Protein 7M6B (pdb70)

InterPro domains:
  IPR012263 Adenine modification methylase, M.EcoRV-type [PIRSF000398] (2-265)
  IPR012327 D12 class N6 adenine-specific DNA methyltransferase [PF02086] (8-245)
  IPR012327 D12 class N6 adenine-specific DNA methyltransferase [PR00505] (8-24)
  IPR012327 D12 class N6 adenine-specific DNA methyltransferase [PR00505] (30-44)
  IPR012327 D12 class N6 adenine-specific DNA methyltransferase [PR00505] (53-66)
  IPR012327 D12 class N6 adenine-specific DNA methyltransferase [PR00505] (173-185)
  IPR012327 D12 class N6 adenine-specific DNA methyltransferase [PTHR30481] (3-265)
  IPR023095 Adenine-specific methyltransferase, domain 2 [G3DSA:1.10.1020.10] (60-154)
  IPR029063 S-adenosyl-L-methionine-dependent methyltransferase superfamily [G3DSA:3.40.50.150] (5-235)
  IPR029063 S-adenosyl-L-methionine-dependent methyltransferase superfamily [SSF53335] (3-263)

Solvent-accessible surface area: 23431 Å² total; per-residue (Å²): 141,8,88,46,3,4,27,67,109,43,40,24,23,182,18,21,144,125,0,37,98,47,18,13,149,48,17,169,18,0,0,5,1,26,7,10,10,4,7,1,1,2,2,0,30,47,96,81,98,150,17,105,4,19,2,4,19,117,62,88,46,1,1,0,0,2,54,23,0,59,94,40,32,125,94,0,34,105,60,0,15,105,18,44,113,101,69,112,69,2,119,133,0,24,95,74,6,53,78,67,132,9,8,32,54,49,78,39,0,9,24,27,0,0,20,2,14,0,0,126,20,7,60,57,140,73,51,17,25,16,88,131,4,28,111,99,104,1,37,124,80,9,6,115,78,0,156,82,0,8,104,18,0,104,102,8,81,17,38,89,8,14,9,8,132,8,0,44,50,118,44,106,87,6,0,0,1,0,34,9,71,171,59,109,195,86,47,54,8,105,35,0,6,83,3,0,116,128,10,93,19,68,4,0,0,3,4,79,52,25,102,90,0,102,148,32,0,131,67,18,32,49,68,115,115,63,0,19,0,0,56,27,164,85,123,12,101,69,2,11,50,58,63,53,43,31,30,67,0,17,133,55,0,39,101,41,14,13,155,43,6,96,22,0,0,6,1,25,7,5,13,3,12,1,1,4,1,0,75,54,92,73,105,132,14,71,4,20,2,6,17,93,40,83,47,0,2,1,0,2,45,15,0,58,76,62,35,126,110,0,13,121,53,0,26,111,12,41,110,94,66,167,82,0,40,44,0,38,117,75,1,51,94,42,135,23,41,52,53,54,65,49,0,8,22,14,0,0,10,0,15,0,0,129,38,1,13,65,124,53,28,29,45,3,85,105,3,30,118,80,57,2,41,134,84,5,5,90,60,0,117,87,0,8,129,18,0,130,106,7,88,13,49,95,22,31,10,3,178,13,0,33,58,116,42,129,107,4,0,0,1,0,32,10,70,158,54,122,131,230,172,52,37,18,71,28,0,5,55,1,0,135,89,9,94,24,63,6,0,0,4,9,61,38,24,100,90,0,78,158,41,0,102,77,18,38,48,61,130,26,95,25,82,148,146,128,73,7,135,13,0,5,0,0,62,28,169,82

Sequence (478 aa):
MLKNVLRYPGGKSKALKYILPNLPVVGFREYREPMVGGGAVALAVKQLYTNVKIKINDLNYDLICFWKQLRDNPVQLIEEVSKIKENYKDGRKLYEFLTSQNGGGEFERAVRFYILNRITFSGTVDSGGYSQQSFENRFTWSAINKLKQAAEIIKDFEISHHGDYEKLLFEPGNEVFIFLDPPYYSLSFDHERFAFNIKKCPHLWMITYDDSPEVRKLFKFANIYEKELFITNYKLLMLKNVLRYPGGKSKALKYILPNLPVGFREYREPMVGGGAVALAVKQLYTNVKIKINDLNYDLICFWKQLRDNPVQLIEEVSKIKENYKDGRKLYEFLTSQNGGGEFERAVRFYILNRITFSGTVDSGGYSQQSFENRFTWSAINKLKQAAEIIKDFEISHHGDYEKLLLFEPGNEVFIFLDPPYYSLYSFDHERFAFNIKKCPHLWMITYDDSPEVRKLFKFANIYEWELQYAEKGKELFITNYKL

Secondary structure (DSSP, 8-state):
----SS--TT--GGGHHHHGGGSPSS--EEEETT-TT-HHHHHHHHHSSS-EEEEEES-HHHHHHHHHHHH-HHHHHHHHHHHHHH---HHHHHHHHHH-----HHHHHHHHHHHHHHBSSSSSTT--B-HHHHHHTS-HHHHHHHHHHHHHTTT-EEEES-THHHHH---SSEEEEE--S--------HHHHHHHHHT--SEEEEEEE--HHHHHHTTTSEEEEEEEE---EEEEEEEESS--/----SS--TT--GGGHHHHGGGSPTT--EEEETT-TT-HHHHHHHHH-TTSEEEEEES-HHHHHHHHHHHH-HHHHHHHHHHHHHH---HHHHHHHHHT-----HHHHHHHHHHHHHHBSSS-TTTT-B-HHHHHHTS-HHHHHHHHHHHHHTTT-EEEES-THHHHHS--SSEEEEE-PSPP-----HHHHHHHHHT--SEEEEEEE--HHHHHHTTTSEEE--EEEEESS--

B-factor: mean 32.22, std 12.46, range [11.26, 89.54]

Structure (mmCIF, N/CA/C/O backbone):
data_7M6B
#
_entry.id   7M6B
#
_cell.length_a   52.446
_cell.length_b   73.750
_cell.length_c   160.988
_cell.angle_alpha   90.000
_cell.angle_beta   90.000
_cell.angle_gamma   90.000
#
_symmetry.space_group_name_H-M   'P 21 21 21'
#
loop_
_entity.id
_entity.type
_entity.pdbx_description
1 polymer 'Site-specific DNA-methyltransferase (adenine-specific)'
2 non-polymer S-ADENOSYLMETHIONINE
3 non-polymer S-ADENOSYL-L-HOMOCYSTEINE
4 non-polymer 1,2-ETHANEDIOL
5 water water
#
loop_
_atom_site.group_PDB
_atom_site.id
_atom_site.type_symbol
_atom_site.label_atom_id
_atom_site.label_alt_id
_atom_site.label_comp_id
_atom_site.label_asym_id
_atom_site.label_entity_id
_atom_site.label_seq_id
_atom_site.pdbx_PDB_ins_code
_atom_site.Cartn_x
_atom_site.Cartn_y
_atom_site.Cartn_z
_atom_site.occupancy
_atom_site.B_iso_or_equiv
_atom_site.auth_seq_id
_atom_site.auth_comp_id
_atom_site.auth_asym_id
_atom_site.auth_atom_id
_atom_site.pdbx_PDB_model_num
ATOM 1 N N . MET A 1 1 ? 37.410 -8.683 18.255 1.000 52.351 1 MET B N 1
ATOM 2 C CA . MET A 1 1 ? 36.242 -7.872 17.735 1.000 50.888 1 MET B CA 1
ATOM 3 C C . MET A 1 1 ? 35.369 -7.396 18.901 1.000 41.554 1 MET B C 1
ATOM 4 O O . MET A 1 1 ? 34.670 -8.217 19.497 1.000 39.328 1 MET B O 1
ATOM 9 N N . LEU A 1 2 ? 35.423 -6.102 19.216 1.000 39.662 2 LEU B N 1
ATOM 10 C CA . LEU A 1 2 ? 34.719 -5.496 20.377 1.000 32.651 2 LEU B CA 1
ATOM 11 C C . LEU A 1 2 ? 33.235 -5.377 20.029 1.000 30.140 2 LEU B C 1
ATOM 12 O O . LEU A 1 2 ? 32.951 -4.833 18.956 1.000 30.374 2 LEU B O 1
ATOM 17 N N . LYS A 1 3 ? 32.331 -5.839 20.898 1.000 28.010 3 LYS B N 1
ATOM 18 C CA . LYS A 1 3 ? 30.862 -5.863 20.618 1.000 34.791 3 LYS B CA 1
ATOM 19 C C . LYS A 1 3 ? 30.136 -4.680 21.275 1.000 33.985 3 LYS B C 1
ATOM 20 O O . LYS A 1 3 ? 29.220 -4.070 20.611 1.000 34.127 3 LYS B O 1
ATOM 24 N N . ASN A 1 4 ? 30.466 -4.419 22.543 1.000 31.282 4 ASN B N 1
ATOM 25 C CA . ASN A 1 4 ? 29.713 -3.495 23.427 1.000 34.185 4 ASN B CA 1
ATOM 26 C C . ASN A 1 4 ? 30.662 -2.900 24.458 1.000 32.980 4 ASN B C 1
ATOM 27 O O . ASN A 1 4 ? 31.473 -3.657 25.005 1.000 34.932 4 ASN B O 1
ATOM 32 N N . VAL A 1 5 ? 30.547 -1.609 24.731 1.000 30.010 5 VAL B N 1
ATOM 33 C CA . VAL A 1 5 ? 31.157 -1.034 25.954 1.000 28.792 5 VAL B CA 1
ATOM 34 C C . VAL A 1 5 ? 30.021 -0.650 26.906 1.000 25.046 5 VAL B C 1
ATOM 35 O O . VAL A 1 5 ? 30.266 -0.591 28.109 1.000 22.958 5 VAL B O 1
ATOM 39 N N . LEU A 1 6 ? 28.819 -0.376 26.398 1.000 22.786 6 LEU B N 1
ATOM 40 C CA . LEU A 1 6 ? 27.690 0.074 27.246 1.000 22.327 6 LEU B CA 1
ATOM 41 C C . LEU A 1 6 ? 26.581 -0.974 27.184 1.000 21.379 6 LEU B C 1
ATOM 42 O O . LEU A 1 6 ? 26.471 -1.651 26.191 1.000 25.436 6 LEU B O 1
ATOM 47 N N . ARG A 1 7 ? 25.809 -1.092 28.251 1.000 21.275 7 ARG B N 1
ATOM 48 C CA . ARG A 1 7 ? 24.639 -1.991 28.367 1.000 24.247 7 ARG B CA 1
ATOM 49 C C . ARG A 1 7 ? 23.381 -1.180 28.082 1.000 24.416 7 ARG B C 1
ATOM 50 O O . ARG A 1 7 ? 23.158 -0.112 28.703 1.000 25.446 7 ARG B O 1
ATOM 58 N N . TYR A 1 8 ? 22.609 -1.647 27.128 1.000 26.094 8 TYR B N 1
ATOM 59 C CA . TYR A 1 8 ? 21.293 -1.089 26.735 1.000 26.197 8 TYR B CA 1
ATOM 60 C C . TYR A 1 8 ? 20.398 -2.293 26.532 1.000 28.624 8 TYR B C 1
ATOM 61 O O . TYR A 1 8 ? 20.833 -3.259 25.920 1.000 27.300 8 TYR B O 1
ATOM 70 N N . PRO A 1 9 ? 19.154 -2.300 27.051 1.000 32.163 9 PRO B N 1
ATOM 71 C CA . PRO A 1 9 ? 18.257 -3.429 26.822 1.000 34.446 9 PRO B CA 1
ATOM 72 C C . PRO A 1 9 ? 17.965 -3.552 25.312 1.000 35.560 9 PRO B C 1
ATOM 73 O O . PRO A 1 9 ? 17.957 -4.679 24.818 1.000 36.326 9 PRO B O 1
ATOM 77 N N . GLY A 1 10 ? 17.854 -2.418 24.613 1.000 35.999 10 GLY B N 1
ATOM 78 C CA . GLY A 1 10 ? 17.567 -2.333 23.168 1.000 42.352 10 GLY B CA 1
ATOM 79 C C . GLY A 1 10 ? 18.830 -2.302 22.321 1.000 44.215 10 GLY B C 1
ATOM 80 O O . GLY A 1 10 ? 18.713 -2.012 21.085 1.000 39.389 10 GLY B O 1
ATOM 81 N N . GLY A 1 11 ? 19.990 -2.601 22.928 1.000 42.293 11 GLY B N 1
ATOM 82 C CA . GLY A 1 11 ? 21.269 -2.819 22.218 1.000 42.421 11 GLY B CA 1
ATOM 83 C C . GLY A 1 11 ? 21.106 -3.746 21.015 1.000 44.616 11 GLY B C 1
ATOM 84 O O . GLY A 1 11 ? 20.235 -4.656 21.062 1.000 44.808 11 GLY B O 1
ATOM 85 N N . LYS A 1 12 ? 21.903 -3.545 19.960 1.000 40.686 12 LYS B N 1
ATOM 86 C CA . LYS A 1 12 ? 21.739 -4.309 18.693 1.000 38.969 12 LYS B CA 1
ATOM 87 C C . LYS A 1 12 ? 22.919 -5.256 18.452 1.000 36.082 12 LYS B C 1
ATOM 88 O O . LYS A 1 12 ? 22.994 -5.785 17.336 1.000 35.707 12 LYS B O 1
ATOM 94 N N . SER A 1 13 ? 23.780 -5.531 19.432 1.000 41.564 13 SER B N 1
ATOM 95 C CA . SER A 1 13 ? 24.960 -6.405 19.185 1.000 46.153 13 SER B CA 1
ATOM 96 C C . SER A 1 13 ? 24.462 -7.792 18.746 1.000 50.730 13 SER B C 1
ATOM 97 O O . SER A 1 13 ? 25.138 -8.407 17.900 1.000 51.573 13 SER B O 1
ATOM 100 N N . LYS A 1 14 ? 23.289 -8.238 19.204 1.000 52.871 14 LYS B N 1
ATOM 101 C CA . LYS A 1 14 ? 22.739 -9.576 18.832 1.000 54.145 14 LYS B CA 1
ATOM 102 C C . LYS A 1 14 ? 22.097 -9.505 17.442 1.000 49.463 14 LYS B C 1
ATOM 103 O O . LYS A 1 14 ? 22.067 -10.539 16.755 1.000 50.862 14 LYS B O 1
ATOM 109 N N . ALA A 1 15 ? 21.634 -8.322 17.031 1.000 42.376 15 ALA B N 1
ATOM 110 C CA . ALA A 1 15 ? 20.900 -8.097 15.766 1.000 40.786 15 ALA B CA 1
ATOM 111 C C . ALA A 1 15 ? 21.866 -7.896 14.588 1.000 35.881 15 ALA B C 1
ATOM 112 O O . ALA A 1 15 ? 21.385 -7.824 13.456 1.000 40.715 15 ALA B O 1
ATOM 114 N N . LEU A 1 16 ? 23.166 -7.802 14.851 1.000 34.306 16 LEU B N 1
ATOM 115 C CA . LEU A 1 16 ? 24.214 -7.478 13.850 1.000 36.852 16 LEU B CA 1
ATOM 116 C C . LEU A 1 16 ? 24.195 -8.484 12.702 1.000 39.689 16 LEU B C 1
ATOM 117 O O . LEU A 1 16 ? 24.324 -8.051 11.553 1.000 35.893 16 LEU B O 1
ATOM 122 N N . LYS A 1 17 ? 24.067 -9.781 12.999 1.000 43.034 17 LYS B N 1
ATOM 123 C CA . LYS A 1 17 ? 23.977 -10.859 11.975 1.000 45.859 17 LYS B CA 1
ATOM 124 C C . LYS A 1 17 ? 22.869 -10.535 10.967 1.000 39.121 17 LYS B C 1
ATOM 125 O O . LYS A 1 17 ? 23.017 -10.927 9.827 1.000 42.209 17 LYS B O 1
ATOM 131 N N . TYR A 1 18 ? 21.799 -9.846 11.370 1.000 36.787 18 TYR B N 1
ATOM 132 C CA . TYR A 1 18 ? 20.695 -9.448 10.463 1.000 39.209 18 TYR B CA 1
ATOM 133 C C . TYR A 1 18 ? 21.001 -8.094 9.821 1.000 37.537 18 TYR B C 1
ATOM 134 O O . TYR A 1 18 ? 20.564 -7.885 8.686 1.000 31.908 18 TYR B O 1
ATOM 143 N N . ILE A 1 19 ? 21.701 -7.192 10.519 1.000 33.042 19 ILE B N 1
ATOM 144 C CA . ILE A 1 19 ? 21.890 -5.786 10.045 1.000 31.114 19 ILE B CA 1
ATOM 145 C C . ILE A 1 19 ? 23.025 -5.723 9.021 1.000 28.051 19 ILE B C 1
ATOM 146 O O . ILE A 1 19 ? 22.799 -5.153 7.937 1.000 33.212 19 ILE B O 1
ATOM 151 N N . LEU A 1 20 ? 24.213 -6.220 9.373 1.000 28.298 20 LEU B N 1
ATOM 152 C CA . LEU A 1 20 ? 25.456 -6.056 8.579 1.000 32.011 20 LEU B CA 1
ATOM 153 C C . LEU A 1 20 ? 25.275 -6.553 7.140 1.000 36.851 20 LEU B C 1
ATOM 154 O O . LEU A 1 20 ? 25.650 -5.844 6.201 1.000 34.819 20 LEU B O 1
ATOM 159 N N . PRO A 1 21 ? 24.659 -7.727 6.879 1.000 34.774 21 PRO B N 1
ATOM 160 C CA . PRO A 1 21 ? 24.555 -8.192 5.499 1.000 38.370 21 PRO B CA 1
ATOM 161 C C . PRO A 1 21 ? 23.623 -7.326 4.638 1.000 37.643 21 PRO B C 1
ATOM 162 O O . PRO A 1 21 ? 2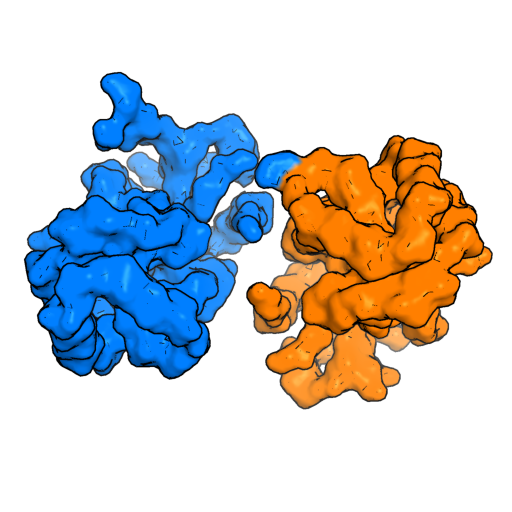3.612 -7.514 3.438 1.000 35.006 21 PRO B O 1
ATOM 166 N N . ASN A 1 22 ? 22.874 -6.404 5.254 1.000 31.179 22 ASN B N 1
ATOM 167 C CA . ASN A 1 22 ? 21.790 -5.658 4.582 1.000 30.864 22 ASN B CA 1
ATOM 168 C C . ASN A 1 22 ? 22.095 -4.162 4.553 1.000 27.796 22 ASN B C 1
ATOM 169 O O . ASN A 1 22 ? 21.181 -3.409 4.301 1.000 29.815 22 ASN B O 1
ATOM 174 N N . LEU A 1 23 ? 23.343 -3.773 4.777 1.000 30.644 23 LEU B N 1
ATOM 175 C CA . LEU A 1 23 ? 23.812 -2.387 4.551 1.000 29.116 23 LEU B CA 1
ATOM 176 C C . LEU A 1 23 ? 23.775 -2.112 3.055 1.000 30.097 23 LEU B C 1
ATOM 177 O O . LEU A 1 23 ? 23.944 -3.032 2.263 1.000 30.619 23 LEU B O 1
ATOM 182 N N . PRO A 1 24 ? 23.589 -0.851 2.613 1.000 26.289 24 PRO B N 1
ATOM 183 C CA . PRO A 1 24 ? 23.584 -0.545 1.184 1.000 26.960 24 PRO B CA 1
ATOM 184 C C . PRO A 1 24 ? 25.000 -0.693 0.621 1.000 28.659 24 PRO B C 1
ATOM 185 O O . PRO A 1 24 ? 25.959 -0.654 1.378 1.000 30.314 24 PRO B O 1
ATOM 189 N N A VAL A 1 25 ? 25.101 -0.881 -0.693 0.500 27.901 25 VAL B N 1
ATOM 190 N N B VAL A 1 25 ? 25.114 -0.898 -0.690 0.500 27.418 25 VAL B N 1
ATOM 191 C CA A VAL A 1 25 ? 26.401 -1.077 -1.388 0.500 29.246 25 VAL B CA 1
ATOM 192 C CA B VAL A 1 25 ? 26.432 -1.100 -1.352 0.500 28.539 25 VAL B CA 1
ATOM 193 C C A VAL A 1 25 ? 27.053 0.291 -1.598 0.500 28.418 25 VAL B C 1
ATOM 194 C C B VAL A 1 25 ? 27.059 0.272 -1.604 0.500 28.071 25 VAL B C 1
ATOM 195 O O A VAL A 1 25 ? 26.320 1.253 -1.892 0.500 28.547 25 VAL B O 1
ATOM 196 O O B VAL A 1 25 ? 26.319 1.217 -1.928 0.500 28.517 25 VAL B O 1
ATOM 203 N N . GLY A 1 26 ? 28.360 0.367 -1.322 1.000 28.764 26 GLY B N 1
ATOM 204 C CA . GLY A 1 26 ? 29.217 1.524 -1.607 1.000 29.499 26 GLY B CA 1
ATOM 205 C C . GLY A 1 26 ? 29.124 2.673 -0.616 1.000 27.864 26 GLY B C 1
ATOM 206 O O . GLY A 1 26 ? 29.681 3.728 -0.964 1.000 24.852 26 GLY B O 1
ATOM 207 N N . PHE A 1 27 ? 28.457 2.531 0.541 1.000 28.363 27 PHE B N 1
ATOM 208 C CA . PHE A 1 27 ? 28.337 3.662 1.505 1.000 27.033 27 PHE B CA 1
ATOM 209 C C . PHE A 1 27 ? 29.759 4.047 1.899 1.000 24.513 27 PHE B C 1
ATOM 210 O O . PHE A 1 27 ? 30.582 3.180 2.049 1.000 24.125 27 PHE B O 1
ATOM 218 N N . ARG A 1 28 ? 30.030 5.348 1.992 1.000 24.639 28 ARG B N 1
ATOM 219 C CA . ARG A 1 28 ? 31.339 5.913 2.403 1.000 26.240 28 ARG B CA 1
ATOM 220 C C . ARG A 1 28 ? 31.179 6.702 3.705 1.000 23.413 28 ARG B C 1
ATOM 221 O O . ARG A 1 28 ? 32.191 7.125 4.242 1.000 23.421 28 ARG B O 1
ATOM 229 N N . GLU A 1 29 ? 29.944 6.907 4.163 1.000 23.887 29 GLU B N 1
ATOM 230 C CA . GLU A 1 29 ? 29.637 7.685 5.389 1.000 22.960 29 GLU B CA 1
ATOM 231 C C . GLU A 1 29 ? 28.504 6.980 6.146 1.000 19.983 29 GLU B C 1
ATOM 232 O O . GLU A 1 29 ? 27.500 6.631 5.522 1.000 17.793 29 GLU B O 1
ATOM 238 N N . TYR A 1 30 ? 28.755 6.712 7.429 1.000 19.234 30 TYR B N 1
ATOM 239 C CA . TYR A 1 30 ? 27.830 6.011 8.344 1.000 20.022 30 TYR B CA 1
ATOM 240 C C . TYR A 1 30 ? 27.412 7.015 9.415 1.000 18.231 30 TYR B C 1
ATOM 241 O O . TYR A 1 30 ? 28.289 7.596 10.064 1.000 19.387 30 TYR B O 1
ATOM 250 N N . ARG A 1 31 ? 26.104 7.198 9.549 1.000 17.396 31 ARG B N 1
ATOM 251 C CA . ARG A 1 31 ? 25.504 8.040 10.596 1.000 17.542 31 ARG B CA 1
ATOM 252 C C . ARG A 1 31 ? 24.596 7.202 11.510 1.000 15.997 31 ARG B C 1
ATOM 253 O O . ARG A 1 31 ? 23.693 6.521 10.990 1.000 18.120 31 ARG B O 1
ATOM 261 N N . GLU A 1 32 ? 24.775 7.348 12.823 1.000 16.274 32 GLU B N 1
ATOM 262 C CA . GLU A 1 32 ? 23.925 6.771 13.879 1.000 17.405 32 GLU B CA 1
ATOM 263 C C . GLU A 1 32 ? 23.416 7.915 14.744 1.000 17.728 32 GLU B C 1
ATOM 264 O O . GLU A 1 32 ? 24.066 8.306 15.680 1.000 17.335 32 GLU B O 1
ATOM 270 N N . PRO A 1 33 ? 22.285 8.545 14.368 1.000 17.678 33 PRO B N 1
ATOM 271 C CA . PRO A 1 33 ? 21.813 9.773 15.031 1.000 18.238 33 PRO B CA 1
ATOM 272 C C . PRO A 1 33 ? 21.147 9.578 16.403 1.000 19.706 33 PRO B C 1
ATOM 273 O O . PRO A 1 33 ? 20.892 10.575 17.061 1.000 20.438 33 PRO B O 1
ATOM 277 N N . MET A 1 34 ? 20.937 8.315 16.816 1.000 19.488 34 MET B N 1
ATOM 278 C CA . MET A 1 34 ? 20.394 7.960 18.151 1.000 20.334 34 MET B CA 1
ATOM 279 C C . MET A 1 34 ? 21.244 6.842 18.726 1.000 17.570 34 MET B C 1
ATOM 280 O O . MET A 1 34 ? 20.722 5.747 18.966 1.000 19.159 34 MET B O 1
ATOM 285 N N . VAL A 1 35 ? 22.515 7.119 18.952 1.000 18.226 35 VAL B N 1
ATOM 286 C CA . VAL A 1 35 ? 23.554 6.058 18.991 1.000 18.076 35 VAL B CA 1
ATOM 287 C C . VAL A 1 35 ? 23.326 5.155 20.186 1.000 16.938 35 VAL B C 1
ATOM 288 O O . VAL A 1 35 ? 23.528 3.928 20.011 1.000 14.186 35 VAL B O 1
ATOM 292 N N . GLY A 1 36 ? 23.016 5.715 21.357 1.000 17.381 36 GLY B N 1
ATOM 293 C CA . GLY A 1 36 ? 22.989 4.905 22.590 1.000 17.791 36 GLY B CA 1
ATOM 294 C C . GLY A 1 36 ? 24.299 4.164 22.742 1.000 16.834 36 GLY B C 1
ATOM 295 O O . GLY A 1 36 ? 25.340 4.839 22.736 1.000 16.501 36 GLY B O 1
ATOM 296 N N . GLY A 1 37 ? 24.282 2.827 22.863 1.000 15.527 37 GLY B N 1
ATOM 297 C CA . GLY A 1 37 ? 25.514 2.037 23.040 1.000 16.899 37 GLY B CA 1
ATOM 298 C C . GLY A 1 37 ? 26.332 1.879 21.766 1.000 15.739 37 GLY B C 1
ATOM 299 O O . GLY A 1 37 ? 27.507 1.457 21.857 1.000 18.427 37 GLY B O 1
ATOM 300 N N . GLY A 1 38 ? 25.726 2.107 20.609 1.000 17.375 38 GLY B N 1
ATOM 301 C CA . GLY A 1 38 ? 26.425 2.166 19.311 1.000 18.585 38 GLY B CA 1
ATOM 302 C C . GLY A 1 38 ? 27.030 0.825 18.881 1.000 21.090 38 GLY B C 1
ATOM 303 O O . GLY A 1 38 ? 28.094 0.842 18.279 1.000 18.564 38 GLY B O 1
ATOM 304 N N . ALA A 1 39 ? 26.362 -0.303 19.157 1.000 21.646 39 ALA B N 1
ATOM 305 C CA . ALA A 1 39 ? 26.781 -1.643 18.664 1.000 22.627 39 ALA B CA 1
ATOM 306 C C . ALA A 1 39 ? 27.076 -1.594 17.153 1.000 20.832 39 ALA B C 1
ATOM 307 O O . ALA A 1 39 ? 28.133 -2.090 16.737 1.000 22.201 39 ALA B O 1
ATOM 309 N N . VAL A 1 40 ? 26.177 -1.028 16.354 1.000 19.117 40 VAL B N 1
ATOM 310 C CA . VAL A 1 40 ? 26.327 -0.946 14.880 1.000 20.973 40 VAL B CA 1
ATOM 311 C C . VAL A 1 40 ? 27.518 -0.048 14.517 1.000 20.162 40 VAL B C 1
ATOM 312 O O .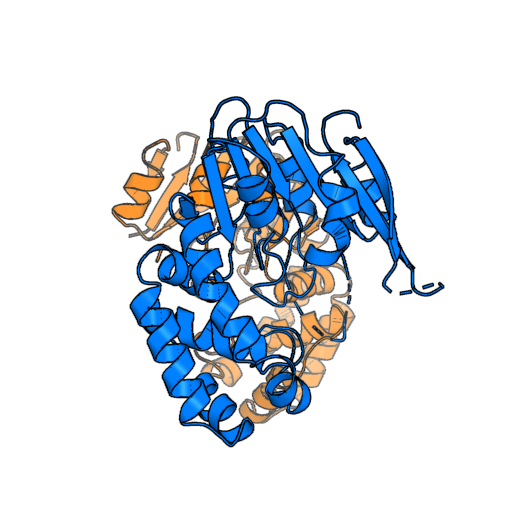 VAL A 1 40 ? 28.320 -0.468 13.689 1.000 19.783 40 VAL B O 1
ATOM 316 N N . ALA A 1 41 ? 27.693 1.120 15.135 1.000 20.954 41 ALA B N 1
ATOM 317 C CA . ALA A 1 41 ? 28.844 2.003 14.839 1.000 19.930 41 ALA B CA 1
ATOM 318 C C . ALA A 1 41 ? 30.146 1.228 15.072 1.000 19.478 41 ALA B C 1
ATOM 319 O O . ALA A 1 41 ? 31.040 1.344 14.246 1.000 19.766 41 ALA B O 1
ATOM 321 N N . LEU A 1 42 ? 30.281 0.570 16.215 1.000 20.198 42 LEU B N 1
ATOM 322 C CA . LEU A 1 42 ? 31.501 -0.189 16.573 1.000 19.969 42 LEU B CA 1
ATOM 323 C C . LEU A 1 42 ? 31.723 -1.288 15.518 1.000 22.419 42 LEU B C 1
ATOM 324 O O . LEU A 1 42 ? 32.862 -1.404 15.031 1.000 23.157 42 LEU B O 1
ATOM 329 N N . ALA A 1 43 ? 30.678 -2.005 15.120 1.000 22.887 43 ALA B N 1
ATOM 330 C CA . ALA A 1 43 ? 30.784 -3.132 14.153 1.000 25.403 43 ALA B CA 1
ATOM 331 C C . ALA A 1 43 ? 31.193 -2.593 12.764 1.000 26.453 43 ALA B C 1
ATOM 332 O O . ALA A 1 43 ? 32.163 -3.107 12.182 1.000 25.685 43 ALA B O 1
ATOM 334 N N . VAL A 1 44 ? 30.568 -1.505 12.306 1.000 24.871 44 VAL B N 1
ATOM 335 C CA . VAL A 1 44 ? 30.856 -0.890 10.977 1.000 23.807 44 VAL B CA 1
ATOM 336 C C . VAL A 1 44 ? 32.320 -0.421 10.946 1.000 24.764 44 VAL B C 1
ATOM 337 O O . VAL A 1 44 ? 32.983 -0.622 9.935 1.000 25.038 44 VAL B O 1
ATOM 341 N N . LYS A 1 45 ? 32.817 0.236 11.987 1.000 24.969 45 LYS B N 1
ATOM 342 C CA . LYS A 1 45 ? 34.198 0.752 11.982 1.000 27.596 45 LYS B CA 1
ATOM 343 C C . LYS A 1 45 ? 35.168 -0.428 11.860 1.000 29.205 45 LYS B C 1
ATOM 344 O O . LYS A 1 45 ? 36.212 -0.261 11.205 1.000 24.953 45 LYS B O 1
ATOM 350 N N . GLN A 1 46 ? 34.842 -1.548 12.503 1.000 26.596 46 GLN B N 1
ATOM 351 C CA . GLN A 1 46 ? 35.761 -2.708 12.586 1.000 30.793 46 GLN B CA 1
ATOM 352 C C . GLN A 1 46 ? 35.712 -3.496 11.276 1.000 30.157 46 GLN B C 1
ATOM 353 O O . GLN A 1 46 ? 36.695 -4.164 11.004 1.000 33.305 46 GLN B O 1
ATOM 359 N N . LEU A 1 47 ? 34.629 -3.402 10.508 1.000 31.141 47 LEU B N 1
ATOM 360 C CA . LEU A 1 47 ? 34.461 -4.162 9.245 1.000 34.540 47 LEU B CA 1
ATOM 361 C C . LEU A 1 47 ? 34.725 -3.264 8.020 1.000 36.107 47 LEU B C 1
ATOM 362 O O . LEU A 1 47 ? 35.022 -3.802 6.965 1.000 36.489 47 LEU B O 1
ATOM 367 N N . TYR A 1 48 ? 34.651 -1.940 8.148 1.000 34.519 48 TYR B N 1
ATOM 368 C CA . TYR A 1 48 ? 34.840 -0.967 7.036 1.000 37.845 48 TYR B CA 1
ATOM 369 C C . TYR A 1 48 ? 35.690 0.206 7.536 1.000 41.434 48 TYR B C 1
ATOM 370 O O . TYR A 1 48 ? 35.110 1.248 7.957 1.000 43.280 48 TYR B O 1
ATOM 379 N N . THR A 1 49 ? 37.010 0.111 7.475 1.000 45.270 49 THR B N 1
ATOM 380 C CA . THR A 1 49 ? 37.906 1.108 8.128 1.000 55.813 49 THR B CA 1
ATOM 381 C C . THR A 1 49 ? 37.869 2.484 7.437 1.000 56.121 49 THR B C 1
ATOM 382 O O . THR A 1 49 ? 38.201 3.452 8.136 1.000 57.646 49 THR B O 1
ATOM 386 N N . ASN A 1 50 ? 37.504 2.580 6.150 1.000 54.505 50 ASN B N 1
ATOM 387 C CA . ASN A 1 50 ? 37.590 3.855 5.377 1.000 54.102 50 ASN B CA 1
ATOM 388 C C . ASN A 1 50 ? 36.305 4.686 5.465 1.000 45.120 50 ASN B C 1
ATOM 389 O O . ASN A 1 50 ? 36.311 5.808 4.949 1.000 51.716 50 ASN B O 1
ATOM 394 N N . VAL A 1 51 ? 35.262 4.188 6.117 1.000 35.796 51 VAL B N 1
ATOM 395 C CA . VAL A 1 51 ? 33.945 4.875 6.205 1.000 31.432 51 VAL B CA 1
ATOM 396 C C . VAL A 1 51 ? 34.083 6.006 7.225 1.000 28.968 51 VAL B C 1
ATOM 397 O O . VAL A 1 51 ? 34.725 5.785 8.282 1.000 30.011 51 VAL B O 1
ATOM 401 N N . LYS A 1 52 ? 33.578 7.191 6.908 1.000 26.584 52 LYS B N 1
ATOM 402 C CA . LYS A 1 52 ? 33.474 8.302 7.884 1.000 28.283 52 LYS B CA 1
ATOM 403 C C . LYS A 1 52 ? 32.302 7.977 8.823 1.000 24.479 52 LYS B C 1
ATOM 404 O O . LYS A 1 52 ? 31.197 7.675 8.298 1.000 22.737 52 LYS B O 1
ATOM 410 N N . ILE A 1 53 ? 32.524 8.049 10.137 1.000 20.271 53 ILE B N 1
ATOM 411 C CA . ILE A 1 53 ? 31.458 7.725 11.131 1.000 18.889 53 ILE B CA 1
ATOM 412 C C . ILE A 1 53 ? 31.079 8.969 11.925 1.000 17.013 53 ILE B C 1
ATOM 413 O O . ILE A 1 53 ? 31.942 9.626 12.529 1.000 15.720 53 ILE B O 1
ATOM 418 N N . LYS A 1 54 ? 29.779 9.244 11.926 1.000 19.361 54 LYS B N 1
ATOM 419 C CA . LYS A 1 54 ? 29.127 10.292 12.744 1.000 19.254 54 LYS B CA 1
ATOM 420 C C . LYS A 1 54 ? 28.116 9.626 13.675 1.000 18.796 54 LYS B C 1
ATOM 421 O O . LYS A 1 54 ? 27.228 8.910 13.180 1.000 20.089 54 LYS B O 1
ATOM 427 N N . ILE A 1 55 ? 28.259 9.845 14.981 1.000 18.712 55 ILE B N 1
ATOM 428 C CA . ILE A 1 55 ? 27.266 9.390 15.979 1.000 16.465 55 ILE B CA 1
ATOM 429 C C . ILE A 1 55 ? 26.702 10.608 16.711 1.000 18.982 55 ILE B C 1
ATOM 430 O O . ILE A 1 55 ? 27.460 11.599 16.941 1.000 17.946 55 ILE B O 1
ATOM 435 N N . ASN A 1 56 ? 25.421 10.510 17.077 1.000 16.019 56 ASN B N 1
ATOM 436 C CA . ASN A 1 56 ? 24.688 11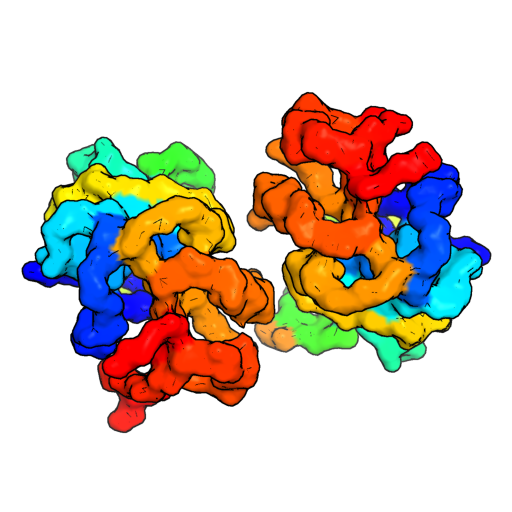.588 17.773 1.000 17.419 56 ASN B CA 1
ATOM 437 C C . ASN A 1 56 ? 23.765 10.954 18.795 1.000 17.104 56 ASN B C 1
ATOM 438 O O . ASN A 1 56 ? 23.333 9.798 18.581 1.000 16.102 56 ASN B O 1
ATOM 443 N N . ASP A 1 57 ? 23.474 11.690 19.858 1.000 16.366 57 ASP B N 1
ATOM 444 C CA . ASP A 1 57 ? 22.391 11.300 20.778 1.000 17.582 57 ASP B CA 1
ATOM 445 C C . ASP A 1 57 ? 21.876 12.559 21.441 1.000 17.583 57 ASP B C 1
ATOM 446 O O . ASP A 1 57 ? 22.690 13.489 21.628 1.000 18.028 57 ASP B O 1
ATOM 451 N N . LEU A 1 58 ? 20.623 12.529 21.840 1.000 19.509 58 LEU B N 1
ATOM 452 C CA . LEU A 1 58 ? 19.992 13.609 22.636 1.000 22.675 58 LEU B CA 1
ATOM 453 C C . LEU A 1 58 ? 20.521 13.578 24.076 1.000 21.031 58 LEU B C 1
ATOM 454 O O . LEU A 1 58 ? 20.557 14.636 24.727 1.000 20.009 58 LEU B O 1
ATOM 459 N N . ASN A 1 59 ? 20.902 12.400 24.565 1.000 19.189 59 ASN B N 1
ATOM 460 C CA . ASN A 1 59 ? 21.371 12.222 25.962 1.000 19.257 59 ASN B CA 1
ATOM 461 C C . ASN A 1 59 ? 22.753 12.872 26.120 1.000 20.804 59 ASN B C 1
ATOM 462 O O . ASN A 1 59 ? 23.737 12.308 25.619 1.000 16.823 59 ASN B O 1
ATOM 467 N N . TYR A 1 60 ? 22.838 14.044 26.770 1.000 18.982 60 TYR B N 1
ATOM 468 C CA . TYR A 1 60 ? 24.097 14.809 26.951 1.000 20.452 60 TYR B CA 1
ATOM 469 C C . TYR A 1 60 ? 25.127 13.984 27.750 1.000 19.914 60 TYR B C 1
ATOM 470 O O . TYR A 1 60 ? 26.320 13.998 27.417 1.000 18.097 60 TYR B O 1
ATOM 479 N N . ASP A 1 61 ? 24.687 13.281 28.791 1.000 17.747 61 ASP B N 1
ATOM 480 C CA . ASP A 1 61 ? 25.616 12.500 29.658 1.000 19.659 61 ASP B CA 1
ATOM 481 C C . ASP A 1 61 ? 26.260 11.370 28.828 1.000 17.516 61 ASP B C 1
ATOM 482 O O . ASP A 1 61 ? 27.479 11.143 28.917 1.000 16.566 61 ASP B O 1
ATOM 487 N N . LEU A 1 62 ? 25.469 10.699 28.011 1.000 17.419 62 LEU B N 1
ATOM 488 C CA . LEU A 1 62 ? 25.976 9.633 27.106 1.000 17.325 62 LEU B CA 1
ATOM 489 C C . LEU A 1 62 ? 27.025 10.200 26.143 1.000 17.290 62 LEU B C 1
ATOM 490 O O . LEU A 1 62 ? 28.039 9.546 25.891 1.000 18.074 62 LEU B O 1
ATOM 495 N N . ILE A 1 63 ? 26.781 11.384 25.572 1.000 16.279 63 ILE B N 1
ATOM 496 C CA . ILE A 1 63 ? 27.731 12.004 24.613 1.000 15.743 63 ILE B CA 1
ATOM 497 C C . ILE A 1 63 ? 29.000 12.441 25.346 1.000 16.726 63 ILE B C 1
ATOM 498 O O . ILE A 1 63 ? 30.071 12.344 24.745 1.000 16.736 63 ILE B O 1
ATOM 503 N N . CYS A 1 64 ? 28.911 12.954 26.579 1.000 18.481 64 CYS B N 1
ATOM 504 C CA . CYS A 1 64 ? 30.109 13.212 27.426 1.000 18.877 64 CYS B CA 1
ATOM 505 C C . CYS A 1 64 ? 30.953 11.942 27.522 1.000 17.616 64 CYS B C 1
ATOM 506 O O . CYS A 1 64 ? 32.183 12.001 27.337 1.000 22.175 64 CYS B O 1
ATOM 509 N N . PHE A 1 65 ? 30.307 10.817 27.764 1.000 17.154 65 PHE B N 1
ATOM 510 C CA . PHE A 1 65 ? 30.996 9.512 27.868 1.000 15.303 65 PHE B CA 1
ATOM 511 C C . PHE A 1 65 ? 31.756 9.282 26.563 1.000 16.002 65 PHE B C 1
ATOM 512 O O . PHE A 1 65 ? 32.966 9.083 26.631 1.000 16.529 65 PHE B O 1
ATOM 520 N N . TRP A 1 66 ? 31.060 9.267 25.417 1.000 16.659 66 TRP B N 1
ATOM 521 C CA . TRP A 1 66 ? 31.671 8.946 24.112 1.000 18.211 66 TRP B CA 1
ATOM 522 C C . TRP A 1 66 ? 32.779 9.954 23.775 1.000 18.732 66 TRP B C 1
ATOM 523 O O . TRP A 1 66 ? 33.838 9.543 23.298 1.000 17.597 66 TRP B O 1
ATOM 534 N N . LYS A 1 67 ? 32.559 11.239 24.012 1.000 20.483 67 LYS B N 1
ATOM 535 C CA . LYS A 1 67 ? 33.603 12.249 23.713 1.000 21.451 67 LYS B CA 1
ATOM 536 C C . LYS A 1 67 ? 34.824 12.018 24.616 1.000 19.150 67 LYS B C 1
ATOM 537 O O . LYS A 1 67 ? 35.919 12.106 24.130 1.000 19.212 67 LYS B O 1
ATOM 543 N N . GLN A 1 68 ? 34.634 11.730 25.895 1.000 18.521 68 GLN B N 1
ATOM 544 C CA . GLN A 1 68 ? 35.747 11.577 26.854 1.000 20.942 68 GLN B CA 1
ATOM 545 C C . GLN A 1 68 ? 36.464 10.252 26.571 1.000 21.517 68 GLN B C 1
ATOM 546 O O . GLN A 1 68 ? 37.688 10.245 26.688 1.000 20.777 68 GLN B O 1
ATOM 552 N N . LEU A 1 69 ? 35.760 9.199 26.156 1.000 19.468 69 LEU B N 1
ATOM 553 C CA . LEU A 1 69 ? 36.428 7.923 25.757 1.000 19.691 69 LEU B CA 1
ATOM 554 C C . LEU A 1 69 ? 37.295 8.186 24.522 1.000 22.664 69 LEU B C 1
ATOM 555 O O . LEU A 1 69 ? 38.413 7.613 24.455 1.000 24.680 69 LEU B O 1
ATOM 560 N N . ARG A 1 70 ? 36.814 9.001 23.576 1.000 21.877 70 ARG B N 1
ATOM 561 C CA . ARG A 1 70 ? 37.583 9.330 22.344 1.000 22.975 70 ARG B CA 1
ATOM 562 C C . ARG A 1 70 ? 38.793 10.197 22.715 1.000 24.505 70 ARG B C 1
ATOM 563 O O . ARG A 1 70 ? 39.902 9.877 22.292 1.000 24.871 70 ARG B O 1
ATOM 571 N N . ASP A 1 71 ? 38.556 11.276 23.472 1.000 24.498 71 ASP B N 1
ATOM 572 C CA . ASP A 1 71 ? 39.516 12.389 23.627 1.000 25.394 71 ASP B CA 1
ATOM 573 C C . ASP A 1 71 ? 40.416 12.201 24.840 1.000 29.235 71 ASP B C 1
ATOM 574 O O . ASP A 1 71 ? 41.492 12.800 24.811 1.000 29.525 71 ASP B O 1
ATOM 579 N N . ASN A 1 72 ? 39.969 11.489 25.879 1.000 26.646 72 ASN B N 1
ATOM 580 C CA . ASN A 1 72 ? 40.637 11.487 27.207 1.000 26.284 72 ASN B CA 1
ATOM 581 C C . ASN A 1 72 ? 40.588 10.083 27.815 1.000 22.915 72 ASN B C 1
ATOM 582 O O . ASN A 1 72 ? 40.298 9.948 28.991 1.000 22.942 72 ASN B O 1
ATOM 587 N N . PRO A 1 73 ? 40.851 9.003 27.050 1.000 23.175 73 PRO B N 1
ATOM 588 C CA . PRO A 1 73 ? 40.578 7.652 27.539 1.000 26.592 73 PRO B CA 1
ATOM 589 C C . PRO A 1 73 ? 41.429 7.271 28.750 1.000 27.156 73 PRO B C 1
ATOM 590 O O . PRO A 1 73 ? 40.894 6.639 29.630 1.000 29.600 73 PRO B O 1
ATOM 594 N N . VAL A 1 74 ? 42.720 7.651 28.770 1.000 29.193 74 VAL B N 1
ATOM 595 C CA . VAL A 1 74 ? 43.641 7.248 29.872 1.000 26.225 74 VAL B CA 1
ATOM 596 C C . VAL A 1 74 ? 43.058 7.801 31.173 1.000 26.043 74 VAL B C 1
ATOM 597 O O . VAL A 1 74 ? 42.956 7.045 32.167 1.000 22.769 74 VAL B O 1
ATOM 601 N N . GLN A 1 75 ? 42.681 9.080 31.188 1.000 24.611 75 GLN B N 1
ATOM 602 C CA . GLN A 1 75 ? 42.190 9.712 32.431 1.000 23.517 75 GLN B CA 1
ATOM 603 C C . GLN A 1 75 ? 40.860 9.058 32.801 1.000 21.493 75 GLN B C 1
ATOM 604 O O . GLN A 1 75 ? 40.646 8.783 33.980 1.000 20.148 75 GLN B O 1
ATOM 610 N N . LEU A 1 76 ? 40.001 8.805 31.820 1.000 19.574 76 LEU B N 1
ATOM 611 C CA . LEU A 1 76 ? 38.647 8.263 32.098 1.000 20.406 76 LEU B CA 1
ATOM 612 C C . LEU A 1 76 ? 38.794 6.875 32.721 1.000 19.709 76 LEU B C 1
ATOM 613 O O . LEU A 1 76 ? 38.166 6.634 33.751 1.000 19.301 76 LEU B O 1
ATOM 618 N N . ILE A 1 77 ? 39.634 6.029 32.136 1.000 20.980 77 ILE B N 1
ATOM 619 C CA . ILE A 1 77 ? 39.814 4.621 32.601 1.000 23.041 77 ILE B CA 1
ATOM 620 C C . ILE A 1 77 ? 40.427 4.642 34.007 1.000 24.519 77 ILE B C 1
ATOM 621 O O . ILE A 1 77 ? 39.965 3.891 34.870 1.000 22.825 77 ILE B O 1
ATOM 626 N N . GLU A 1 78 ? 41.396 5.523 34.265 1.000 24.720 78 GLU B N 1
ATOM 627 C CA . GLU A 1 78 ? 42.067 5.601 35.585 1.000 25.383 78 GLU B CA 1
ATOM 628 C C . GLU A 1 78 ? 41.059 6.020 36.673 1.000 24.292 78 GLU B C 1
ATOM 629 O O . GLU A 1 78 ? 41.066 5.436 37.756 1.000 23.937 78 GLU B O 1
ATOM 635 N N . GLU A 1 79 ? 40.194 6.994 36.405 1.000 24.932 79 GLU B N 1
ATOM 636 C CA . GLU A 1 79 ? 39.217 7.512 37.395 1.000 25.123 79 GLU B CA 1
ATOM 637 C C . GLU A 1 79 ? 38.159 6.453 37.682 1.000 22.845 79 GLU B C 1
ATOM 638 O O . GLU A 1 79 ? 37.848 6.213 38.871 1.000 22.732 79 GLU B O 1
ATOM 644 N N . VAL A 1 80 ? 37.645 5.822 36.631 1.000 21.755 80 VAL B N 1
ATOM 645 C CA . VAL A 1 80 ? 36.672 4.709 36.795 1.000 21.349 80 VAL B CA 1
ATOM 646 C C . VAL A 1 80 ? 37.342 3.619 37.658 1.000 21.207 80 VAL B C 1
ATOM 647 O O . VAL A 1 80 ? 36.680 3.105 38.558 1.000 24.004 80 VAL B O 1
ATOM 651 N N . SER A 1 81 ? 38.588 3.263 37.358 1.000 21.924 81 SER B N 1
ATOM 652 C CA . SER A 1 81 ? 39.360 2.195 38.059 1.000 21.582 81 SER B CA 1
ATOM 653 C C . SER A 1 81 ? 39.557 2.542 39.534 1.000 20.903 81 SER B C 1
ATOM 654 O O . SER A 1 81 ? 39.316 1.672 40.379 1.000 22.448 81 SER B O 1
ATOM 657 N N . LYS A 1 82 ? 39.893 3.794 39.831 1.000 22.234 82 LYS B N 1
ATOM 658 C CA . LYS A 1 82 ? 40.052 4.279 41.214 1.000 26.444 82 LYS B CA 1
ATOM 659 C C . LYS A 1 82 ? 38.720 4.138 41.949 1.000 26.240 82 LYS B C 1
ATOM 660 O O . LYS A 1 82 ? 38.701 3.723 43.127 1.000 25.228 82 LYS B O 1
ATOM 666 N N . ILE A 1 83 ? 37.625 4.533 41.314 1.000 25.608 83 ILE B N 1
ATOM 667 C CA . ILE A 1 83 ? 36.300 4.475 41.990 1.000 23.157 83 ILE B CA 1
ATOM 668 C C . ILE A 1 83 ? 35.978 2.994 42.225 1.000 20.072 83 ILE B C 1
ATOM 669 O O . ILE A 1 83 ? 35.496 2.694 43.306 1.000 20.691 83 ILE B O 1
ATOM 674 N N . LYS A 1 84 ? 36.219 2.119 41.256 1.000 18.381 84 LYS B N 1
ATOM 675 C CA . LYS A 1 84 ? 35.942 0.675 41.458 1.000 21.532 84 LYS B CA 1
ATOM 676 C C . LYS A 1 84 ? 36.738 0.171 42.682 1.000 24.244 84 LYS B C 1
ATOM 677 O O . LYS A 1 84 ? 36.151 -0.544 43.490 1.000 27.968 84 LYS B O 1
ATOM 683 N N . GLU A 1 85 ? 38.007 0.556 42.824 1.000 26.085 85 GLU B N 1
ATOM 684 C CA . GLU A 1 85 ? 38.889 0.076 43.930 1.000 30.164 85 GLU B CA 1
ATOM 685 C C . GLU A 1 85 ? 38.395 0.606 45.275 1.000 26.753 85 GLU B C 1
ATOM 686 O O . GLU A 1 85 ? 38.445 -0.132 46.274 1.000 26.470 85 GLU B O 1
ATOM 692 N N . ASN A 1 86 ? 37.934 1.849 45.321 1.000 26.306 86 ASN B N 1
ATOM 693 C CA . ASN A 1 86 ? 37.623 2.552 46.589 1.000 28.447 86 ASN B CA 1
ATOM 694 C C . ASN A 1 86 ? 36.218 2.224 47.104 1.000 31.720 86 ASN B C 1
ATOM 695 O O . ASN A 1 86 ? 36.051 2.303 48.325 1.000 34.634 86 ASN B O 1
ATOM 700 N N . TYR A 1 87 ? 35.243 1.909 46.250 1.000 29.283 87 TYR B N 1
ATOM 701 C CA . TYR A 1 87 ? 33.814 1.780 46.655 1.000 31.146 87 TYR B CA 1
ATOM 702 C C . TYR A 1 87 ? 33.404 0.310 46.590 1.000 30.290 87 TYR B C 1
ATOM 703 O O . TYR A 1 87 ? 32.892 -0.150 45.561 1.000 28.083 87 TYR B O 1
ATOM 712 N N . LYS A 1 88 ? 33.675 -0.422 47.662 1.000 28.302 88 LYS B N 1
ATOM 713 C CA . LYS A 1 88 ? 33.459 -1.885 47.698 1.000 30.371 88 LYS B CA 1
ATOM 714 C C . LYS A 1 88 ? 31.976 -2.158 47.956 1.000 29.097 88 LYS B C 1
ATOM 715 O O . LYS A 1 88 ? 31.554 -3.283 47.677 1.000 31.937 88 LYS B O 1
ATOM 718 N N . ASP A 1 89 ? 31.226 -1.190 48.491 1.000 28.759 89 ASP B N 1
ATOM 719 C CA . ASP A 1 89 ? 29.754 -1.312 48.727 1.000 30.574 89 ASP B CA 1
ATOM 720 C C . ASP A 1 89 ? 29.020 -0.668 47.541 1.000 28.741 89 ASP B C 1
ATOM 721 O O . ASP A 1 89 ? 29.014 0.583 47.460 1.000 26.872 89 ASP B O 1
ATOM 726 N N . GLY A 1 90 ? 28.431 -1.479 46.663 1.000 26.281 90 GLY B N 1
ATOM 727 C CA . GLY A 1 90 ? 27.767 -1.004 45.422 1.000 29.357 90 GLY B CA 1
ATOM 728 C C . GLY A 1 90 ? 26.642 -0.025 45.702 1.000 27.683 90 GLY B C 1
ATOM 729 O O . GLY A 1 90 ? 26.515 0.973 44.977 1.000 26.737 90 GLY B O 1
ATOM 730 N N . ARG A 1 91 ? 25.872 -0.253 46.771 1.000 30.019 91 ARG B N 1
ATOM 731 C CA . ARG A 1 91 ? 24.712 0.604 47.075 1.000 32.039 91 ARG B CA 1
ATOM 732 C C . ARG A 1 91 ? 25.221 2.000 47.460 1.000 28.847 91 ARG B C 1
ATOM 733 O O . ARG A 1 91 ? 24.606 2.994 47.023 1.000 27.865 91 ARG B O 1
ATOM 741 N N . LYS A 1 92 ? 26.317 2.084 48.209 1.000 29.517 92 LYS B N 1
ATOM 742 C CA . LYS A 1 92 ? 26.917 3.392 48.584 1.000 31.554 92 LYS B CA 1
ATOM 743 C C . LYS A 1 92 ? 27.534 4.075 47.355 1.000 25.833 92 LYS B C 1
ATOM 744 O O . LYS A 1 92 ? 27.469 5.317 47.282 1.000 25.717 92 LYS B O 1
ATOM 750 N N . LEU A 1 93 ? 28.114 3.316 46.434 1.000 24.548 93 LEU B N 1
ATOM 751 C CA . LEU A 1 93 ? 28.612 3.836 45.122 1.000 24.758 93 LEU B CA 1
ATOM 752 C C . LEU A 1 93 ? 27.455 4.483 44.344 1.000 23.357 93 LEU B C 1
ATOM 753 O O . LEU A 1 93 ? 27.592 5.642 43.885 1.000 21.909 93 LEU B O 1
ATOM 758 N N . TYR A 1 94 ? 26.355 3.751 44.213 1.000 25.430 94 TYR B N 1
ATOM 759 C CA . TYR A 1 94 ? 25.101 4.192 43.555 1.000 24.563 94 TYR B CA 1
ATOM 760 C C . TYR A 1 94 ? 24.620 5.509 44.173 1.000 26.512 94 TYR B C 1
ATOM 761 O O . TYR A 1 94 ? 24.390 6.495 43.422 1.000 24.195 94 TYR B O 1
ATOM 770 N N . GLU A 1 95 ? 24.460 5.515 45.497 1.000 29.063 95 GLU B N 1
ATOM 771 C CA . GLU A 1 95 ? 23.937 6.685 46.245 1.000 31.689 95 GLU B CA 1
ATOM 772 C C . GLU A 1 95 ? 24.864 7.875 45.990 1.000 28.998 95 GLU B C 1
ATOM 773 O O . GLU A 1 95 ? 24.356 8.997 45.806 1.000 27.780 95 GLU B O 1
ATOM 779 N N . PHE A 1 96 ? 26.178 7.645 46.008 1.000 28.910 96 PHE B N 1
ATOM 780 C CA . PHE A 1 96 ? 27.185 8.694 45.740 1.000 29.111 96 PHE B CA 1
ATOM 781 C C . PHE A 1 96 ? 26.953 9.260 44.324 1.000 30.013 96 PHE B C 1
ATOM 782 O O . PHE A 1 96 ? 26.747 10.475 44.189 1.000 24.686 96 PHE B O 1
ATOM 790 N N . LEU A 1 97 ? 26.902 8.398 43.307 1.000 23.861 97 LEU B N 1
ATOM 791 C CA . LEU A 1 97 ? 26.807 8.840 41.889 1.000 26.760 97 LEU B CA 1
ATOM 792 C C . LEU A 1 97 ? 25.474 9.516 41.595 1.000 25.230 97 LEU B C 1
ATOM 793 O O . LEU A 1 97 ? 25.497 10.533 40.843 1.000 24.896 97 LEU B O 1
ATOM 798 N N . THR A 1 98 ? 24.369 9.000 42.142 1.000 24.113 98 THR B N 1
ATOM 799 C CA . THR A 1 98 ? 23.012 9.503 41.822 1.000 26.628 98 THR B CA 1
ATOM 800 C C . THR A 1 98 ? 22.787 10.851 42.516 1.000 28.442 98 THR B C 1
ATOM 801 O O . THR A 1 98 ? 21.973 11.613 42.016 1.000 31.697 98 THR B O 1
ATOM 805 N N . SER A 1 99 ? 23.518 11.145 43.587 1.000 29.299 99 SER B N 1
ATOM 806 C CA . SER A 1 99 ? 23.390 12.401 44.369 1.000 36.080 99 SER B CA 1
ATOM 807 C C . SER A 1 99 ? 24.245 13.513 43.733 1.000 38.224 99 SER B C 1
ATOM 808 O O . SER A 1 99 ? 24.141 14.676 44.193 1.000 36.763 99 SER B O 1
ATOM 811 N N . GLN A 1 100 ? 25.070 13.198 42.719 1.000 35.258 100 GLN B N 1
ATOM 812 C CA . GLN A 1 100 ? 25.855 14.234 41.993 1.000 37.628 100 GLN B CA 1
ATOM 813 C C . GLN A 1 100 ? 24.949 14.878 40.938 1.000 39.416 100 GLN B C 1
ATOM 814 O O . GLN A 1 100 ? 24.139 14.167 40.304 1.000 37.950 100 GLN B O 1
ATOM 820 N N . ASN A 1 101 ? 25.084 16.185 40.767 1.000 37.977 101 ASN B N 1
ATOM 821 C CA . ASN A 1 101 ? 24.429 16.946 39.672 1.000 40.526 101 ASN B CA 1
ATOM 822 C C . ASN A 1 101 ? 25.473 17.832 39.004 1.000 37.765 101 ASN B C 1
ATOM 823 O O . ASN A 1 101 ? 26.464 18.203 39.663 1.000 31.498 101 ASN B O 1
ATOM 828 N N . GLY A 1 102 ? 25.246 18.141 37.735 1.000 37.514 102 GLY B N 1
ATOM 829 C CA . GLY A 1 102 ? 26.107 19.035 36.946 1.000 37.484 102 GLY B CA 1
ATOM 830 C C . GLY A 1 102 ? 27.441 18.381 36.683 1.000 35.332 102 GLY B C 1
ATOM 831 O O . GLY A 1 102 ? 27.538 17.127 36.743 1.000 31.750 102 GLY B O 1
ATOM 832 N N . GLY A 1 103 ? 28.452 19.182 36.383 1.000 29.274 103 GLY B N 1
ATOM 833 C CA . GLY A 1 103 ? 29.779 18.634 36.082 1.000 28.701 103 GLY B CA 1
ATOM 834 C C . GLY A 1 103 ? 30.198 18.948 34.663 1.000 25.945 103 GLY B C 1
ATOM 835 O O . GLY A 1 103 ? 29.340 19.102 33.790 1.000 26.133 103 GLY B O 1
ATOM 836 N N . GLY A 1 104 ? 31.497 19.071 34.442 1.000 22.486 104 GLY B N 1
ATOM 837 C CA . GLY A 1 104 ? 32.025 19.092 33.079 1.000 23.761 104 GLY B CA 1
ATOM 838 C C . GLY A 1 104 ? 31.918 17.710 32.456 1.000 21.690 104 GLY B C 1
ATOM 839 O O . GLY A 1 104 ? 31.405 16.754 33.128 1.000 21.952 104 GLY B O 1
ATOM 840 N N . GLU A 1 105 ? 32.415 17.607 31.240 1.000 22.022 105 GLU B N 1
ATOM 841 C CA . GLU A 1 105 ? 32.275 16.393 30.412 1.000 25.067 105 GLU B CA 1
ATOM 842 C C . GLU A 1 105 ? 32.898 15.198 31.119 1.000 24.017 105 GLU B C 1
ATOM 843 O O . GLU A 1 105 ? 32.330 14.096 31.014 1.000 21.126 105 GLU B O 1
ATOM 849 N N . PHE A 1 106 ? 34.052 15.411 31.761 1.000 25.499 106 PHE B N 1
ATOM 850 C CA . PHE A 1 106 ? 34.854 14.310 32.342 1.000 23.005 106 PHE B CA 1
ATOM 851 C C . PHE A 1 106 ? 34.072 13.694 33.502 1.000 21.537 106 PHE B C 1
ATOM 852 O O . PHE A 1 106 ? 33.920 12.438 33.581 1.000 19.966 106 PHE B O 1
ATOM 860 N N . GLU A 1 107 ? 33.584 14.530 34.399 1.000 19.268 107 GLU B N 1
ATOM 861 C CA . GLU A 1 107 ? 32.821 14.072 35.580 1.000 25.031 107 GLU B CA 1
ATOM 862 C C . GLU A 1 107 ? 31.566 13.319 35.101 1.000 21.457 107 GLU B C 1
ATOM 863 O O . GLU A 1 107 ? 31.274 12.210 35.652 1.000 18.421 107 GLU B O 1
ATOM 869 N N . ARG A 1 108 ? 30.879 13.879 34.112 1.000 20.544 108 ARG B N 1
ATOM 870 C CA . ARG A 1 108 ? 29.644 13.308 33.511 1.000 18.645 108 ARG B CA 1
ATOM 871 C C . ARG A 1 108 ? 29.963 11.955 32.874 1.000 18.149 108 ARG B C 1
ATOM 872 O O . ARG A 1 108 ? 29.191 11.028 33.164 1.000 15.726 108 ARG B O 1
ATOM 880 N N . ALA A 1 109 ? 31.099 11.850 32.175 1.000 16.850 109 ALA B N 1
ATOM 881 C CA . ALA A 1 109 ? 31.552 10.601 31.514 1.000 18.676 109 ALA B CA 1
ATOM 882 C C . ALA 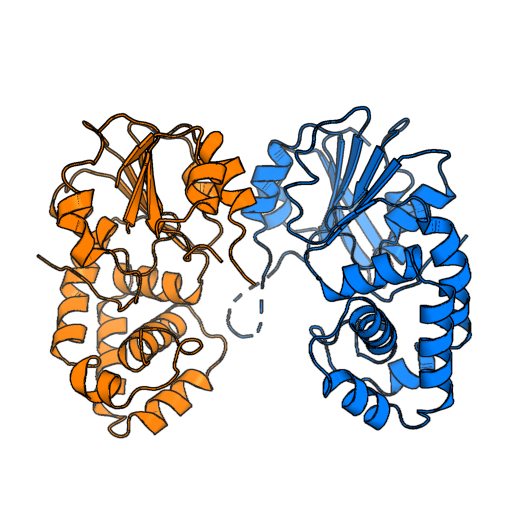A 1 109 ? 31.739 9.488 32.558 1.000 17.261 109 ALA B C 1
ATOM 883 O O . ALA A 1 109 ? 31.288 8.353 32.317 1.000 19.190 109 ALA B O 1
ATOM 885 N N . VAL A 1 110 ? 32.472 9.783 33.644 1.000 19.415 110 VAL B N 1
ATOM 886 C CA . VAL A 1 110 ? 32.816 8.811 34.724 1.000 19.225 110 VAL B CA 1
ATOM 887 C C . VAL A 1 110 ? 31.515 8.289 35.346 1.000 19.013 110 VAL B C 1
ATOM 888 O O . VAL A 1 110 ? 31.339 7.045 35.416 1.000 19.427 110 VAL B O 1
ATOM 892 N N . ARG A 1 111 ? 30.644 9.198 35.753 1.000 19.602 111 ARG B N 1
ATOM 893 C CA . ARG A 1 111 ? 29.334 8.933 36.415 1.000 21.535 111 ARG B CA 1
ATOM 894 C C . ARG A 1 111 ? 28.465 8.106 35.468 1.000 18.329 111 ARG B C 1
ATOM 895 O O . ARG A 1 111 ? 27.902 7.081 35.901 1.000 19.040 111 ARG B O 1
ATOM 903 N N . PHE A 1 112 ? 28.395 8.501 34.205 1.000 16.539 112 PHE B N 1
ATOM 904 C CA . PHE A 1 112 ? 27.555 7.830 33.191 1.000 15.982 112 PHE B CA 1
ATOM 905 C C . PHE A 1 112 ? 28.029 6.383 33.037 1.000 16.419 112 PHE B C 1
ATOM 906 O O . PHE A 1 112 ? 27.183 5.481 33.068 1.000 15.590 112 PHE B O 1
ATOM 914 N N . TYR A 1 113 ? 29.339 6.169 32.877 1.000 15.634 113 TYR B N 1
ATOM 915 C CA . TYR A 1 113 ? 29.877 4.818 32.625 1.000 16.536 113 TYR B CA 1
ATOM 916 C C . TYR A 1 113 ? 29.556 3.911 33.818 1.000 16.590 113 TYR B C 1
ATOM 917 O O . TYR A 1 113 ? 29.122 2.803 33.637 1.000 19.016 113 TYR B O 1
ATOM 926 N N . ILE A 1 114 ? 29.830 4.373 35.019 1.000 18.526 114 ILE B N 1
ATOM 927 C CA . ILE A 1 114 ? 29.689 3.504 36.219 1.000 18.744 114 ILE B CA 1
ATOM 928 C C . ILE A 1 114 ? 28.193 3.227 36.446 1.000 18.586 114 ILE B C 1
ATOM 929 O O . ILE A 1 114 ? 27.857 2.021 36.634 1.000 16.913 114 ILE B O 1
ATOM 934 N N . LEU A 1 115 ? 27.325 4.246 36.354 1.000 15.442 115 LEU B N 1
ATOM 935 C CA . LEU A 1 115 ? 25.870 4.031 36.504 1.000 17.315 115 LEU B CA 1
ATOM 936 C C . LEU A 1 115 ? 25.431 3.028 35.448 1.000 15.313 115 LEU B C 1
ATOM 937 O O . LEU A 1 115 ? 24.590 2.169 35.750 1.000 15.674 115 LEU B O 1
ATOM 942 N N . ASN A 1 116 ? 26.025 3.070 34.262 1.000 16.083 116 ASN B N 1
ATOM 943 C CA . ASN A 1 116 ? 25.581 2.172 33.170 1.000 16.325 116 ASN B CA 1
ATOM 944 C C . ASN A 1 116 ? 25.870 0.723 33.593 1.000 16.704 116 ASN B C 1
ATOM 945 O O . ASN A 1 116 ? 25.039 -0.166 33.282 1.000 16.262 116 ASN B O 1
ATOM 950 N N . ARG A 1 117 ? 26.974 0.522 34.317 1.000 16.858 117 ARG B N 1
ATOM 951 C CA . ARG A 1 117 ? 27.449 -0.830 34.697 1.000 19.312 117 ARG B CA 1
ATOM 952 C C . ARG A 1 117 ? 26.751 -1.319 35.970 1.000 19.216 117 ARG B C 1
ATOM 953 O O . ARG A 1 117 ? 26.783 -2.550 36.193 1.000 18.995 117 ARG B O 1
ATOM 961 N N . ILE A 1 118 ? 26.284 -0.437 36.843 1.000 17.413 118 ILE B N 1
ATOM 962 C CA . ILE A 1 118 ? 25.784 -0.888 38.188 1.000 17.640 118 ILE B CA 1
ATOM 963 C C . ILE A 1 118 ? 24.256 -0.818 38.292 1.000 19.189 118 ILE B C 1
ATOM 964 O O . ILE A 1 118 ? 23.728 -1.246 39.367 1.000 18.847 118 ILE B O 1
ATOM 969 N N . THR A 1 119 ? 23.553 -0.416 37.208 1.000 19.722 119 THR B N 1
ATOM 970 C CA . THR A 1 119 ? 22.074 -0.285 37.224 1.000 18.436 119 THR B CA 1
ATOM 971 C C . THR A 1 119 ? 21.476 -1.584 36.709 1.000 19.302 119 THR B C 1
ATOM 972 O O . THR A 1 119 ? 22.222 -2.373 36.116 1.000 18.905 119 THR B O 1
ATOM 976 N N . PHE A 1 120 ? 20.182 -1.787 36.927 1.000 19.903 120 PHE B N 1
ATOM 977 C CA . PHE A 1 120 ? 19.460 -3.010 36.491 1.000 20.694 120 PHE B CA 1
ATOM 978 C C . PHE A 1 120 ? 19.698 -3.314 35.011 1.000 21.559 120 PHE B C 1
ATOM 979 O O . PHE A 1 120 ? 20.029 -4.474 34.658 1.000 22.367 120 PHE B O 1
ATOM 987 N N . SER A 1 121 ? 19.532 -2.344 34.130 1.000 23.424 121 SER B N 1
ATOM 988 C CA . SER A 1 121 ? 19.689 -2.608 32.669 1.000 23.479 121 SER B CA 1
ATOM 989 C C . SER A 1 121 ? 20.482 -1.490 31.965 1.000 25.924 121 SER B C 1
ATOM 990 O O . SER A 1 121 ? 20.581 -1.548 30.708 1.000 29.672 121 SER B O 1
ATOM 993 N N . GLY A 1 122 ? 21.089 -0.550 32.700 1.000 22.302 122 GLY B N 1
ATOM 994 C CA . GLY A 1 122 ? 21.927 0.500 32.088 1.000 20.842 122 GLY B CA 1
ATOM 995 C C . GLY A 1 122 ? 21.462 1.896 32.452 1.000 22.159 122 GLY B C 1
ATOM 996 O O . GLY A 1 122 ? 22.272 2.782 32.313 1.000 22.139 122 GLY B O 1
ATOM 997 N N . THR A 1 123 ? 20.240 2.076 32.980 1.000 24.538 123 THR B N 1
ATOM 998 C CA . THR A 1 123 ? 19.703 3.412 33.338 1.000 27.238 123 THR B CA 1
ATOM 999 C C . THR A 1 123 ? 19.184 3.418 34.769 1.000 27.626 123 THR B C 1
ATOM 1000 O O . THR A 1 123 ? 18.634 2.409 35.222 1.000 28.075 123 THR B O 1
ATOM 1004 N N . VAL A 1 124 ? 19.340 4.565 35.425 1.000 24.066 124 VAL B N 1
ATOM 1005 C CA . VAL A 1 124 ? 18.826 4.845 36.786 1.000 24.604 124 VAL B CA 1
ATOM 1006 C C . VAL A 1 124 ? 17.306 4.635 36.775 1.000 26.135 124 VAL B C 1
ATOM 1007 O O . VAL A 1 124 ? 16.807 3.940 37.671 1.000 25.375 124 VAL B O 1
ATOM 1011 N N . ASP A 1 125 ? 16.595 5.181 35.783 1.000 27.326 125 ASP B N 1
ATOM 1012 C CA . ASP A 1 125 ? 15.117 5.351 35.867 1.000 32.795 125 ASP B CA 1
ATOM 1013 C C . ASP A 1 125 ? 14.416 4.025 35.579 1.000 31.016 125 ASP B C 1
ATOM 1014 O O . ASP A 1 125 ? 13.317 3.842 36.104 1.000 41.356 125 ASP B O 1
ATOM 1019 N N . SER A 1 126 ? 15.032 3.143 34.795 1.000 30.593 126 SER B N 1
ATOM 1020 C CA . SER A 1 126 ? 14.449 1.846 34.367 1.000 28.214 126 SER B CA 1
ATOM 1021 C C . SER A 1 126 ? 15.055 0.671 35.161 1.000 26.983 126 SER B C 1
ATOM 1022 O O . SER A 1 126 ? 15.409 -0.346 34.541 1.000 25.984 126 SER B O 1
ATOM 1025 N N . GLY A 1 127 ? 15.007 0.767 36.493 1.000 23.951 127 GLY B N 1
ATOM 1026 C CA . GLY A 1 127 ? 15.249 -0.353 37.416 1.000 23.236 127 GLY B CA 1
ATOM 1027 C C . GLY A 1 127 ? 16.227 -0.010 38.516 1.000 23.571 127 GLY B C 1
ATOM 1028 O O . GLY A 1 127 ? 16.412 -0.844 39.415 1.000 21.522 127 GLY B O 1
ATOM 1029 N N . GLY A 1 128 ? 16.867 1.153 38.476 1.000 20.161 128 GLY B N 1
ATOM 1030 C CA . GLY A 1 128 ? 17.708 1.578 39.606 1.000 21.782 128 GLY B CA 1
ATOM 1031 C C . GLY A 1 128 ? 18.915 0.661 39.797 1.000 20.366 128 GLY B C 1
ATOM 1032 O O . GLY A 1 128 ? 19.372 0.024 38.849 1.000 18.456 128 GLY B O 1
ATOM 1033 N N . TYR A 1 129 ? 19.474 0.698 40.984 1.000 19.078 129 TYR B N 1
ATOM 1034 C CA . TYR A 1 129 ? 20.690 -0.045 41.383 1.000 20.356 129 TYR B CA 1
ATOM 1035 C C . TYR A 1 129 ? 20.393 -1.536 41.334 1.000 17.751 129 TYR B C 1
ATOM 1036 O O . TYR A 1 129 ? 19.325 -1.956 41.814 1.000 18.601 129 TYR B O 1
ATOM 1045 N N . SER A 1 130 ? 21.318 -2.300 40.796 1.000 18.662 130 SER B N 1
ATOM 1046 C CA . SER A 1 130 ? 21.268 -3.785 40.789 1.000 18.705 130 SER B CA 1
ATOM 1047 C C . SER A 1 130 ? 22.548 -4.353 41.403 1.000 21.907 130 SER B C 1
ATOM 1048 O O . SER A 1 130 ? 23.634 -4.157 40.799 1.000 20.705 130 SER B O 1
ATOM 1051 N N . GLN A 1 131 ? 22.435 -5.047 42.542 1.000 19.645 131 GLN B N 1
ATOM 1052 C CA . GLN A 1 131 ? 23.587 -5.755 43.151 1.000 21.509 131 GLN B CA 1
ATOM 1053 C C . GLN A 1 131 ? 24.177 -6.709 42.119 1.000 19.874 131 GLN B C 1
ATOM 1054 O O . GLN A 1 131 ? 25.441 -6.769 41.993 1.000 21.294 131 GLN B O 1
ATOM 1060 N N . GLN A 1 132 ? 23.343 -7.424 41.373 1.000 23.067 132 GLN B N 1
ATOM 1061 C CA . GLN A 1 132 ? 23.851 -8.377 40.356 1.000 23.279 132 GLN B CA 1
ATOM 1062 C C . GLN A 1 132 ? 24.708 -7.645 39.299 1.000 24.515 132 GLN B C 1
ATOM 1063 O O . GLN A 1 132 ? 25.782 -8.152 38.963 1.000 25.050 132 GLN B O 1
ATOM 1069 N N . SER A 1 133 ? 24.276 -6.484 38.803 1.000 20.925 133 SER B N 1
ATOM 1070 C CA . SER A 1 133 ? 25.047 -5.674 37.814 1.000 22.207 133 SER B CA 1
ATOM 1071 C C . SER A 1 133 ? 26.370 -5.235 38.447 1.000 18.786 133 SER B C 1
ATOM 1072 O O . SER A 1 133 ? 27.402 -5.364 37.826 1.000 21.439 133 SER B O 1
ATOM 1075 N N . PHE A 1 134 ? 26.319 -4.759 39.678 1.000 20.710 134 PHE B N 1
ATOM 1076 C CA . PHE A 1 134 ? 27.507 -4.285 40.426 1.000 22.659 134 PHE B CA 1
ATOM 1077 C C . PHE A 1 134 ? 28.541 -5.407 40.499 1.000 25.294 134 PHE B C 1
ATOM 1078 O O . PHE A 1 134 ? 29.711 -5.129 40.199 1.000 22.649 134 PHE B O 1
ATOM 1086 N N . GLU A 1 135 ? 28.114 -6.638 40.765 1.000 23.830 135 GLU B N 1
ATOM 1087 C CA . GLU A 1 135 ? 29.061 -7.774 40.958 1.000 27.040 135 GLU B CA 1
ATOM 1088 C C . GLU A 1 135 ? 29.483 -8.352 39.616 1.000 25.307 135 GLU B C 1
ATOM 1089 O O . GLU A 1 135 ? 30.658 -8.711 39.488 1.000 28.940 135 GLU B O 1
ATOM 1095 N N . ASN A 1 136 ? 28.588 -8.427 38.631 1.000 24.563 136 ASN B N 1
ATOM 1096 C CA . ASN A 1 136 ? 28.871 -9.219 37.409 1.000 24.699 136 ASN B CA 1
ATOM 1097 C C . ASN A 1 136 ? 28.993 -8.353 36.152 1.000 24.995 136 ASN B C 1
ATOM 1098 O O . ASN A 1 136 ? 29.416 -8.905 35.155 1.000 21.238 136 ASN B O 1
ATOM 1103 N N . ARG A 1 137 ? 28.631 -7.066 36.171 1.000 21.959 137 ARG B N 1
ATOM 1104 C CA . ARG A 1 137 ? 28.776 -6.229 34.960 1.000 23.748 137 ARG B CA 1
ATOM 1105 C C . ARG A 1 137 ? 29.792 -5.109 35.197 1.000 19.883 137 ARG B C 1
ATOM 1106 O O . ARG A 1 137 ? 30.346 -4.635 34.204 1.000 19.996 137 ARG B O 1
ATOM 1114 N N . PHE A 1 138 ? 30.013 -4.676 36.439 1.000 17.341 138 PHE B N 1
ATOM 1115 C CA . PHE A 1 138 ? 30.992 -3.587 36.724 1.000 18.998 138 PHE B CA 1
ATOM 1116 C C . PHE A 1 138 ? 32.347 -4.245 37.011 1.000 18.920 138 PHE B C 1
ATOM 1117 O O . PHE A 1 138 ? 32.843 -4.202 38.123 1.000 21.426 138 PHE B O 1
ATOM 1125 N N . THR A 1 139 ? 32.906 -4.869 35.996 1.000 20.861 139 THR B N 1
ATOM 1126 C CA . THR A 1 139 ? 34.054 -5.803 36.110 1.000 24.888 139 THR B CA 1
ATOM 1127 C C . THR A 1 139 ? 35.315 -5.149 35.538 1.000 24.770 139 THR B C 1
ATOM 1128 O O . THR A 1 139 ? 35.193 -4.214 34.706 1.000 24.027 139 THR B O 1
ATOM 1132 N N . TRP A 1 140 ? 36.475 -5.637 35.975 1.000 23.046 140 TRP B N 1
ATOM 1133 C CA . TRP A 1 140 ? 37.785 -5.244 35.402 1.000 23.402 140 TRP B CA 1
ATOM 1134 C C . TRP A 1 140 ? 37.775 -5.551 33.910 1.000 23.594 140 TRP B C 1
ATOM 1135 O O . TRP A 1 140 ? 38.335 -4.790 33.138 1.000 22.795 140 TRP B O 1
ATOM 1146 N N . SER A 1 141 ? 37.220 -6.694 33.530 1.000 24.310 141 SER B N 1
ATOM 1147 C CA . SER A 1 141 ? 37.173 -7.153 32.127 1.000 25.773 141 SER B CA 1
ATOM 1148 C C . SER A 1 141 ? 36.453 -6.122 31.217 1.000 26.042 141 SER B C 1
ATOM 1149 O O . SER A 1 141 ? 36.982 -5.821 30.136 1.000 27.451 141 SER B O 1
ATOM 1152 N N . ALA A 1 142 ? 35.314 -5.579 31.651 1.000 26.010 142 ALA B N 1
ATOM 1153 C CA . ALA A 1 142 ? 34.561 -4.500 30.958 1.000 28.475 142 ALA B CA 1
ATOM 1154 C C . ALA A 1 142 ? 35.408 -3.223 30.909 1.000 24.934 142 ALA B C 1
ATOM 1155 O O . ALA A 1 142 ? 35.545 -2.650 29.818 1.000 24.472 142 ALA B O 1
ATOM 1157 N N . ILE A 1 143 ? 36.021 -2.840 32.025 1.000 24.601 143 ILE B N 1
ATOM 1158 C CA . ILE A 1 143 ? 36.925 -1.646 32.082 1.000 23.529 143 ILE B CA 1
ATOM 1159 C C . ILE A 1 143 ? 38.090 -1.847 31.107 1.000 25.433 143 ILE B C 1
ATOM 1160 O O . ILE A 1 143 ? 38.395 -0.912 30.340 1.000 22.250 143 ILE B O 1
ATOM 1165 N N . ASN A 1 144 ? 38.648 -3.058 31.058 1.000 27.791 144 ASN B N 1
ATOM 1166 C CA . ASN A 1 144 ? 39.783 -3.425 30.179 1.000 31.276 144 ASN B CA 1
ATOM 1167 C C . ASN A 1 144 ? 39.428 -3.132 28.714 1.000 30.248 144 ASN B C 1
ATOM 1168 O O . ASN A 1 144 ? 40.348 -2.865 27.936 1.000 30.991 144 ASN B O 1
ATOM 1173 N N . LYS A 1 145 ? 38.163 -3.230 28.322 1.000 30.623 145 LYS B N 1
ATOM 1174 C CA . LYS A 1 145 ? 37.784 -3.062 26.900 1.000 31.671 145 LYS B CA 1
ATOM 1175 C C . LYS A 1 145 ? 37.746 -1.567 26.537 1.000 27.826 145 LYS B C 1
ATOM 1176 O O . LYS A 1 145 ? 37.633 -1.276 25.339 1.000 26.785 145 LYS B O 1
ATOM 1182 N N . LEU A 1 146 ? 37.772 -0.645 27.502 1.000 23.740 146 LEU B N 1
ATOM 1183 C CA . LEU A 1 146 ? 37.586 0.808 27.167 1.000 24.086 146 LEU B CA 1
ATOM 1184 C C . LEU A 1 146 ? 38.752 1.303 26.298 1.000 23.636 146 LEU B C 1
ATOM 1185 O O . LEU A 1 146 ? 38.534 2.091 25.393 1.000 26.044 146 LEU B O 1
ATOM 1190 N N . LYS A 1 147 ? 39.965 0.821 26.546 1.000 29.616 147 LYS B N 1
ATOM 1191 C CA . LYS A 1 147 ? 41.150 1.238 25.760 1.000 30.606 147 LYS B CA 1
ATOM 1192 C C . LYS A 1 147 ? 40.948 0.834 24.293 1.000 28.441 147 LYS B C 1
ATOM 1193 O O . LYS A 1 147 ? 41.198 1.662 23.411 1.000 28.105 147 LYS B O 1
ATOM 1199 N N . GLN A 1 148 ? 40.530 -0.391 24.014 1.000 24.912 148 GLN B N 1
ATOM 1200 C CA . GLN A 1 148 ? 40.289 -0.825 22.616 1.000 26.210 148 GLN B CA 1
ATOM 1201 C C . GLN A 1 148 ? 39.128 0.001 22.031 1.000 25.589 148 GLN B C 1
ATOM 1202 O O . GLN A 1 148 ? 39.233 0.397 20.847 1.000 22.649 148 GLN B O 1
ATOM 1208 N N . ALA A 1 149 ? 38.042 0.191 22.788 1.000 23.463 149 ALA B N 1
ATOM 1209 C CA . ALA A 1 149 ? 36.906 1.046 22.371 1.000 21.442 149 ALA B CA 1
ATOM 1210 C C . ALA A 1 149 ? 37.432 2.422 21.941 1.000 22.021 149 ALA B C 1
ATOM 1211 O O . ALA A 1 149 ? 37.009 2.912 20.885 1.000 21.582 149 ALA B O 1
ATOM 1213 N N . ALA A 1 150 ? 38.289 3.057 22.749 1.000 21.048 150 ALA B N 1
ATOM 1214 C CA . ALA A 1 150 ? 38.780 4.440 22.490 1.000 21.858 150 ALA B CA 1
ATOM 1215 C C . ALA A 1 150 ? 39.558 4.446 21.166 1.000 23.500 150 ALA B C 1
ATOM 1216 O O . ALA A 1 150 ? 39.463 5.402 20.439 1.000 24.042 150 ALA B O 1
ATOM 1218 N N . GLU A 1 151 ? 40.266 3.364 20.856 1.000 22.139 151 GLU B N 1
ATOM 1219 C CA . GLU A 1 151 ? 41.061 3.218 19.615 1.000 27.128 151 GLU B CA 1
ATOM 1220 C C . GLU A 1 151 ? 40.127 3.138 18.408 1.000 26.424 151 GLU B C 1
ATOM 1221 O O . GLU A 1 151 ? 40.365 3.867 17.433 1.000 25.457 151 GLU B O 1
ATOM 1227 N N . ILE A 1 152 ? 39.068 2.331 18.505 1.000 24.695 152 ILE B N 1
ATOM 1228 C CA . ILE A 1 152 ? 38.052 2.137 17.438 1.000 24.834 152 ILE B CA 1
ATOM 1229 C C . ILE A 1 152 ? 37.383 3.488 17.111 1.000 22.230 152 ILE B C 1
ATOM 1230 O O . ILE A 1 152 ? 37.140 3.765 15.926 1.000 22.715 152 ILE B O 1
ATOM 1235 N N . ILE A 1 153 ? 37.068 4.291 18.116 1.000 22.460 153 ILE B N 1
ATOM 1236 C CA . ILE A 1 153 ? 36.211 5.501 17.923 1.000 21.506 153 ILE B CA 1
ATOM 1237 C C . ILE A 1 153 ? 37.061 6.747 17.669 1.000 23.139 153 ILE B C 1
ATOM 1238 O O . ILE A 1 153 ? 36.463 7.820 17.592 1.000 17.878 153 ILE B O 1
ATOM 1243 N N . LYS A 1 154 ? 38.388 6.628 17.554 1.000 24.372 154 LYS B N 1
ATOM 1244 C CA . LYS A 1 154 ? 39.294 7.809 17.526 1.000 25.583 154 LYS B CA 1
ATOM 1245 C C . LYS A 1 154 ? 38.857 8.824 16.465 1.000 23.084 154 LYS B C 1
ATOM 1246 O O . LYS A 1 154 ? 38.940 10.007 16.755 1.000 26.461 154 LYS B O 1
ATOM 1252 N N . ASP A 1 155 ? 38.389 8.402 15.301 1.000 21.269 155 ASP B N 1
ATOM 1253 C CA . ASP A 1 155 ? 38.049 9.346 14.202 1.000 24.386 155 ASP B CA 1
ATOM 1254 C C . ASP A 1 155 ? 36.527 9.509 14.077 1.000 22.282 155 ASP B C 1
ATOM 1255 O O . ASP A 1 155 ? 36.079 10.064 13.068 1.000 21.594 155 ASP B O 1
ATOM 1260 N N . PHE A 1 156 ? 35.747 9.060 15.061 1.000 20.187 156 PHE B N 1
ATOM 1261 C CA . PHE A 1 156 ? 34.280 9.284 15.054 1.000 18.649 156 PHE B CA 1
ATOM 1262 C C . PHE A 1 156 ? 34.059 10.789 15.167 1.000 17.680 156 PHE B C 1
ATOM 1263 O O . PHE A 1 156 ? 34.773 11.409 15.960 1.000 18.009 156 PHE B O 1
ATOM 1271 N N . GLU A 1 157 ? 33.043 11.308 14.487 1.000 19.823 157 GLU B N 1
ATOM 1272 C CA . GLU A 1 157 ? 32.467 12.627 14.823 1.000 23.540 157 GLU B CA 1
ATOM 1273 C C . GLU A 1 157 ? 31.341 12.333 15.808 1.000 23.051 157 GLU B C 1
ATOM 1274 O O . GLU A 1 157 ? 30.566 11.433 15.537 1.000 24.223 157 GLU B O 1
ATOM 1280 N N . ILE A 1 158 ? 31.296 13.049 16.921 1.000 21.333 158 ILE B N 1
ATOM 1281 C CA . ILE A 1 158 ? 30.352 12.786 18.033 1.000 22.248 158 ILE B CA 1
ATOM 1282 C C . ILE A 1 158 ? 29.635 14.097 18.329 1.000 21.969 158 ILE B C 1
ATOM 1283 O O . ILE A 1 158 ? 30.314 15.082 18.513 1.000 21.900 158 ILE B O 1
ATOM 1288 N N . SER A 1 159 ? 28.308 14.084 18.352 1.000 23.672 159 SER B N 1
ATOM 1289 C CA . SER A 1 159 ? 27.511 15.293 18.648 1.000 22.170 159 SER B CA 1
ATOM 1290 C C . SER A 1 159 ? 26.407 14.942 19.642 1.000 21.472 159 SER B C 1
ATOM 1291 O O . SER A 1 159 ? 25.993 13.739 19.715 1.000 17.658 159 SER B O 1
ATOM 1294 N N A HIS A 1 160 ? 25.924 15.946 20.364 0.500 19.965 160 HIS B N 1
ATOM 1295 N N B HIS A 1 160 ? 25.932 15.941 20.387 0.500 20.525 160 HIS B N 1
ATOM 1296 C CA A HIS A 1 160 ? 24.694 15.883 21.192 0.500 23.286 160 HIS B CA 1
ATOM 1297 C CA B HIS A 1 160 ? 24.682 15.864 21.192 0.500 24.235 160 HIS B CA 1
ATOM 1298 C C A HIS A 1 160 ? 23.606 16.701 20.494 0.500 23.539 160 HIS B C 1
ATOM 1299 C C B HIS A 1 160 ? 23.605 16.709 20.513 0.500 24.151 160 HIS B C 1
ATOM 1300 O O A HIS A 1 160 ? 23.931 17.741 19.863 0.500 25.183 160 HIS B O 1
ATOM 1301 O O B HIS A 1 160 ? 23.934 17.764 19.916 0.500 25.923 160 HIS B O 1
ATOM 1314 N N . GLY A 1 161 ? 22.371 16.233 20.601 1.000 24.956 161 GLY B N 1
ATOM 1315 C CA . GLY A 1 161 ? 21.170 16.953 20.141 1.000 24.631 161 GLY B CA 1
ATOM 1316 C C . GLY A 1 161 ? 20.220 16.035 19.406 1.000 24.470 161 GLY B C 1
ATOM 1317 O O . GLY A 1 161 ? 20.369 14.775 19.486 1.000 21.673 161 GLY B O 1
ATOM 1318 N N . ASP A 1 162 ? 19.300 16.656 18.674 1.000 23.731 162 ASP B N 1
ATOM 1319 C CA . ASP A 1 162 ? 18.212 15.946 17.972 1.000 23.089 162 ASP B CA 1
ATOM 1320 C C . ASP A 1 162 ? 18.785 15.169 16.776 1.000 19.978 162 ASP B C 1
ATOM 1321 O O . ASP A 1 162 ? 19.774 15.590 16.196 1.000 22.475 162 ASP B O 1
ATOM 1326 N N . TYR A 1 163 ? 18.183 14.036 16.454 1.000 19.235 163 TYR B N 1
ATOM 1327 C CA . TYR A 1 163 ? 18.505 13.211 15.266 1.000 17.511 163 TYR B CA 1
ATOM 1328 C C . TYR A 1 163 ? 18.321 13.987 13.952 1.000 18.075 163 TYR B C 1
ATOM 1329 O O . TYR A 1 163 ? 18.971 13.604 12.975 1.000 17.717 163 TYR B O 1
ATOM 1338 N N . GLU A 1 164 ? 17.504 15.040 13.908 1.000 19.269 164 GLU B N 1
ATOM 1339 C CA . GLU A 1 164 ? 17.209 15.739 12.610 1.000 22.579 164 GLU B CA 1
ATOM 1340 C C . GLU A 1 164 ? 18.495 16.182 11.910 1.000 24.476 164 GLU B C 1
ATOM 1341 O O . GLU A 1 164 ? 18.585 16.041 10.690 1.000 24.816 164 GLU B O 1
ATOM 1347 N N . LYS A 1 165 ? 19.480 16.693 12.647 1.000 26.140 165 LYS B N 1
ATOM 1348 C CA . LYS A 1 165 ? 20.703 17.274 12.036 1.000 25.331 165 LYS B CA 1
ATOM 1349 C C . LYS A 1 165 ? 21.346 16.243 11.104 1.000 25.379 165 LYS B C 1
ATOM 1350 O O . LYS A 1 165 ? 21.705 16.616 9.967 1.000 22.792 165 LYS B O 1
ATOM 1356 N N . LEU A 1 166 ? 21.538 15.002 11.564 1.000 21.366 166 LEU B N 1
ATOM 1357 C CA . LEU A 1 166 ? 22.264 13.989 10.757 1.000 22.056 166 LEU B CA 1
ATOM 1358 C C . LEU A 1 166 ? 21.345 13.408 9.675 1.000 21.987 166 LEU B C 1
ATOM 1359 O O . LEU A 1 166 ? 21.866 12.790 8.739 1.000 19.613 166 LEU B O 1
ATOM 1364 N N . LEU A 1 167 ? 20.029 13.563 9.806 1.000 20.050 167 LEU B N 1
ATOM 1365 C CA . LEU A 1 167 ? 19.070 13.186 8.739 1.000 22.000 167 LEU B CA 1
ATOM 1366 C C . LEU A 1 167 ? 19.332 14.051 7.502 1.000 23.605 167 LEU B C 1
ATOM 1367 O O . LEU A 1 167 ? 19.329 13.524 6.388 1.000 23.411 167 LEU B O 1
ATOM 1372 N N . PHE A 1 168 ? 19.589 15.339 7.710 1.000 23.178 168 PHE B N 1
ATOM 1373 C CA . PHE A 1 168 ? 19.490 16.362 6.649 1.000 23.459 168 PHE B CA 1
ATOM 1374 C C . PHE A 1 168 ? 20.846 16.953 6.284 1.000 23.883 168 PHE B C 1
ATOM 1375 O O . PHE A 1 168 ? 20.890 17.645 5.277 1.000 28.550 168 PHE B O 1
ATOM 1383 N N . GLU A 1 169 ? 21.898 16.720 7.050 1.000 21.973 169 GLU B N 1
ATOM 1384 C CA . GLU A 1 169 ? 23.251 17.182 6.678 1.000 25.611 169 GLU B CA 1
ATOM 1385 C C . GLU A 1 169 ? 23.576 16.631 5.290 1.000 27.163 169 GLU B C 1
ATOM 1386 O O . GLU A 1 169 ? 23.539 15.424 5.042 1.000 23.256 169 GLU B O 1
ATOM 1392 N N . PRO A 1 170 ? 23.882 17.511 4.320 1.000 27.269 170 PRO B N 1
ATOM 1393 C CA . PRO A 1 170 ? 24.322 17.048 3.011 1.000 29.668 170 PRO B CA 1
ATOM 1394 C C . PRO A 1 170 ? 25.471 16.037 3.128 1.000 28.743 170 PRO B C 1
ATOM 1395 O O . PRO A 1 170 ? 26.200 16.077 4.078 1.000 27.304 170 PRO B O 1
ATOM 1399 N N . GLY A 1 171 ? 25.583 15.152 2.146 1.000 25.929 171 GLY B N 1
ATOM 1400 C CA . GLY A 1 171 ? 26.736 14.258 2.001 1.000 26.001 171 GLY B CA 1
ATOM 1401 C C . GLY A 1 171 ? 26.529 13.263 0.887 1.000 21.558 171 GLY B C 1
ATOM 1402 O O . GLY A 1 171 ? 25.485 13.225 0.287 1.000 20.814 171 GLY B O 1
ATOM 1403 N N . ASN A 1 172 ? 27.556 12.475 0.639 1.000 23.595 172 ASN B N 1
ATOM 1404 C CA . ASN A 1 172 ? 27.636 11.519 -0.470 1.000 21.997 172 ASN B CA 1
ATOM 1405 C C . ASN A 1 172 ? 27.737 10.090 0.068 1.000 20.547 172 ASN B C 1
ATOM 1406 O O . ASN A 1 172 ? 28.558 9.839 0.991 1.000 23.117 172 ASN B O 1
ATOM 1411 N N . GLU A 1 173 ? 27.007 9.183 -0.559 1.000 19.897 173 GLU B N 1
ATOM 1412 C CA . GLU A 1 173 ? 26.985 7.737 -0.249 1.000 20.719 173 GLU B CA 1
ATOM 1413 C C . GLU A 1 173 ? 26.782 7.572 1.261 1.000 20.362 173 GLU B C 1
ATOM 1414 O O . GLU A 1 173 ? 27.567 6.868 1.901 1.000 21.087 173 GLU B O 1
ATOM 1420 N N . VAL A 1 174 ? 25.777 8.248 1.791 1.000 20.286 174 VAL B N 1
ATOM 1421 C CA . VAL A 1 174 ? 25.507 8.243 3.254 1.000 19.714 174 VAL B CA 1
ATOM 1422 C C . VAL A 1 174 ? 24.504 7.133 3.563 1.000 18.513 174 VAL B C 1
ATOM 1423 O O . VAL A 1 174 ? 23.452 7.046 2.890 1.000 20.149 174 VAL B O 1
ATOM 1427 N N . PHE A 1 175 ? 24.805 6.349 4.595 1.000 21.129 175 PHE B N 1
ATOM 1428 C CA . PHE A 1 175 ? 23.862 5.364 5.161 1.000 20.454 175 PHE B CA 1
ATOM 1429 C C . PHE A 1 175 ? 23.606 5.759 6.629 1.000 17.692 175 PHE B C 1
ATOM 1430 O O . PHE A 1 175 ? 24.539 6.098 7.334 1.000 17.789 175 PHE B O 1
ATOM 1438 N N . ILE A 1 176 ? 22.341 5.770 7.018 1.000 17.878 176 ILE B N 1
ATOM 1439 C CA . ILE A 1 176 ? 21.879 6.177 8.360 1.000 17.662 176 ILE B CA 1
ATOM 1440 C C . ILE A 1 176 ? 21.185 5.004 9.037 1.000 21.026 176 ILE B C 1
ATOM 1441 O O . ILE A 1 176 ? 20.155 4.539 8.542 1.000 19.247 176 ILE B O 1
ATOM 1446 N N . PHE A 1 177 ? 21.709 4.601 10.189 1.000 20.670 177 PHE B N 1
ATOM 1447 C CA . PHE A 1 177 ? 21.111 3.525 11.002 1.000 20.913 177 PHE B CA 1
ATOM 1448 C C . PHE A 1 177 ? 20.378 4.157 12.192 1.000 21.489 177 PHE B C 1
ATOM 1449 O O . PHE A 1 177 ? 20.991 4.932 12.948 1.000 20.989 177 PHE B O 1
ATOM 1457 N N . LEU A 1 178 ? 19.094 3.850 12.318 1.000 20.489 178 LEU B N 1
ATOM 1458 C CA . LEU A 1 178 ? 18.191 4.478 13.318 1.000 20.233 178 LEU B CA 1
ATOM 1459 C C . LEU A 1 178 ? 17.561 3.409 14.199 1.000 22.437 178 LEU B C 1
ATOM 1460 O O . LEU A 1 178 ? 16.856 2.536 13.677 1.000 19.470 178 LEU B O 1
ATOM 1465 N N . ASP A 1 179 ? 17.791 3.530 15.500 1.000 22.823 179 ASP B N 1
ATOM 1466 C CA . ASP A 1 179 ? 17.198 2.614 16.491 1.000 23.887 179 ASP B CA 1
ATOM 1467 C C . ASP A 1 179 ? 16.477 3.458 17.524 1.000 22.431 179 ASP B C 1
ATOM 1468 O O . ASP A 1 179 ? 17.057 3.767 18.569 1.000 22.304 179 ASP B O 1
ATOM 1473 N N . PRO A 1 180 ? 15.220 3.891 17.256 1.000 24.311 180 PRO B N 1
ATOM 1474 C CA . PRO A 1 180 ? 14.533 4.835 18.135 1.000 24.234 180 PRO B CA 1
ATOM 1475 C C . PRO A 1 180 ? 14.145 4.189 19.464 1.000 24.385 180 PRO B C 1
ATOM 1476 O O . PRO A 1 180 ? 14.151 2.964 19.584 1.000 22.719 180 PRO B O 1
ATOM 1480 N N . PRO A 1 181 ? 13.795 4.989 20.492 1.000 24.095 181 PRO B N 1
ATOM 1481 C CA . PRO A 1 181 ? 13.113 4.453 21.668 1.000 24.574 181 PRO B CA 1
ATOM 1482 C C . PRO A 1 181 ? 11.896 3.611 21.220 1.000 27.435 181 PRO B C 1
ATOM 1483 O O . PRO A 1 181 ? 11.203 4.007 20.293 1.000 24.542 181 PRO B O 1
ATOM 1487 N N . TYR A 1 182 ? 11.665 2.449 21.837 1.000 31.113 182 TYR B N 1
ATOM 1488 C CA . TYR A 1 182 ? 10.580 1.523 21.422 1.000 34.780 182 TYR B CA 1
ATOM 1489 C C . TYR A 1 182 ? 9.242 2.284 21.405 1.000 35.083 182 TYR B C 1
ATOM 1490 O O . TYR A 1 182 ? 9.026 3.298 22.133 1.000 32.069 182 TYR B O 1
ATOM 1499 N N . TYR A 1 183 ? 8.360 1.855 20.501 1.000 38.855 183 TYR B N 1
ATOM 1500 C CA . TYR A 1 183 ? 7.074 2.537 20.194 1.000 42.061 183 TYR B CA 1
ATOM 1501 C C . TYR A 1 183 ? 6.101 2.329 21.362 1.000 45.954 183 TYR B C 1
ATOM 1502 O O . TYR A 1 183 ? 5.889 1.171 21.739 1.000 45.841 183 TYR B O 1
ATOM 1511 N N . SER A 1 184 ? 5.558 3.415 21.917 1.000 47.430 184 SER B N 1
ATOM 1512 C CA . SER A 1 184 ? 4.520 3.396 22.980 1.000 56.418 184 SER B CA 1
ATOM 1513 C C . SER A 1 184 ? 3.128 3.458 22.334 1.000 60.148 184 SER B C 1
ATOM 1514 O O . SER A 1 184 ? 2.554 4.566 22.279 1.000 67.523 184 SER B O 1
ATOM 1517 N N . LEU A 1 199 ? 9.884 13.031 29.120 1.000 69.999 199 LEU B N 1
ATOM 1518 C CA . LEU A 1 199 ? 9.178 13.212 27.821 1.000 60.835 199 LEU B CA 1
ATOM 1519 C C . LEU A 1 199 ? 9.360 11.939 26.991 1.000 53.278 199 LEU B C 1
ATOM 1520 O O . LEU A 1 199 ? 10.437 11.313 27.074 1.000 56.072 199 LEU B O 1
ATOM 1525 N N . SER A 1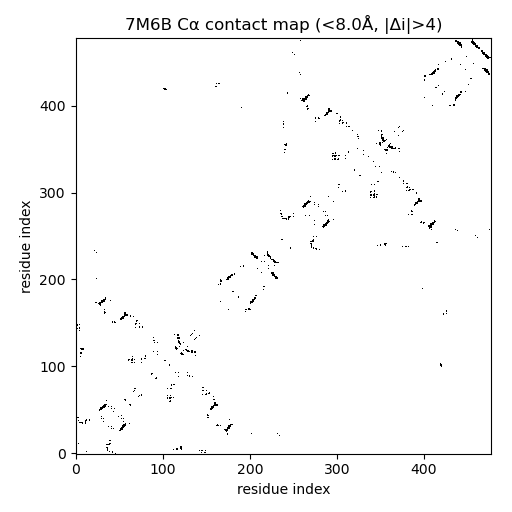 200 ? 8.339 11.520 26.254 1.000 44.791 200 SER B N 1
ATOM 1526 C CA . SER A 1 200 ? 8.452 10.316 25.400 1.000 43.214 200 SER B CA 1
ATOM 1527 C C . SER A 1 200 ? 8.706 10.736 23.942 1.000 37.259 200 SER B C 1
ATOM 1528 O O . SER A 1 200 ? 8.443 11.920 23.521 1.000 34.797 200 SER B O 1
ATOM 1531 N N . PHE A 1 201 ? 9.290 9.802 23.217 1.000 27.271 201 PHE B N 1
ATOM 1532 C CA . PHE A 1 201 ? 9.770 9.993 21.835 1.000 25.238 201 PHE B CA 1
ATOM 1533 C C . PHE A 1 201 ? 8.565 10.243 20.932 1.000 25.062 201 PHE B C 1
ATOM 1534 O O . PHE A 1 201 ? 7.516 9.564 21.029 1.000 27.635 201 PHE B O 1
ATOM 1542 N N . ASP A 1 202 ? 8.702 11.238 20.070 1.000 24.067 202 ASP B N 1
ATOM 1543 C CA . ASP A 1 202 ? 7.658 11.636 19.104 1.000 24.281 202 ASP B CA 1
ATOM 1544 C C . ASP A 1 202 ? 7.840 10.824 17.822 1.000 24.278 202 ASP B C 1
ATOM 1545 O O . ASP A 1 202 ? 8.599 11.283 16.968 1.000 23.687 202 ASP B O 1
ATOM 1550 N N . HIS A 1 203 ? 7.167 9.665 17.719 1.000 24.705 203 HIS B N 1
ATOM 1551 C CA . HIS A 1 203 ? 7.257 8.756 16.553 1.000 26.869 203 HIS B CA 1
ATOM 1552 C C . HIS A 1 203 ? 6.669 9.433 15.307 1.000 30.834 203 HIS B C 1
ATOM 1553 O O . HIS A 1 203 ? 7.145 9.105 14.196 1.000 28.696 203 HIS B O 1
ATOM 1560 N N . GLU A 1 204 ? 5.710 10.362 15.459 1.000 33.681 204 GLU B N 1
ATOM 1561 C CA . GLU A 1 204 ? 5.033 11.013 14.295 1.000 33.274 204 GLU B CA 1
ATOM 1562 C C . GLU A 1 204 ? 6.022 11.993 13.666 1.000 29.113 204 GLU B C 1
ATOM 1563 O O . GLU A 1 204 ? 6.107 12.054 12.440 1.000 27.050 204 GLU B O 1
ATOM 1569 N N . ARG A 1 205 ? 6.733 12.742 14.499 1.000 24.498 205 ARG B N 1
ATOM 1570 C CA . ARG A 1 205 ? 7.762 13.689 14.049 1.000 27.346 205 ARG B CA 1
ATOM 1571 C C . ARG A 1 205 ? 8.864 12.887 13.360 1.000 25.705 205 ARG B C 1
ATOM 1572 O O . ARG A 1 205 ? 9.316 13.298 12.292 1.000 23.812 205 ARG B O 1
ATOM 1580 N N . PHE A 1 206 ? 9.261 11.764 13.955 1.000 23.915 206 PHE B N 1
ATOM 1581 C CA . PHE A 1 206 ? 10.326 10.904 13.396 1.000 23.993 206 PHE B CA 1
ATOM 1582 C C . PHE A 1 206 ? 9.931 10.477 11.974 1.000 21.087 206 PHE B C 1
ATOM 1583 O O . PHE A 1 206 ? 10.722 10.725 11.039 1.000 21.402 206 PHE B O 1
ATOM 1591 N N . ALA A 1 207 ? 8.765 9.851 11.810 1.000 23.004 207 ALA B N 1
ATOM 1592 C CA . ALA A 1 207 ? 8.249 9.354 10.500 1.000 22.918 207 ALA B CA 1
ATOM 1593 C C . ALA A 1 207 ? 8.167 10.504 9.480 1.000 25.477 207 ALA B C 1
ATOM 1594 O O . ALA A 1 207 ? 8.632 10.324 8.348 1.000 27.744 207 ALA B O 1
ATOM 1596 N N . PHE A 1 208 ? 7.644 11.671 9.878 1.000 24.683 208 PHE B N 1
ATOM 1597 C CA . PHE A 1 208 ? 7.566 12.899 9.039 1.000 26.121 208 PHE B CA 1
ATOM 1598 C C . PHE A 1 208 ? 8.960 13.293 8.505 1.000 25.771 208 PHE B C 1
ATOM 1599 O O . PHE A 1 208 ? 9.098 13.556 7.293 1.000 26.207 208 PHE B O 1
ATOM 1607 N N . ASN A 1 209 ? 9.981 13.332 9.360 1.000 24.557 209 ASN B N 1
ATOM 1608 C CA . ASN A 1 209 ? 11.350 13.758 8.969 1.000 22.942 209 ASN B CA 1
ATOM 1609 C C . ASN A 1 209 ? 12.041 12.655 8.152 1.000 22.255 209 ASN B C 1
ATOM 1610 O O . ASN A 1 209 ? 12.711 12.975 7.174 1.000 24.382 209 ASN B O 1
ATOM 1615 N N . ILE A 1 210 ? 11.899 11.389 8.519 1.000 23.172 210 ILE B N 1
ATOM 1616 C CA . ILE A 1 210 ? 12.633 10.317 7.792 1.000 25.009 210 ILE B CA 1
ATOM 1617 C C . ILE A 1 210 ? 12.114 10.255 6.346 1.000 25.874 210 ILE B C 1
ATOM 1618 O O . ILE A 1 210 ? 12.930 10.002 5.476 1.000 24.362 210 ILE B O 1
ATOM 1623 N N . LYS A 1 211 ? 10.838 10.558 6.116 1.000 28.702 211 LYS B N 1
ATOM 1624 C CA . LYS A 1 211 ? 10.206 10.552 4.775 1.000 33.514 211 LYS B CA 1
ATOM 1625 C C . LYS A 1 211 ? 10.949 11.517 3.857 1.000 32.828 211 LYS B C 1
ATOM 1626 O O . LYS A 1 211 ? 11.074 11.219 2.662 1.000 32.964 211 LYS B O 1
ATOM 1632 N N . LYS A 1 212 ? 11.453 12.618 4.407 1.000 29.292 212 LYS B N 1
ATOM 1633 C CA . LYS A 1 212 ? 12.163 13.660 3.634 1.000 29.187 212 LYS B CA 1
ATOM 1634 C C . LYS A 1 212 ? 13.677 13.460 3.697 1.000 25.266 212 LYS B C 1
ATOM 1635 O O . LYS A 1 212 ? 14.366 14.315 3.155 1.000 22.343 212 LYS B O 1
ATOM 1641 N N . CYS A 1 213 ? 14.195 12.379 4.290 1.000 23.430 213 CYS B N 1
ATOM 1642 C CA . CYS A 1 213 ? 15.661 12.199 4.425 1.000 22.803 213 CYS B CA 1
ATOM 1643 C C . CYS A 1 213 ? 16.261 11.870 3.057 1.000 24.174 213 CYS B C 1
ATOM 1644 O O . CYS A 1 213 ? 15.857 10.895 2.440 1.000 23.452 213 CYS B O 1
ATOM 1647 N N . PRO A 1 214 ? 17.241 12.637 2.535 1.000 26.080 214 PRO B N 1
ATOM 1648 C CA . PRO A 1 214 ? 17.769 12.382 1.196 1.000 29.125 214 PRO B CA 1
ATOM 1649 C C . PRO A 1 214 ? 18.861 11.307 1.111 1.000 28.958 214 PRO B C 1
ATOM 1650 O O . PRO A 1 214 ? 19.521 11.235 0.120 1.000 33.149 214 PRO B O 1
ATOM 1654 N N . HIS A 1 215 ? 18.997 10.477 2.132 1.000 24.205 215 HIS B N 1
ATOM 1655 C CA . HIS A 1 215 ? 20.066 9.455 2.216 1.000 21.772 215 HIS B CA 1
ATOM 1656 C C . HIS A 1 215 ? 19.393 8.105 2.327 1.000 20.302 215 HIS B C 1
ATOM 1657 O O . HIS A 1 215 ? 18.175 8.099 2.406 1.000 20.695 215 HIS B O 1
ATOM 1664 N N . LEU A 1 216 ? 20.180 7.030 2.305 1.000 21.870 216 LEU B N 1
ATOM 1665 C CA . LEU A 1 216 ? 19.653 5.667 2.556 1.000 19.607 216 LEU B CA 1
ATOM 1666 C C . LEU A 1 216 ? 19.661 5.462 4.074 1.000 19.978 216 LEU B C 1
ATOM 1667 O O . LEU A 1 216 ? 20.597 5.882 4.759 1.000 18.677 216 LEU B O 1
ATOM 1672 N N . TRP A 1 217 ? 18.598 4.878 4.575 1.000 19.320 217 TRP B N 1
ATOM 1673 C CA . TRP A 1 217 ? 18.404 4.612 6.014 1.000 21.222 217 TRP B CA 1
ATOM 1674 C C . TRP A 1 217 ? 17.747 3.245 6.246 1.000 20.239 217 TRP B C 1
ATOM 1675 O O . TRP A 1 217 ? 17.010 2.739 5.369 1.000 22.316 217 TRP B O 1
ATOM 1686 N N . MET A 1 218 ? 18.029 2.708 7.433 1.000 20.748 218 MET B N 1
ATOM 1687 C CA . MET A 1 218 ? 17.415 1.513 8.042 1.000 21.487 218 MET B CA 1
ATOM 1688 C C . MET A 1 218 ? 16.967 1.910 9.447 1.000 23.120 218 MET B C 1
ATOM 1689 O O . MET A 1 218 ? 17.797 2.515 10.153 1.000 19.238 218 MET B O 1
ATOM 1694 N N . ILE A 1 219 ? 15.705 1.619 9.786 1.000 19.863 219 ILE B N 1
ATOM 1695 C CA . ILE A 1 219 ? 15.136 1.776 11.155 1.000 21.786 219 ILE B CA 1
ATOM 1696 C C . ILE A 1 219 ? 14.871 0.383 11.718 1.000 22.359 219 ILE B C 1
ATOM 1697 O O . ILE A 1 219 ? 14.319 -0.447 10.986 1.000 23.151 219 ILE B O 1
ATOM 1702 N N . THR A 1 220 ? 15.219 0.159 12.981 1.000 21.727 220 THR B N 1
ATOM 1703 C CA . THR A 1 220 ? 14.841 -1.057 13.740 1.000 24.221 220 THR B CA 1
ATOM 1704 C C . THR A 1 220 ? 13.701 -0.696 14.692 1.000 26.678 220 THR B C 1
ATOM 1705 O O . THR A 1 220 ? 13.837 0.291 15.458 1.000 23.962 220 THR B O 1
ATOM 1709 N N . TYR A 1 221 ? 12.588 -1.408 14.574 1.000 26.058 221 TYR B N 1
ATOM 1710 C CA . TYR A 1 221 ? 11.409 -1.286 15.474 1.000 28.123 221 TYR B CA 1
ATOM 1711 C C . TYR A 1 221 ? 10.909 -2.686 15.822 1.000 30.069 221 TYR B C 1
ATOM 1712 O O . TYR A 1 221 ? 11.018 -3.612 14.969 1.000 31.153 221 TYR B O 1
ATOM 1721 N N . ASP A 1 222 ? 10.354 -2.794 17.024 1.000 33.436 222 ASP B N 1
ATOM 1722 C CA . ASP A 1 222 ? 9.483 -3.915 17.444 1.000 38.728 222 ASP B CA 1
ATOM 1723 C C . ASP A 1 222 ? 8.258 -3.894 16.529 1.000 38.801 222 ASP B C 1
ATOM 1724 O O . ASP A 1 222 ? 7.765 -2.790 16.190 1.000 38.607 222 ASP B O 1
ATOM 1729 N N . ASP A 1 223 ? 7.830 -5.073 16.087 1.000 41.423 223 ASP B N 1
ATOM 1730 C CA . ASP A 1 223 ? 6.620 -5.230 15.237 1.000 44.580 223 ASP B CA 1
ATOM 1731 C C . ASP A 1 223 ? 5.407 -4.688 15.985 1.000 41.955 223 ASP B C 1
ATOM 1732 O O . ASP A 1 223 ? 5.251 -4.999 17.170 1.000 45.068 223 ASP B O 1
ATOM 1737 N N . SER A 1 224 ? 4.614 -3.856 15.328 1.000 44.289 224 SER B N 1
ATOM 1738 C CA . SER A 1 224 ? 3.317 -3.354 15.841 1.000 45.971 224 SER B CA 1
ATOM 1739 C C . SER A 1 224 ? 2.516 -2.886 14.637 1.000 50.366 224 SER B C 1
ATOM 1740 O O . SER A 1 224 ? 3.110 -2.479 13.640 1.000 48.431 224 SER B O 1
ATOM 1743 N N . PRO A 1 225 ? 1.169 -2.981 14.666 1.000 52.089 225 PRO B N 1
ATOM 1744 C CA . PRO A 1 225 ? 0.362 -2.512 13.546 1.000 51.881 225 PRO B CA 1
ATOM 1745 C C . PRO A 1 225 ? 0.523 -0.989 13.409 1.000 47.864 225 PRO B C 1
ATOM 1746 O O . PRO A 1 225 ? 0.538 -0.506 12.293 1.000 55.644 225 PRO B O 1
ATOM 1750 N N . GLU A 1 226 ? 0.670 -0.277 14.530 1.000 47.720 226 GLU B N 1
ATOM 1751 C CA . GLU A 1 226 ? 0.824 1.202 14.544 1.000 47.291 226 GLU B CA 1
ATOM 1752 C C . GLU A 1 226 ? 2.098 1.589 13.780 1.000 45.074 226 GLU B C 1
ATOM 1753 O O . GLU A 1 226 ? 2.069 2.617 13.100 1.000 50.655 226 GLU B O 1
ATOM 1759 N N . VAL A 1 227 ? 3.173 0.805 13.904 1.000 40.089 227 VAL B N 1
ATOM 1760 C CA . VAL A 1 227 ? 4.491 1.083 13.254 1.000 43.173 227 VAL B CA 1
ATOM 1761 C C . VAL A 1 227 ? 4.371 0.743 11.763 1.000 40.656 227 VAL B C 1
ATOM 1762 O O . VAL A 1 227 ? 4.789 1.592 10.924 1.000 40.282 227 VAL B O 1
ATOM 1766 N N . ARG A 1 228 ? 3.769 -0.409 11.444 1.000 43.098 228 ARG B N 1
ATOM 1767 C CA . ARG A 1 228 ? 3.500 -0.837 10.045 1.000 42.625 228 ARG B CA 1
ATOM 1768 C C . ARG A 1 228 ? 2.716 0.257 9.318 1.000 43.052 228 ARG B C 1
ATOM 1769 O O . ARG A 1 228 ? 3.073 0.583 8.167 1.000 47.009 228 ARG B O 1
ATOM 1777 N N . LYS A 1 229 ? 1.739 0.848 9.994 1.000 43.194 229 LYS B N 1
ATOM 1778 C CA . LYS A 1 229 ? 0.875 1.916 9.438 1.000 49.329 229 LYS B CA 1
ATOM 1779 C C . LYS A 1 229 ? 1.695 3.202 9.265 1.000 46.113 229 LYS B C 1
ATOM 1780 O O . LYS A 1 229 ? 1.674 3.780 8.161 1.000 47.836 229 LYS B O 1
ATOM 1786 N N . LEU A 1 230 ? 2.392 3.649 10.311 1.000 40.420 230 LEU B N 1
ATOM 1787 C CA . LEU A 1 230 ? 3.255 4.863 10.270 1.000 36.452 230 LEU B CA 1
ATOM 1788 C C . LEU A 1 230 ? 4.294 4.734 9.142 1.000 33.642 230 LEU B C 1
ATOM 1789 O O . LEU A 1 230 ? 4.604 5.751 8.523 1.000 32.301 230 LEU B O 1
ATOM 1794 N N . PHE A 1 231 ? 4.824 3.537 8.876 1.000 32.018 231 PHE B N 1
ATOM 1795 C CA . PHE A 1 231 ? 5.929 3.360 7.888 1.000 35.616 231 PHE B CA 1
ATOM 1796 C C . PHE A 1 231 ? 5.455 2.619 6.627 1.000 37.992 231 PHE B C 1
ATOM 1797 O O . PHE A 1 231 ? 6.303 2.103 5.900 1.000 33.028 231 PHE B O 1
ATOM 1805 N N . LYS A 1 232 ? 4.151 2.637 6.322 1.000 47.560 232 LYS B N 1
ATOM 1806 C CA . LYS A 1 232 ? 3.586 1.945 5.127 1.000 47.164 232 LYS B CA 1
ATOM 1807 C C . LYS A 1 232 ? 4.313 2.421 3.862 1.000 43.319 232 LYS B C 1
ATOM 1808 O O . LYS A 1 232 ? 4.559 1.563 3.011 1.000 47.180 232 LYS B O 1
ATOM 1814 N N . PHE A 1 233 ? 4.753 3.686 3.802 1.000 39.314 233 PHE B N 1
ATOM 1815 C CA . PHE A 1 233 ? 5.415 4.324 2.629 1.000 40.576 233 PHE B CA 1
ATOM 1816 C C . PHE A 1 233 ? 6.766 3.657 2.322 1.000 39.388 233 PHE B C 1
ATOM 1817 O O . PHE A 1 233 ? 7.317 3.921 1.245 1.000 45.014 233 PHE B O 1
ATOM 1825 N N . ALA A 1 234 ? 7.313 2.854 3.235 1.000 37.443 234 ALA B N 1
ATOM 1826 C CA . ALA A 1 234 ? 8.723 2.400 3.188 1.000 35.545 234 ALA B CA 1
ATOM 1827 C C . ALA A 1 234 ? 8.761 0.886 2.965 1.000 34.915 234 ALA B C 1
ATOM 1828 O O . ALA A 1 234 ? 7.708 0.300 2.862 1.000 36.167 234 ALA B O 1
ATOM 1830 N N . ASN A 1 235 ? 9.943 0.287 2.856 1.000 36.598 235 ASN B N 1
ATOM 1831 C CA . ASN A 1 235 ? 10.117 -1.192 2.784 1.000 33.121 235 ASN B CA 1
ATOM 1832 C C . ASN A 1 235 ? 10.198 -1.736 4.206 1.000 34.347 235 ASN B C 1
ATOM 1833 O O . ASN A 1 235 ? 11.142 -1.376 4.904 1.000 33.699 235 ASN B O 1
ATOM 1838 N N . ILE A 1 236 ? 9.266 -2.600 4.607 1.000 36.241 236 ILE B N 1
ATOM 1839 C CA . ILE A 1 236 ? 9.276 -3.278 5.939 1.000 36.274 236 ILE B CA 1
ATOM 1840 C C . ILE A 1 236 ? 9.661 -4.748 5.754 1.000 38.907 236 ILE B C 1
ATOM 1841 O O . ILE A 1 236 ? 9.008 -5.441 4.966 1.000 40.697 236 ILE B O 1
ATOM 1846 N N . TYR A 1 237 ? 10.718 -5.187 6.420 1.000 38.920 237 TYR B N 1
ATOM 1847 C CA . TYR A 1 237 ? 11.238 -6.580 6.416 1.000 42.861 237 TYR B CA 1
ATOM 1848 C C . TYR A 1 237 ? 11.094 -7.143 7.839 1.000 46.614 237 TYR B C 1
ATOM 1849 O O . TYR A 1 237 ? 11.253 -6.324 8.763 1.000 42.742 237 TYR B O 1
ATOM 1858 N N . GLU A 1 238 ? 10.843 -8.457 8.008 1.000 51.099 238 GLU B N 1
ATOM 1859 C CA . GLU A 1 238 ? 10.442 -9.113 9.294 1.000 47.635 238 GLU B CA 1
ATOM 1860 C C . GLU A 1 238 ? 11.670 -9.628 10.054 1.000 48.436 238 GLU B C 1
ATOM 1861 O O . GLU A 1 238 ? 12.325 -10.525 9.518 1.000 51.467 238 GLU B O 1
ATOM 1863 N N . LYS A 1 257 ? 9.634 -10.704 16.694 1.000 58.027 257 LYS B N 1
ATOM 1864 C CA . LYS A 1 257 ? 8.773 -9.610 16.171 1.000 58.358 257 LYS B CA 1
ATOM 1865 C C . LYS A 1 257 ? 9.605 -8.327 15.970 1.000 56.089 257 LYS B C 1
ATOM 1866 O O . LYS A 1 257 ? 9.222 -7.287 16.515 1.000 55.461 257 LYS B O 1
ATOM 1868 N N . GLU A 1 258 ? 10.704 -8.404 15.215 1.000 52.796 258 GLU B N 1
ATOM 1869 C CA . GLU A 1 258 ? 11.588 -7.246 14.889 1.000 54.056 258 GLU B CA 1
ATOM 1870 C C . GLU A 1 258 ? 11.393 -6.852 13.414 1.000 46.429 258 GLU B C 1
ATOM 1871 O O . GLU A 1 258 ? 11.259 -7.753 12.579 1.000 45.541 258 GLU B O 1
ATOM 1877 N N . LEU A 1 259 ? 11.334 -5.547 13.130 1.000 39.429 259 LEU B N 1
ATOM 1878 C CA . LEU A 1 259 ? 11.238 -5.003 11.753 1.000 36.196 259 LEU B CA 1
ATOM 1879 C C . LEU A 1 259 ? 12.516 -4.242 11.389 1.000 35.506 259 LEU B C 1
ATOM 1880 O O . LEU A 1 259 ? 13.064 -3.520 12.249 1.000 33.245 259 LEU B O 1
ATOM 1885 N N . PHE A 1 260 ? 12.921 -4.381 10.137 1.000 34.332 260 PHE B N 1
ATOM 1886 C CA . PHE A 1 260 ? 13.882 -3.501 9.442 1.000 35.349 260 PHE B CA 1
ATOM 1887 C C . PHE A 1 260 ? 13.024 -2.700 8.472 1.000 34.862 260 PHE B C 1
ATOM 1888 O O . PHE A 1 260 ? 12.271 -3.276 7.688 1.000 37.527 260 PHE B O 1
ATOM 1896 N N . ILE A 1 261 ? 13.047 -1.385 8.617 1.000 28.529 261 ILE B N 1
ATOM 1897 C CA . ILE A 1 261 ? 12.343 -0.435 7.727 1.000 28.733 261 ILE B CA 1
ATOM 1898 C C . ILE A 1 261 ? 13.421 0.360 6.975 1.000 30.786 261 ILE B C 1
ATOM 1899 O O . ILE A 1 261 ? 14.320 0.965 7.632 1.000 26.651 261 ILE B O 1
ATOM 1904 N N . THR A 1 262 ? 13.367 0.332 5.647 1.000 27.221 262 THR B N 1
ATOM 1905 C CA . THR A 1 262 ? 14.403 0.936 4.783 1.000 28.529 262 THR B CA 1
ATOM 1906 C C . THR A 1 262 ? 13.755 1.681 3.627 1.000 25.954 262 THR B C 1
ATOM 1907 O O . THR A 1 262 ? 12.573 1.450 3.347 1.000 27.183 262 THR B O 1
ATOM 1911 N N . ASN A 1 263 ? 14.542 2.513 2.960 1.000 24.925 263 ASN B N 1
ATOM 1912 C CA . ASN A 1 263 ? 14.109 3.189 1.723 1.000 23.062 263 ASN B CA 1
ATOM 1913 C C . ASN A 1 263 ? 14.950 2.640 0.574 1.000 26.149 263 ASN B C 1
ATOM 1914 O O . ASN A 1 263 ? 15.067 3.322 -0.435 1.000 29.921 263 ASN B O 1
ATOM 1919 N N . TYR A 1 264 ? 15.544 1.468 0.745 1.000 26.716 264 TYR B N 1
ATOM 1920 C CA . TYR A 1 264 ? 16.278 0.762 -0.328 1.000 27.868 264 TYR B CA 1
ATOM 1921 C C . TYR A 1 264 ? 15.954 -0.724 -0.227 1.000 29.747 264 TYR B C 1
ATOM 1922 O O . TYR A 1 264 ? 15.733 -1.235 0.891 1.000 26.337 264 TYR B O 1
ATOM 1931 N N . LYS A 1 265 ? 15.894 -1.400 -1.374 1.000 36.300 265 LYS B N 1
ATOM 1932 C CA . LYS A 1 265 ? 15.492 -2.831 -1.436 1.000 40.011 265 LYS B CA 1
ATOM 1933 C C . LYS A 1 265 ? 16.660 -3.711 -0.982 1.000 39.302 265 LYS B C 1
ATOM 1934 O O . LYS A 1 265 ? 17.778 -3.522 -1.463 1.000 43.530 265 LYS B O 1
ATOM 1940 N N A LEU A 1 266 ? 16.379 -4.619 -0.045 0.500 39.540 266 LEU B N 1
ATOM 1941 N N B LEU A 1 266 ? 16.389 -4.627 -0.051 0.500 40.530 266 LEU B N 1
ATOM 1942 C CA A LEU A 1 266 ? 17.335 -5.611 0.511 0.500 39.766 266 LEU B CA 1
ATOM 1943 C CA B LEU A 1 266 ? 17.350 -5.637 0.463 0.500 41.384 266 LEU B CA 1
ATOM 1944 C C A LEU A 1 266 ? 17.426 -6.822 -0.427 0.500 37.278 266 LEU B C 1
ATOM 1945 C C B LEU A 1 266 ? 17.406 -6.835 -0.497 0.500 38.443 266 LEU B C 1
ATOM 1946 O O A LEU A 1 266 ? 18.448 -6.946 -1.089 0.500 29.721 266 LEU B O 1
ATOM 1947 O O B LEU A 1 266 ? 16.599 -6.920 -1.416 0.500 30.916 266 LEU B O 1
ATOM 1956 N N . MET B 1 1 ? -8.729 46.382 27.044 1.000 51.545 1 MET A N 1
ATOM 1957 C CA . MET B 1 1 ? -7.773 45.476 26.325 1.000 51.532 1 MET A CA 1
ATOM 1958 C C . MET B 1 1 ? -7.066 44.574 27.341 1.000 51.037 1 MET A C 1
ATOM 1959 O O . MET B 1 1 ? -6.171 45.070 28.082 1.000 45.744 1 MET A O 1
ATOM 1964 N N . LEU B 1 2 ? -7.434 43.293 27.344 1.000 42.067 2 LEU A N 1
ATOM 1965 C CA . LEU B 1 2 ? -6.942 42.282 28.306 1.000 37.681 2 LEU A CA 1
ATOM 1966 C C . LEU B 1 2 ? -5.491 41.926 27.989 1.000 38.963 2 LEU A C 1
ATOM 1967 O O . LEU B 1 2 ? -5.220 41.595 26.835 1.000 37.306 2 LEU A O 1
ATOM 1972 N N . LYS B 1 3 ? -4.605 42.006 28.983 1.000 40.383 3 LYS A N 1
ATOM 1973 C CA . LYS B 1 3 ? -3.235 41.449 28.959 1.000 48.382 3 LYS A CA 1
ATOM 1974 C C . LYS B 1 3 ? -3.000 40.823 30.330 1.000 54.883 3 LYS A C 1
ATOM 1975 O O . LYS B 1 3 ? -3.737 41.199 31.302 1.000 48.849 3 LYS A O 1
ATOM 1981 N N . ASN B 1 4 ? -2.046 39.894 30.396 1.000 52.407 4 ASN A N 1
ATOM 1982 C CA . ASN B 1 4 ? -1.417 39.431 31.660 1.000 55.365 4 ASN A CA 1
ATOM 1983 C C . ASN B 1 4 ? -2.334 38.444 32.386 1.000 53.596 4 ASN A C 1
ATOM 1984 O O . ASN B 1 4 ? -2.422 38.585 33.645 1.000 47.947 4 ASN A O 1
ATOM 1989 N N . VAL B 1 5 ? -2.919 37.446 31.696 1.000 43.804 5 VAL A N 1
ATOM 1990 C CA . VAL B 1 5 ? -3.809 36.472 32.392 1.000 44.249 5 VAL A CA 1
ATOM 1991 C C . VAL B 1 5 ? -2.958 35.361 33.032 1.000 39.780 5 VAL A C 1
ATOM 1992 O O . VAL B 1 5 ? -3.363 34.883 34.100 1.000 39.910 5 VAL A O 1
ATOM 1996 N N . LEU B 1 6 ? -1.813 34.991 32.457 1.000 36.719 6 LEU A N 1
ATOM 1997 C CA . LEU B 1 6 ? -0.816 34.151 33.168 1.000 33.930 6 LEU A CA 1
ATOM 1998 C C . LEU B 1 6 ? 0.424 35.006 33.430 1.000 33.606 6 LEU A C 1
ATOM 1999 O O . LEU B 1 6 ? 0.626 35.940 32.679 1.000 36.453 6 LEU A O 1
ATOM 2004 N N . ARG B 1 7 ? 1.204 34.685 34.461 1.000 34.913 7 ARG A N 1
ATOM 2005 C CA . ARG B 1 7 ? 2.566 35.229 34.698 1.000 38.625 7 ARG A CA 1
ATOM 2006 C C . ARG B 1 7 ? 3.585 34.280 34.071 1.000 39.179 7 ARG A C 1
ATOM 2007 O O . ARG B 1 7 ? 3.634 33.122 34.498 1.000 41.108 7 ARG A O 1
ATOM 2015 N N . TYR B 1 8 ? 4.388 34.696 33.107 1.000 34.838 8 TYR A N 1
ATOM 2016 C CA . TYR B 1 8 ? 5.194 33.679 32.386 1.000 38.641 8 TYR A CA 1
ATOM 2017 C C . TYR B 1 8 ? 6.664 34.073 32.427 1.000 41.150 8 TYR A C 1
ATOM 2018 O O . TYR B 1 8 ? 6.995 35.261 32.404 1.000 39.445 8 TYR A O 1
ATOM 2027 N N . PRO B 1 9 ? 7.560 33.073 32.631 1.000 47.790 9 PRO A N 1
ATOM 2028 C CA . PRO B 1 9 ? 8.988 33.259 32.410 1.000 46.535 9 PRO A CA 1
ATOM 2029 C C . PRO B 1 9 ? 9.245 33.410 30.899 1.000 48.516 9 PRO A C 1
ATOM 2030 O O . PRO B 1 9 ? 8.977 32.474 30.122 1.000 43.996 9 PRO A O 1
ATOM 2034 N N . GLY B 1 10 ? 9.741 34.590 30.515 1.000 47.377 10 GLY A N 1
ATOM 2035 C CA . GLY B 1 10 ? 9.934 34.992 29.109 1.000 47.910 10 GLY A CA 1
ATOM 2036 C C . GLY B 1 10 ? 8.690 35.647 28.538 1.000 47.024 10 GLY A C 1
ATOM 2037 O O . GLY B 1 10 ? 8.709 35.944 27.337 1.000 49.986 10 GLY A O 1
ATOM 2038 N N . GLY B 1 11 ? 7.658 35.858 29.369 1.000 43.882 11 GLY A N 1
ATOM 2039 C CA . GLY B 1 11 ? 6.379 36.499 28.997 1.000 40.750 11 GLY A CA 1
ATOM 2040 C C . GLY B 1 11 ? 6.574 37.773 28.187 1.000 39.370 11 GLY A C 1
ATOM 2041 O O . GLY B 1 11 ? 7.568 38.487 28.417 1.000 37.293 11 GLY A O 1
ATOM 2042 N N . LYS B 1 12 ? 5.681 38.041 27.234 1.000 34.544 12 LYS A N 1
ATOM 2043 C CA . LYS B 1 12 ? 5.861 39.156 26.273 1.000 36.436 12 LYS A CA 1
ATOM 2044 C C . LYS B 1 12 ? 4.826 40.257 26.499 1.000 34.177 12 LYS A C 1
ATOM 2045 O O . LYS B 1 12 ? 4.802 41.166 25.674 1.000 32.263 12 LYS A O 1
ATOM 2051 N N . SER B 1 13 ? 4.032 40.209 27.574 1.000 34.385 13 SER A N 1
ATOM 2052 C CA . SER B 1 13 ? 3.022 41.253 27.883 1.000 40.362 13 SER A CA 1
ATOM 2053 C C . SER B 1 13 ? 3.675 42.640 27.807 1.000 39.436 13 SER A C 1
ATOM 2054 O O . SER B 1 13 ? 3.041 43.567 27.273 1.000 44.867 13 SER A O 1
ATOM 2057 N N . LYS B 1 14 ? 4.905 42.764 28.318 1.000 43.932 14 LYS A N 1
ATOM 2058 C CA . LYS B 1 14 ? 5.635 44.062 28.408 1.000 48.247 14 LYS A CA 1
ATOM 2059 C C . LYS B 1 14 ? 6.182 44.449 27.023 1.000 55.381 14 LYS A C 1
ATOM 2060 O O . LYS B 1 14 ? 6.307 45.662 26.751 1.000 66.079 14 LYS A O 1
ATOM 2062 N N . ALA B 1 15 ? 6.464 43.459 26.168 1.000 50.720 15 ALA A N 1
ATOM 2063 C CA . ALA B 1 15 ? 7.138 43.626 24.861 1.000 43.363 15 ALA A CA 1
ATOM 2064 C C . ALA B 1 15 ? 6.140 43.965 23.752 1.000 39.480 15 ALA A C 1
ATOM 2065 O O . ALA B 1 15 ? 6.596 44.186 22.614 1.000 40.087 15 ALA A O 1
ATOM 2067 N N . LEU B 1 16 ? 4.840 43.966 24.049 1.000 39.571 16 LEU A N 1
ATOM 2068 C CA . LEU B 1 16 ? 3.767 44.081 23.024 1.000 38.959 16 LEU A CA 1
ATOM 2069 C C . LEU B 1 16 ? 3.922 45.363 22.200 1.000 37.747 16 LEU A C 1
ATOM 2070 O O . LEU B 1 16 ? 3.782 45.296 20.963 1.000 38.466 16 LEU A O 1
ATOM 2075 N N . LYS B 1 17 ? 4.177 46.495 22.856 1.000 38.992 17 LYS A N 1
ATOM 2076 C CA . LYS B 1 17 ? 4.323 47.807 22.162 1.000 41.055 17 LYS A CA 1
ATOM 2077 C C . LYS B 1 17 ? 5.434 47.710 21.103 1.000 37.329 17 LYS A C 1
ATOM 2078 O O . LYS B 1 17 ? 5.346 48.423 20.117 1.000 35.126 17 LYS A O 1
ATOM 2084 N N . TYR B 1 18 ? 6.439 46.855 21.306 1.000 40.052 18 TYR A N 1
ATOM 2085 C CA . TYR B 1 18 ? 7.551 46.635 20.347 1.000 40.407 18 TYR A CA 1
ATOM 2086 C C . TYR B 1 18 ? 7.147 45.601 19.283 1.000 39.525 18 TYR A C 1
ATOM 2087 O O . TYR B 1 18 ? 7.608 45.738 18.128 1.000 38.403 18 TYR A O 1
ATOM 2096 N N . ILE B 1 19 ? 6.333 44.595 19.642 1.000 38.535 19 ILE A N 1
ATOM 2097 C CA . ILE B 1 19 ? 6.017 43.455 18.728 1.000 32.883 19 ILE A CA 1
ATOM 2098 C C . ILE B 1 19 ? 4.912 43.849 17.755 1.000 32.806 19 ILE A C 1
ATOM 2099 O O . ILE B 1 19 ? 5.105 43.603 16.532 1.000 35.351 19 ILE A O 1
ATOM 2104 N N . LEU B 1 20 ? 3.785 44.355 18.259 1.000 33.924 20 LEU A N 1
ATOM 2105 C CA . LEU B 1 20 ? 2.547 44.573 17.457 1.000 35.997 20 LEU A CA 1
ATOM 2106 C C . LEU B 1 20 ? 2.805 45.445 16.227 1.000 37.994 20 LEU A C 1
ATOM 2107 O O . LEU B 1 20 ? 2.360 45.115 15.132 1.000 38.685 20 LEU A O 1
ATOM 2112 N N . PRO B 1 21 ? 3.565 46.557 16.311 1.000 39.052 21 PRO A N 1
ATOM 2113 C CA . PRO B 1 21 ? 3.807 47.386 15.128 1.000 39.454 21 PRO A CA 1
ATOM 2114 C C . PRO B 1 21 ? 4.639 46.687 14.040 1.000 41.105 21 PRO A C 1
ATOM 2115 O O . PRO B 1 21 ? 4.710 47.225 12.962 1.000 38.608 21 PRO A O 1
ATOM 2119 N N . ASN B 1 22 ? 5.224 45.520 14.324 1.000 36.730 22 ASN A N 1
ATOM 2120 C CA . ASN B 1 22 ? 6.173 44.858 13.399 1.000 36.320 22 ASN A CA 1
ATOM 2121 C C . ASN B 1 22 ? 5.621 43.512 12.919 1.000 34.229 22 ASN A C 1
ATOM 2122 O O . ASN B 1 22 ? 6.373 42.804 12.266 1.000 32.543 22 ASN A O 1
ATOM 2127 N N . LEU B 1 23 ? 4.354 43.213 13.165 1.000 33.733 23 LEU A N 1
ATOM 2128 C CA . LEU B 1 23 ? 3.673 42.042 12.559 1.000 34.977 23 LEU A CA 1
ATOM 2129 C C . LEU B 1 23 ? 3.518 42.312 11.072 1.000 36.936 23 LEU A C 1
ATOM 2130 O O . LEU B 1 23 ? 3.434 43.476 10.691 1.000 37.230 23 LEU A O 1
ATOM 2135 N N . PRO B 1 24 ? 3.432 41.290 10.190 1.000 36.359 24 PRO A N 1
ATOM 2136 C CA . PRO B 1 24 ? 3.182 41.550 8.773 1.000 38.514 24 PRO A CA 1
ATOM 2137 C C . PRO B 1 24 ? 1.734 42.020 8.582 1.000 40.541 24 PRO A C 1
ATOM 2138 O O . PRO B 1 24 ? 0.905 41.738 9.420 1.000 39.125 24 PRO A O 1
ATOM 2142 N N . VAL B 1 25 ? 1.465 42.753 7.503 1.000 36.933 25 VAL A N 1
ATOM 2143 C CA . VAL B 1 25 ? 0.085 43.240 7.213 1.000 38.468 25 VAL A CA 1
ATOM 2144 C C . VAL B 1 25 ? -0.629 42.141 6.435 1.000 34.671 25 VAL A C 1
ATOM 2145 O O . VAL B 1 25 ? 0.016 41.547 5.570 1.000 39.376 25 VAL A O 1
ATOM 2149 N N . GLY B 1 26 ? -1.885 41.873 6.772 1.000 31.081 26 GLY A N 1
ATOM 2150 C CA . GLY B 1 26 ? -2.829 41.074 5.970 1.000 33.221 26 GLY A CA 1
ATOM 2151 C C . GLY B 1 26 ? -2.752 39.572 6.224 1.000 32.173 26 GLY A C 1
ATOM 2152 O O . GLY B 1 26 ? -3.414 38.834 5.503 1.000 30.956 26 GLY A O 1
ATOM 2153 N N . PHE B 1 27 ? -2.015 39.106 7.230 1.000 30.174 27 PHE A N 1
ATOM 2154 C CA . PHE B 1 27 ? -2.010 37.668 7.609 1.000 29.438 27 PHE A CA 1
ATOM 2155 C C . PHE B 1 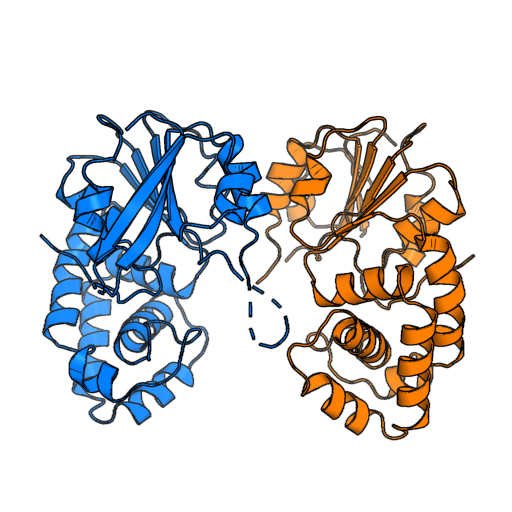27 ? -3.447 37.354 8.010 1.000 30.439 27 PHE A C 1
ATOM 2156 O O . PHE B 1 27 ? -4.106 38.246 8.586 1.000 32.285 27 PHE A O 1
ATOM 2164 N N . ARG B 1 28 ? -3.944 36.168 7.666 1.000 28.780 28 ARG A N 1
ATOM 2165 C CA . ARG B 1 28 ? -5.323 35.742 8.016 1.000 32.146 28 ARG A CA 1
ATOM 2166 C C . ARG B 1 28 ? -5.291 34.516 8.926 1.000 26.881 28 ARG A C 1
ATOM 2167 O O . ARG B 1 28 ? -6.332 34.113 9.406 1.000 27.022 28 ARG A O 1
ATOM 2175 N N . GLU B 1 29 ? -4.116 33.937 9.153 1.000 25.141 29 GLU A N 1
ATOM 2176 C CA . GLU B 1 29 ? -3.938 32.836 10.132 1.000 23.516 29 GLU A CA 1
ATOM 2177 C C . GLU B 1 29 ? -2.716 33.168 10.981 1.000 21.554 29 GLU A C 1
ATOM 2178 O O . GLU B 1 29 ? -1.658 33.495 10.395 1.000 21.521 29 GLU A O 1
ATOM 2184 N N . TYR B 1 30 ? -2.904 33.133 12.298 1.000 22.261 30 TYR A N 1
ATOM 2185 C CA . TYR B 1 30 ? -1.852 33.372 13.310 1.000 20.896 30 TYR A CA 1
ATOM 2186 C C . TYR B 1 30 ? -1.583 32.050 14.027 1.000 19.903 30 TYR A C 1
ATOM 2187 O O . TYR B 1 30 ? -2.507 31.379 14.532 1.000 20.410 30 TYR A O 1
ATOM 2196 N N . ARG B 1 31 ? -0.311 31.693 14.074 1.000 19.349 31 ARG A N 1
ATOM 2197 C CA . ARG B 1 31 ? 0.179 30.506 14.790 1.000 20.412 31 ARG A CA 1
ATOM 2198 C C . ARG B 1 31 ? 1.208 30.942 15.834 1.000 17.739 31 ARG A C 1
ATOM 2199 O O . ARG B 1 31 ? 2.159 31.679 15.479 1.000 16.885 31 ARG A O 1
ATOM 2207 N N . GLU B 1 32 ? 1.016 30.488 17.075 1.000 16.368 32 GLU A N 1
ATOM 2208 C CA . GLU B 1 32 ? 1.985 30.647 18.183 1.000 16.309 32 GLU A CA 1
ATOM 2209 C C . GLU B 1 32 ? 2.319 29.243 18.684 1.000 16.491 32 GLU A C 1
ATOM 2210 O O . GLU B 1 32 ? 1.629 28.739 19.564 1.000 16.263 32 GLU A O 1
ATOM 2216 N N . PRO B 1 33 ? 3.354 28.603 18.096 1.000 16.439 33 PRO A N 1
ATOM 2217 C CA . PRO B 1 33 ? 3.706 27.219 18.421 1.000 17.530 33 PRO A CA 1
ATOM 2218 C C . PRO B 1 33 ? 4.404 26.990 19.774 1.000 18.823 33 PRO A C 1
ATOM 2219 O O . PRO B 1 33 ? 4.535 25.809 20.157 1.000 15.373 33 PRO A O 1
ATOM 2223 N N . MET B 1 34 ? 4.800 28.059 20.480 1.000 17.517 34 MET A N 1
ATOM 2224 C CA . MET B 1 34 ? 5.414 27.945 21.840 1.000 20.091 34 MET A CA 1
ATOM 2225 C C . MET B 1 34 ? 4.724 28.941 22.771 1.000 19.355 34 MET A C 1
ATOM 2226 O O . MET B 1 34 ? 5.354 29.921 23.193 1.000 19.536 34 MET A O 1
ATOM 2231 N N . VAL B 1 35 ? 3.416 28.772 22.974 1.000 19.870 35 VAL A N 1
ATOM 2232 C CA . VAL B 1 35 ? 2.528 29.909 23.331 1.000 18.836 35 VAL A CA 1
ATOM 2233 C C . VAL B 1 35 ? 2.859 30.419 24.740 1.000 17.741 35 VAL A C 1
ATOM 2234 O O . VAL B 1 35 ? 2.830 31.661 24.930 1.000 15.959 35 VAL A O 1
ATOM 2238 N N . GLY B 1 36 ? 3.128 29.525 25.679 1.000 17.591 36 GLY A N 1
ATOM 2239 C CA . GLY B 1 36 ? 3.295 29.940 27.081 1.000 19.784 36 GLY A CA 1
ATOM 2240 C C . GLY B 1 36 ? 2.095 30.730 27.558 1.000 18.965 36 GLY A C 1
ATOM 2241 O O . GLY B 1 36 ? 0.964 30.249 27.371 1.000 19.412 36 GLY A O 1
ATOM 2242 N N . GLY B 1 37 ? 2.299 31.954 28.048 1.000 19.509 37 GLY A N 1
ATOM 2243 C CA . GLY B 1 37 ? 1.192 32.804 28.543 1.000 19.307 37 GLY A CA 1
ATOM 2244 C C . GLY B 1 37 ? 0.400 33.474 27.426 1.000 21.585 37 GLY A C 1
ATOM 2245 O O . GLY B 1 37 ? -0.623 34.073 27.718 1.000 20.248 37 GLY A O 1
ATOM 2246 N N . GLY B 1 38 ? 0.891 33.441 26.187 1.000 22.221 38 GLY A N 1
ATOM 2247 C CA . GLY B 1 38 ? 0.131 33.829 24.982 1.000 21.571 38 GLY A CA 1
ATOM 2248 C C . GLY B 1 38 ? -0.218 35.309 24.925 1.000 22.790 38 GLY A C 1
ATOM 2249 O O . GLY B 1 38 ? -1.277 35.619 24.377 1.000 20.591 38 GLY A O 1
ATOM 2250 N N . ALA B 1 39 ? 0.641 36.195 25.433 1.000 23.313 39 ALA A N 1
ATOM 2251 C CA . ALA B 1 39 ? 0.448 37.668 25.357 1.000 25.221 39 ALA A CA 1
ATOM 2252 C C . ALA B 1 39 ? 0.130 38.092 23.917 1.000 25.809 39 ALA A C 1
ATOM 2253 O O . ALA B 1 39 ? -0.892 38.797 23.703 1.000 24.856 39 ALA A O 1
ATOM 2255 N N . VAL B 1 40 ? 0.937 37.646 22.946 1.000 24.916 40 VAL A N 1
ATOM 2256 C CA . VAL B 1 40 ? 0.744 38.030 21.519 1.000 23.315 40 VAL A CA 1
ATOM 2257 C C . VAL B 1 40 ? -0.565 37.425 20.993 1.000 22.608 40 VAL A C 1
ATOM 2258 O O . VAL B 1 40 ? -1.320 38.157 20.374 1.000 22.815 40 VAL A O 1
ATOM 2262 N N . ALA B 1 41 ? -0.880 36.157 21.252 1.000 22.339 41 ALA A N 1
ATOM 2263 C CA . ALA B 1 41 ? -2.142 35.565 20.753 1.000 22.506 41 ALA A CA 1
ATOM 2264 C C . ALA B 1 41 ? -3.342 36.380 21.254 1.000 24.641 41 ALA A C 1
ATOM 2265 O O . ALA B 1 41 ? -4.287 36.604 20.466 1.000 22.329 41 ALA A O 1
ATOM 2267 N N . LEU B 1 42 ? -3.385 36.692 22.550 1.000 25.217 42 LEU A N 1
ATOM 2268 C CA . LEU B 1 42 ? -4.521 37.443 23.139 1.000 25.724 42 LEU A CA 1
ATOM 2269 C C . LEU B 1 42 ? -4.588 38.821 22.473 1.000 24.495 42 LEU A C 1
ATOM 2270 O O . LEU B 1 42 ? -5.701 39.248 22.119 1.000 26.356 42 LEU A O 1
ATOM 2275 N N . ALA B 1 43 ? -3.446 39.472 22.272 1.000 26.173 43 ALA A N 1
ATOM 2276 C CA . ALA B 1 43 ? -3.388 40.833 21.683 1.000 27.100 43 ALA A CA 1
ATOM 2277 C C . ALA B 1 43 ? -3.855 40.781 20.232 1.000 28.413 43 ALA A C 1
ATOM 2278 O O . ALA B 1 43 ? -4.711 41.581 19.876 1.000 33.421 43 ALA A O 1
ATOM 2280 N N . VAL B 1 44 ? -3.390 39.814 19.441 1.000 30.096 44 VAL A N 1
ATOM 2281 C CA . VAL B 1 44 ? -3.778 39.654 18.006 1.000 27.182 44 VAL A CA 1
ATOM 2282 C C . VAL B 1 44 ? -5.298 39.424 17.900 1.000 28.602 44 VAL A C 1
ATOM 2283 O O . VAL B 1 44 ? -5.926 39.977 16.994 1.000 32.614 44 VAL A O 1
ATOM 2287 N N . LYS B 1 45 ? -5.884 38.558 18.719 1.000 29.585 45 LYS A N 1
ATOM 2288 C CA . LYS B 1 45 ? -7.350 38.296 18.667 1.000 30.588 45 LYS A CA 1
ATOM 2289 C C . LYS B 1 45 ? -8.128 39.587 18.938 1.000 30.852 45 LYS A C 1
ATOM 2290 O O . LYS B 1 45 ? -9.194 39.753 18.372 1.000 33.386 45 LYS A O 1
ATOM 2296 N N . GLN B 1 46 ? -7.611 40.446 19.809 1.000 34.214 46 GLN A N 1
ATOM 2297 C CA . GLN B 1 46 ? -8.308 41.688 20.228 1.000 33.012 46 GLN A CA 1
ATOM 2298 C C . GLN B 1 46 ? -8.107 42.774 19.168 1.000 35.419 46 GLN A C 1
ATOM 2299 O O . GLN B 1 46 ? -8.987 43.623 19.052 1.000 41.762 46 GLN A O 1
ATOM 2305 N N . LEU B 1 47 ? -7.041 42.719 18.375 1.000 37.595 47 LEU A N 1
ATOM 2306 C CA . LEU B 1 47 ? -6.672 43.810 17.433 1.000 38.257 47 LEU A CA 1
ATOM 2307 C C . LEU B 1 47 ? -7.016 43.477 15.984 1.000 39.584 47 LEU A C 1
ATOM 2308 O O . LEU B 1 47 ? -6.890 44.403 15.169 1.000 41.413 47 LEU A O 1
ATOM 2313 N N . TYR B 1 48 ? -7.357 42.230 15.654 1.000 37.545 48 TYR A N 1
ATOM 2314 C CA . TYR B 1 48 ? -7.687 41.833 14.260 1.000 41.891 48 TYR A CA 1
ATOM 2315 C C . TYR B 1 48 ? -9.030 41.111 14.227 1.000 45.540 48 TYR A C 1
ATOM 2316 O O . TYR B 1 48 ? -9.434 40.506 15.207 1.000 48.388 48 TYR A O 1
ATOM 2325 N N . THR B 1 49 ? -9.734 41.230 13.106 1.000 55.496 49 THR A N 1
ATOM 2326 C CA . THR B 1 49 ? -11.038 40.552 12.890 1.000 56.128 49 THR A CA 1
ATOM 2327 C C . THR B 1 49 ? -10.796 39.252 12.118 1.000 55.477 49 THR A C 1
ATOM 2328 O O . THR B 1 49 ? -10.093 39.300 11.086 1.000 51.204 49 THR A O 1
ATOM 2332 N N . ASN B 1 50 ? -11.340 38.137 12.622 1.000 56.360 50 ASN A N 1
ATOM 2333 C CA . ASN B 1 50 ? -11.537 36.853 11.891 1.000 56.423 50 ASN A CA 1
ATOM 2334 C C . ASN B 1 50 ? -10.215 36.116 11.623 1.000 46.548 50 ASN A C 1
ATOM 2335 O O . ASN B 1 50 ? -10.270 35.061 10.963 1.000 46.776 50 ASN A O 1
ATOM 2340 N N . VAL B 1 51 ? -9.077 36.610 12.114 1.000 37.845 51 VAL A N 1
ATOM 2341 C CA . VAL B 1 51 ? -7.807 35.848 12.038 1.000 31.694 51 VAL A CA 1
ATOM 2342 C C . VAL B 1 51 ? -8.071 34.479 12.666 1.000 28.952 51 VAL A C 1
ATOM 2343 O O . VAL B 1 51 ? -8.687 34.418 13.716 1.000 26.879 51 VAL A O 1
ATOM 2347 N N . LYS B 1 52 ? -7.718 33.402 11.981 1.000 31.604 52 LYS A N 1
ATOM 2348 C CA . LYS B 1 52 ? -7.773 32.037 12.562 1.000 29.975 52 LYS A CA 1
ATOM 2349 C C . LYS B 1 52 ? -6.537 31.907 13.468 1.000 26.561 52 LYS A C 1
ATOM 2350 O O . LYS B 1 52 ? -5.418 32.230 13.010 1.000 26.196 52 LYS A O 1
ATOM 2354 N N . ILE B 1 53 ? -6.737 31.505 14.720 1.000 25.925 53 ILE A N 1
ATOM 2355 C CA . ILE B 1 53 ? -5.646 31.487 15.736 1.000 23.168 53 ILE A CA 1
ATOM 2356 C C . ILE B 1 53 ? -5.411 30.041 16.168 1.000 20.851 53 ILE A C 1
ATOM 2357 O O . ILE B 1 53 ? -6.354 29.366 16.592 1.000 21.527 53 ILE A O 1
ATOM 2362 N N . LYS B 1 54 ? -4.154 29.619 16.058 1.000 22.021 54 LYS A N 1
ATOM 2363 C CA . LYS B 1 54 ? -3.688 28.285 16.503 1.000 20.943 54 LYS A CA 1
ATOM 2364 C C . LYS B 1 54 ? -2.554 28.509 17.517 1.000 18.493 54 LYS A C 1
ATOM 2365 O O . LYS B 1 54 ? -1.539 29.155 17.175 1.000 16.845 54 LYS A O 1
ATOM 2371 N N . ILE B 1 55 ? -2.733 27.988 18.707 1.000 16.009 55 ILE A N 1
ATOM 2372 C CA . ILE B 1 55 ? -1.699 28.018 19.771 1.000 18.098 55 ILE A CA 1
ATOM 2373 C C . ILE B 1 55 ? -1.314 26.575 20.119 1.000 18.388 55 ILE A C 1
ATOM 2374 O O . ILE B 1 55 ? -2.177 25.688 20.064 1.000 17.906 55 ILE A O 1
ATOM 2379 N N . ASN B 1 56 ? -0.035 26.410 20.438 1.000 18.476 56 ASN A N 1
ATOM 2380 C CA . ASN B 1 56 ? 0.570 25.111 20.776 1.000 17.317 56 ASN A CA 1
ATOM 2381 C C . ASN B 1 56 ? 1.597 25.361 21.868 1.000 16.527 56 ASN A C 1
ATOM 2382 O O . ASN B 1 56 ? 2.232 26.460 21.878 1.000 15.638 56 ASN A O 1
ATOM 2387 N N . ASP B 1 57 ? 1.815 24.341 22.678 1.000 15.807 57 ASP A N 1
ATOM 2388 C CA . ASP B 1 57 ? 2.965 24.303 23.595 1.000 17.239 57 ASP A CA 1
ATOM 2389 C C . ASP B 1 57 ? 3.279 22.854 23.909 1.000 16.950 57 ASP A C 1
ATOM 2390 O O . ASP B 1 57 ? 2.376 22.061 23.850 1.000 17.171 57 ASP A O 1
ATOM 2395 N N . LEU B 1 58 ? 4.538 22.577 24.217 1.000 17.440 58 LEU A N 1
ATOM 2396 C CA . LEU B 1 58 ? 5.012 21.242 24.658 1.000 19.496 58 LEU A CA 1
ATOM 2397 C C . LEU B 1 58 ? 4.535 20.984 26.091 1.000 20.632 58 LEU A C 1
ATOM 2398 O O . LEU B 1 58 ? 4.423 19.812 26.493 1.000 23.580 58 LEU A O 1
ATOM 2403 N N . ASN B 1 59 ? 4.354 22.034 26.879 1.000 20.149 59 ASN A N 1
ATOM 2404 C CA . ASN B 1 59 ? 3.946 21.921 28.308 1.000 19.947 59 ASN A CA 1
ATOM 2405 C C . ASN B 1 59 ? 2.483 21.485 28.352 1.000 20.296 59 ASN A C 1
ATOM 2406 O O . ASN B 1 59 ? 1.608 22.302 28.064 1.000 15.875 59 ASN A O 1
ATOM 2411 N N . TYR B 1 60 ? 2.239 20.217 28.704 1.000 20.903 60 TYR A N 1
ATOM 2412 C CA . TYR B 1 60 ? 0.905 19.581 28.699 1.000 24.641 60 TYR A CA 1
ATOM 2413 C C . TYR B 1 60 ? -0.011 20.294 29.696 1.000 23.235 60 TYR A C 1
ATOM 2414 O O . TYR B 1 60 ? -1.182 20.511 29.379 1.000 20.498 60 TYR A O 1
ATOM 2423 N N . ASP B 1 61 ? 0.505 20.636 30.877 1.000 22.385 61 ASP A N 1
ATOM 2424 C CA . ASP B 1 61 ? -0.300 21.205 31.979 1.000 23.959 61 ASP A CA 1
ATOM 2425 C C . ASP B 1 61 ? -0.787 22.589 31.534 1.000 21.549 61 ASP A C 1
ATOM 2426 O O . ASP B 1 61 ? -1.986 22.921 31.742 1.000 21.792 61 ASP A O 1
ATOM 2431 N N . LEU B 1 62 ? 0.095 23.363 30.913 1.000 20.873 62 LEU A N 1
ATOM 2432 C CA . LEU B 1 62 ? -0.277 24.704 30.393 1.000 19.377 62 LEU A CA 1
ATOM 2433 C C . LEU B 1 62 ? -1.380 24.569 29.331 1.000 20.188 62 LEU A C 1
ATOM 2434 O O . LEU B 1 62 ? -2.314 25.417 29.301 1.000 16.301 62 LEU A O 1
ATOM 2439 N N . ILE B 1 63 ? -1.298 23.563 28.450 1.000 20.274 63 ILE A N 1
ATOM 2440 C CA . ILE B 1 63 ? -2.330 23.398 27.375 1.000 19.604 63 ILE A CA 1
ATOM 2441 C C . ILE B 1 63 ? -3.651 22.941 28.005 1.000 18.895 63 ILE A C 1
ATOM 2442 O O . ILE B 1 63 ? -4.684 23.315 27.488 1.000 19.429 63 ILE A O 1
ATOM 2447 N N . CYS B 1 64 ? -3.636 22.074 29.025 1.000 22.021 64 CYS A N 1
ATOM 2448 C CA . CYS B 1 64 ? -4.836 21.714 29.811 1.000 20.849 64 CYS A CA 1
ATOM 2449 C C . CYS B 1 64 ? -5.515 22.997 30.307 1.000 21.198 64 CYS A C 1
ATOM 2450 O O . CYS B 1 64 ? -6.731 23.120 30.165 1.000 19.922 64 CYS A O 1
ATOM 2453 N N . PHE B 1 65 ? -4.730 23.934 30.811 1.000 20.306 65 PHE A N 1
ATOM 2454 C CA . PHE B 1 65 ? -5.247 25.232 31.296 1.000 19.207 65 PHE A CA 1
ATOM 2455 C C . PHE B 1 65 ? -5.987 25.896 30.134 1.000 21.471 65 PHE A C 1
ATOM 2456 O O . PHE B 1 65 ? -7.165 26.201 30.298 1.000 22.629 65 PHE A O 1
ATOM 2464 N N . TRP B 1 66 ? -5.299 26.136 29.013 1.000 19.527 66 TRP A N 1
ATOM 2465 C CA . TRP B 1 66 ? -5.868 26.864 27.855 1.000 20.195 66 TRP A CA 1
ATOM 2466 C C . TRP B 1 66 ? -7.094 26.129 27.316 1.000 17.508 66 TRP A C 1
ATOM 2467 O O . TRP B 1 66 ? -8.092 26.777 27.001 1.000 17.374 66 TRP A O 1
ATOM 2478 N N . LYS B 1 67 ? -7.044 24.803 27.207 1.000 18.973 67 LYS A N 1
ATOM 2479 C CA . LYS B 1 67 ? -8.190 24.044 26.668 1.000 20.030 67 LYS A CA 1
ATOM 2480 C C . LYS B 1 67 ? -9.385 24.177 27.628 1.000 18.415 67 LYS A C 1
ATOM 2481 O O . LYS B 1 67 ? -10.489 24.320 27.161 1.000 19.052 67 LYS A O 1
ATOM 2487 N N . GLN B 1 68 ? -9.173 24.077 28.925 1.000 18.134 68 GLN A N 1
ATOM 2488 C CA . GLN B 1 68 ? -10.263 24.066 29.921 1.000 19.240 68 GLN A CA 1
ATOM 2489 C C . GLN B 1 68 ? -10.812 25.496 30.072 1.000 19.640 68 GLN A C 1
ATOM 2490 O O . GLN B 1 68 ? -12.033 25.618 30.237 1.000 21.963 68 GLN A O 1
ATOM 2496 N N . LEU B 1 69 ? -9.974 26.526 29.946 1.000 18.819 69 LEU A N 1
ATOM 2497 C CA . LEU B 1 69 ? -10.457 27.929 29.918 1.000 18.380 69 LEU A CA 1
ATOM 2498 C C . LEU B 1 69 ? -11.347 28.128 28.681 1.000 22.069 69 LEU A C 1
ATOM 2499 O O . LEU B 1 69 ? -12.401 28.813 28.794 1.000 22.603 69 LEU A O 1
ATOM 2504 N N . ARG B 1 70 ? -10.982 27.547 27.529 1.000 19.933 70 ARG A N 1
ATOM 2505 C CA . ARG B 1 70 ? -11.796 27.658 26.290 1.000 21.608 70 ARG A CA 1
ATOM 2506 C C . ARG B 1 70 ? -13.105 26.873 26.473 1.000 22.616 70 ARG A C 1
ATOM 2507 O O . ARG B 1 70 ? -14.182 27.441 26.178 1.000 20.945 70 ARG A O 1
ATOM 2515 N N . ASP B 1 71 ? -13.017 25.624 26.910 1.000 22.054 71 ASP A N 1
ATOM 2516 C CA . ASP B 1 71 ? -14.126 24.652 26.795 1.000 24.876 71 ASP A CA 1
ATOM 2517 C C . ASP B 1 71 ? -15.015 24.644 28.030 1.000 25.582 71 ASP A C 1
ATOM 2518 O O . ASP B 1 71 ? -16.185 24.318 27.849 1.000 26.810 71 ASP A O 1
ATOM 2523 N N . ASN B 1 72 ? -14.468 24.931 29.218 1.000 24.735 72 ASN A N 1
ATOM 2524 C CA . ASN B 1 72 ? -15.198 24.750 30.499 1.000 23.830 72 ASN A CA 1
ATOM 2525 C C . ASN B 1 72 ? -14.925 25.918 31.428 1.000 20.910 72 ASN A C 1
ATOM 2526 O O . ASN B 1 72 ? -14.621 25.713 32.590 1.000 18.756 72 ASN A O 1
ATOM 2531 N N . PRO B 1 73 ? -15.050 27.176 30.971 1.000 19.798 73 PRO A N 1
ATOM 2532 C CA . PRO B 1 73 ? -14.565 28.290 31.770 1.000 19.476 73 PRO A CA 1
ATOM 2533 C C . PRO B 1 73 ? -15.365 28.474 33.062 1.000 21.388 73 PRO A C 1
ATOM 2534 O O . PRO B 1 73 ? -14.757 28.754 34.049 1.000 23.155 73 PRO A O 1
ATOM 2538 N N . VAL B 1 74 ? -16.697 28.299 33.016 1.000 22.216 74 VAL A N 1
ATOM 2539 C CA . VAL B 1 74 ? -17.573 28.532 34.198 1.000 21.367 74 VAL A CA 1
ATOM 2540 C C . VAL B 1 74 ? -17.123 27.581 35.297 1.000 20.871 74 VAL A C 1
ATOM 2541 O O . VAL B 1 74 ? -16.943 27.994 36.459 1.000 21.123 74 VAL A O 1
ATOM 2545 N N . GLN B 1 75 ? -16.940 26.318 34.964 1.000 22.307 75 GLN A N 1
ATOM 2546 C CA . GLN B 1 75 ? -16.544 25.318 35.973 1.000 21.990 75 GLN A CA 1
ATOM 2547 C C . GLN B 1 75 ? -15.139 25.650 36.475 1.000 19.136 75 GLN A C 1
ATOM 2548 O O . GLN B 1 75 ? -14.889 25.579 37.676 1.000 18.606 75 GLN A O 1
ATOM 2554 N N . LEU B 1 76 ? -14.239 26.009 35.569 1.000 17.830 76 LEU A N 1
ATOM 2555 C CA . LEU B 1 76 ? -12.821 26.224 35.937 1.000 17.587 76 LEU A CA 1
ATOM 2556 C C . LEU B 1 76 ? -12.758 27.398 36.913 1.000 18.893 76 LEU A C 1
ATOM 2557 O O . LEU B 1 76 ? -12.101 27.268 37.941 1.000 17.559 76 LEU A O 1
ATOM 2562 N N . ILE B 1 77 ? -13.418 28.498 36.563 1.000 19.999 77 ILE A N 1
ATOM 2563 C CA . ILE B 1 77 ? -13.353 29.757 37.347 1.000 22.252 77 ILE A CA 1
ATOM 2564 C C . ILE B 1 77 ? -14.025 29.530 38.704 1.000 22.249 77 ILE A C 1
ATOM 2565 O O . ILE B 1 77 ? -13.459 29.962 39.711 1.000 21.960 77 ILE A O 1
ATOM 2570 N N . GLU B 1 78 ? -15.115 28.778 38.757 1.000 22.188 78 GLU A N 1
ATOM 2571 C CA . GLU B 1 78 ? -15.814 28.469 40.032 1.000 22.288 78 GLU A CA 1
ATOM 2572 C C . GLU B 1 78 ? -14.880 27.669 40.960 1.000 22.509 78 GLU A C 1
ATOM 2573 O O . GLU B 1 78 ? -14.814 27.971 42.154 1.000 20.273 78 GLU A O 1
ATOM 2579 N N . GLU B 1 79 ? -14.186 26.654 40.440 1.000 26.554 79 GLU A N 1
ATOM 2580 C CA . GLU B 1 79 ? -13.324 25.772 41.261 1.000 25.520 79 GLU A CA 1
ATOM 2581 C C . GLU B 1 79 ? -12.097 26.554 41.749 1.000 24.056 79 GLU A C 1
ATOM 2582 O O . GLU B 1 79 ? -11.721 26.414 42.925 1.000 23.431 79 GLU A O 1
ATOM 2588 N N . VAL B 1 80 ? -11.468 27.329 40.866 1.000 25.221 80 VAL A N 1
ATOM 2589 C CA . VAL B 1 80 ? -10.332 28.206 41.263 1.000 24.948 80 VAL A CA 1
ATOM 2590 C C . VAL B 1 80 ? -10.820 29.126 42.402 1.000 23.368 80 VAL A C 1
ATOM 2591 O O . VAL B 1 80 ? -10.097 29.279 43.377 1.000 21.403 80 VAL A O 1
ATOM 2595 N N . SER B 1 81 ? -12.001 29.738 42.253 1.000 24.111 81 SER A N 1
ATOM 2596 C CA . SER B 1 81 ? -12.584 30.690 43.235 1.000 21.619 81 SER A CA 1
ATOM 2597 C C . SER B 1 81 ? -12.808 29.977 44.566 1.000 22.979 81 SER A C 1
ATOM 2598 O O . SER B 1 81 ? -12.473 30.552 45.613 1.000 22.831 81 SER A O 1
ATOM 2601 N N . LYS B 1 82 ? -13.357 28.761 44.537 1.000 24.914 82 LYS A N 1
ATOM 2602 C CA . LYS B 1 82 ? -13.622 27.969 45.762 1.000 27.321 82 LYS A CA 1
ATOM 2603 C C . LYS B 1 82 ? -12.288 27.688 46.461 1.000 27.875 82 LYS A C 1
ATOM 2604 O O . LYS B 1 82 ? -12.204 27.791 47.680 1.000 29.479 82 LYS A O 1
ATOM 2610 N N . ILE B 1 83 ? -11.274 27.282 45.714 1.000 27.201 83 ILE A N 1
ATOM 2611 C CA . ILE B 1 83 ? -9.949 26.984 46.309 1.000 27.133 83 ILE A CA 1
ATOM 2612 C C . ILE B 1 83 ? -9.389 28.278 46.908 1.000 25.865 83 ILE A C 1
ATOM 2613 O O . ILE B 1 83 ? -8.886 28.194 48.036 1.000 24.169 83 ILE A O 1
ATOM 2618 N N . LYS B 1 84 ? -9.468 29.409 46.207 1.000 24.499 84 LYS A N 1
ATOM 2619 C CA . LYS B 1 84 ? -8.986 30.679 46.777 1.000 26.844 84 LYS A CA 1
ATOM 2620 C C . LYS B 1 84 ? -9.683 30.945 48.125 1.000 31.334 84 LYS A C 1
ATOM 2621 O O . LYS B 1 84 ? -9.005 31.343 49.087 1.000 31.994 84 LYS A O 1
ATOM 2627 N N . GLU B 1 85 ? -11.005 30.780 48.182 1.000 28.942 85 GLU A N 1
ATOM 2628 C CA . GLU B 1 85 ? -11.816 31.105 49.378 1.000 28.928 85 GLU A CA 1
ATOM 2629 C C . GLU B 1 85 ? -11.462 30.174 50.539 1.000 29.880 85 GLU A C 1
ATOM 2630 O O . GLU B 1 85 ? -11.443 30.637 51.668 1.000 30.248 85 GLU A O 1
ATOM 2636 N N . ASN B 1 86 ? -11.209 28.897 50.262 1.000 31.210 86 ASN A N 1
ATOM 2637 C CA . ASN B 1 86 ? -11.073 27.847 51.301 1.000 34.308 86 ASN A CA 1
ATOM 2638 C C . ASN B 1 86 ? -9.646 27.769 51.849 1.000 39.168 86 ASN A C 1
ATOM 2639 O O . ASN B 1 86 ? -9.521 27.306 52.977 1.000 45.803 86 ASN A O 1
ATOM 2644 N N . TYR B 1 87 ? -8.606 28.150 51.095 1.000 36.617 87 TYR A N 1
ATOM 2645 C CA . TYR B 1 87 ? -7.189 27.930 51.498 1.000 36.070 87 TYR A CA 1
ATOM 2646 C C . TYR B 1 87 ? -6.579 29.274 51.866 1.000 36.591 87 TYR A C 1
ATOM 2647 O O . TYR B 1 87 ? -5.993 29.948 51.024 1.000 40.270 87 TYR A O 1
ATOM 2656 N N . LYS B 1 88 ? -6.723 29.639 53.132 1.000 37.534 88 LYS A N 1
ATOM 2657 C CA . LYS B 1 88 ? -6.228 30.929 53.664 1.000 41.927 88 LYS A CA 1
ATOM 2658 C C . LYS B 1 88 ? -4.708 30.820 53.867 1.000 35.680 88 LYS A C 1
ATOM 2659 O O . LYS B 1 88 ? -4.053 31.848 53.886 1.000 30.852 88 LYS A O 1
ATOM 2665 N N . ASP B 1 89 ? -4.189 29.603 54.030 1.000 39.004 89 ASP A N 1
ATOM 2666 C CA . ASP B 1 89 ? -2.743 29.345 54.247 1.000 41.379 89 ASP A CA 1
ATOM 2667 C C . ASP B 1 89 ? -2.130 28.902 52.905 1.000 38.300 89 ASP A C 1
ATOM 2668 O O . ASP B 1 89 ? -2.372 27.751 52.498 1.000 40.401 89 ASP A O 1
ATOM 2673 N N . GLY B 1 90 ? -1.348 29.774 52.278 1.000 38.664 90 GLY A N 1
ATOM 2674 C CA . GLY B 1 90 ? -0.718 29.553 50.959 1.000 39.910 90 GLY A CA 1
ATOM 2675 C C . GLY B 1 90 ? 0.154 28.311 50.928 1.000 38.443 90 GLY A C 1
ATOM 2676 O O . GLY B 1 90 ? 0.094 27.563 49.935 1.000 35.108 90 GLY A O 1
ATOM 2677 N N . ARG B 1 91 ? 0.902 28.040 51.994 1.000 38.643 91 ARG A N 1
ATOM 2678 C CA . ARG B 1 91 ? 1.857 26.902 52.018 1.000 37.271 91 ARG A CA 1
ATOM 2679 C C . ARG B 1 91 ? 1.047 25.607 52.017 1.000 42.378 91 ARG A C 1
ATOM 2680 O O . ARG B 1 91 ? 1.466 24.659 51.325 1.000 41.030 91 ARG A O 1
ATOM 2682 N N . LYS B 1 92 ? -0.082 25.563 52.731 1.000 39.285 92 LYS A N 1
ATOM 2683 C CA . LYS B 1 92 ? -0.966 24.368 52.766 1.000 40.460 92 LYS A CA 1
ATOM 2684 C C . LYS B 1 92 ? -1.650 24.203 51.393 1.000 34.839 92 LYS A C 1
ATOM 2685 O O . LYS B 1 92 ? -1.843 23.057 50.964 1.000 39.617 92 LYS A O 1
ATOM 2687 N N . LEU B 1 93 ? -1.987 25.299 50.724 1.000 34.741 93 LEU A N 1
ATOM 2688 C CA . LEU B 1 93 ? -2.511 25.293 49.327 1.000 33.813 93 LEU A CA 1
ATOM 2689 C C . LEU B 1 93 ? -1.478 24.663 48.390 1.000 33.486 93 LEU A C 1
ATOM 2690 O O . LEU B 1 93 ? -1.833 23.757 47.630 1.000 33.378 93 LEU A O 1
ATOM 2695 N N . TYR B 1 94 ? -0.235 25.139 48.459 1.000 39.891 94 TYR A N 1
ATOM 2696 C CA . TYR B 1 94 ? 0.913 24.627 47.667 1.000 38.790 94 TYR A CA 1
ATOM 2697 C C . TYR B 1 94 ? 1.061 23.124 47.879 1.000 41.452 94 TYR A C 1
ATOM 2698 O O . TYR B 1 94 ? 1.076 22.368 46.882 1.000 38.418 94 TYR A O 1
ATOM 2707 N N . GLU B 1 95 ? 1.166 22.708 49.141 1.000 41.808 95 GLU A N 1
ATOM 2708 C CA . GLU B 1 95 ? 1.363 21.287 49.516 1.000 46.418 95 GLU A CA 1
ATOM 2709 C C . GLU B 1 95 ? 0.197 20.464 48.967 1.000 42.283 95 GLU A C 1
ATOM 2710 O O . GLU B 1 95 ? 0.436 19.348 48.475 1.000 43.982 95 GLU A O 1
ATOM 2716 N N . PHE B 1 96 ? -1.027 20.987 49.052 1.000 43.930 96 PHE A N 1
ATOM 2717 C CA . PHE B 1 96 ? -2.240 20.305 48.536 1.000 40.514 96 PHE A CA 1
ATOM 2718 C C . PHE B 1 96 ? -2.078 20.116 47.021 1.000 41.781 96 PHE A C 1
ATOM 2719 O O . PHE B 1 96 ? -2.141 18.970 46.567 1.000 37.537 96 PHE A O 1
ATOM 2727 N N . LEU B 1 97 ? -1.778 21.185 46.280 1.000 38.193 97 LEU A N 1
ATOM 2728 C CA . LEU B 1 97 ? -1.712 21.151 44.791 1.000 38.818 97 LEU A CA 1
ATOM 2729 C C . LEU B 1 97 ? -0.545 20.272 44.328 1.000 42.188 97 LEU A C 1
ATOM 2730 O O . LEU B 1 97 ? -0.717 19.541 43.340 1.000 39.799 97 LEU A O 1
ATOM 2735 N N . THR B 1 98 ? 0.616 20.390 44.978 1.000 51.663 98 THR A N 1
ATOM 2736 C CA . THR B 1 98 ? 1.875 19.723 44.562 1.000 54.877 98 THR A CA 1
ATOM 2737 C C . THR B 1 98 ? 1.806 18.256 44.969 1.000 58.473 98 THR A C 1
ATOM 2738 O O . THR B 1 98 ? 2.495 17.457 44.316 1.000 60.312 98 THR A O 1
ATOM 2742 N N . SER B 1 99 ? 1.027 17.917 46.001 1.000 55.374 99 SER A N 1
ATOM 2743 C CA . SER B 1 99 ? 0.940 16.527 46.519 1.000 63.258 99 SER A CA 1
ATOM 2744 C C . SER B 1 99 ? 0.143 15.678 45.531 1.000 65.711 99 SER A C 1
ATOM 2745 O O . SER B 1 99 ? 0.428 14.482 45.437 1.000 69.338 99 SER A O 1
ATOM 2748 N N . GLN B 1 100 ? -0.807 16.291 44.821 1.000 70.106 100 GLN A N 1
ATOM 2749 C CA . GLN B 1 100 ? -1.536 15.646 43.694 1.000 69.037 100 GLN A CA 1
ATOM 2750 C C . GLN B 1 100 ? -0.634 15.723 42.460 1.000 71.550 100 GLN A C 1
ATOM 2751 O O . GLN B 1 100 ? 0.014 16.775 42.221 1.000 68.618 100 GLN A O 1
ATOM 2757 N N . ASN B 1 101 ? -0.556 14.614 41.728 1.000 72.897 101 ASN A N 1
ATOM 2758 C CA . ASN B 1 101 ? 0.102 14.540 40.401 1.000 74.611 101 ASN A CA 1
ATOM 2759 C C . ASN B 1 101 ? -0.853 13.829 39.446 1.000 70.680 101 ASN A C 1
ATOM 2760 O O . ASN B 1 101 ? -1.749 13.074 39.914 1.000 70.538 101 ASN A O 1
ATOM 2765 N N . GLY B 1 102 ? -0.677 14.091 38.155 1.000 57.783 102 GLY A N 1
ATOM 2766 C CA . GLY B 1 102 ? -1.580 13.580 37.115 1.000 55.816 102 GLY A CA 1
ATOM 2767 C C . GLY B 1 102 ? -2.957 14.203 37.219 1.000 49.652 102 GLY A C 1
ATOM 2768 O O . GLY B 1 102 ? -3.099 15.300 37.784 1.000 49.616 102 GLY A O 1
ATOM 2769 N N . GLY B 1 103 ? -3.949 13.506 36.692 1.000 43.964 103 GLY A N 1
ATOM 2770 C CA . GLY B 1 103 ? -5.325 14.000 36.637 1.000 41.504 103 GLY A CA 1
ATOM 2771 C C . GLY B 1 103 ? -5.776 14.229 35.218 1.000 38.722 103 GLY A C 1
ATOM 2772 O O . GLY B 1 103 ? -4.928 14.249 34.264 1.000 40.635 103 GLY A O 1
ATOM 2773 N N . GLY B 1 104 ? -7.083 14.407 35.094 1.000 37.048 104 GLY A N 1
ATOM 2774 C CA . GLY B 1 104 ? -7.721 14.842 33.850 1.000 33.033 104 GLY A CA 1
ATOM 2775 C C . GLY B 1 104 ? -7.315 16.258 33.510 1.000 27.874 104 GLY A C 1
ATOM 2776 O O . GLY B 1 104 ? -6.599 16.921 34.329 1.000 27.180 104 GLY A O 1
ATOM 2777 N N . GLU B 1 105 ? -7.791 16.739 32.365 1.000 27.053 105 GLU A N 1
ATOM 2778 C CA . GLU B 1 105 ? -7.428 18.092 31.881 1.000 27.734 105 GLU A CA 1
ATOM 2779 C C . GLU B 1 105 ? -7.879 19.117 32.912 1.000 24.807 105 GLU A C 1
ATOM 2780 O O . GLU B 1 105 ? -7.192 20.158 33.077 1.000 24.225 105 GLU A O 1
ATOM 2786 N N . PHE B 1 106 ? -9.063 18.894 33.491 1.000 25.300 106 PHE A N 1
ATOM 2787 C CA . PHE B 1 106 ? -9.731 19.892 34.364 1.000 24.904 106 PHE A CA 1
ATOM 2788 C C . PHE B 1 106 ? -8.874 20.088 35.624 1.000 25.729 106 PHE A C 1
ATOM 2789 O O . PHE B 1 106 ? -8.564 21.226 36.032 1.000 21.697 106 PHE A O 1
ATOM 2797 N N . GLU B 1 107 ? -8.473 18.984 36.243 1.000 25.976 107 GLU A N 1
ATOM 2798 C CA . GLU B 1 107 ? -7.645 18.998 37.471 1.000 28.529 107 GLU A CA 1
ATOM 2799 C C . GLU B 1 107 ? -6.303 19.677 37.163 1.000 26.575 107 GLU A C 1
ATOM 2800 O O . GLU B 1 107 ? -5.861 20.538 37.971 1.000 26.033 107 GLU A O 1
ATOM 2806 N N . ARG B 1 108 ? -5.652 19.270 36.065 1.000 26.219 108 ARG A N 1
ATOM 2807 C CA . ARG B 1 108 ? -4.373 19.864 35.593 1.000 23.544 108 ARG A CA 1
ATOM 2808 C C . ARG B 1 108 ? -4.560 21.375 35.351 1.000 21.384 108 ARG A C 1
ATOM 2809 O O . ARG B 1 108 ? -3.701 22.093 35.783 1.000 19.235 108 ARG A O 1
ATOM 2817 N N . ALA B 1 109 ? -5.679 21.817 34.764 1.000 21.036 109 ALA A N 1
ATOM 2818 C CA . ALA B 1 109 ? -5.948 23.254 34.469 1.000 21.348 109 ALA A CA 1
ATOM 2819 C C . ALA B 1 109 ? -6.018 24.061 35.767 1.000 20.151 109 ALA A C 1
ATOM 2820 O O . ALA B 1 109 ? -5.387 25.153 35.836 1.000 21.599 109 ALA A O 1
ATOM 2822 N N . VAL B 1 110 ? -6.780 23.572 36.757 1.000 21.732 110 VAL A N 1
ATOM 2823 C CA . VAL B 1 110 ? -6.962 24.247 38.077 1.000 21.867 110 VAL A CA 1
ATOM 2824 C C . VAL B 1 110 ? -5.591 24.365 38.762 1.000 22.284 110 VAL A C 1
ATOM 2825 O O . VAL B 1 110 ? -5.224 25.475 39.168 1.000 20.427 110 VAL A O 1
ATOM 2829 N N . ARG B 1 111 ? -4.868 23.259 38.867 1.000 23.231 111 ARG A N 1
ATOM 2830 C CA . ARG B 1 111 ? -3.529 23.167 39.523 1.000 27.609 111 ARG A CA 1
ATOM 2831 C C . ARG B 1 111 ? -2.534 24.085 38.785 1.000 24.596 111 ARG A C 1
ATOM 2832 O O . ARG B 1 111 ? -1.861 24.874 39.452 1.000 20.667 111 ARG A O 1
ATOM 2840 N N . PHE B 1 112 ? -2.505 24.047 37.452 1.000 23.537 112 PHE A N 1
ATOM 2841 C CA . PHE B 1 112 ? -1.603 24.909 36.652 1.000 22.348 112 PHE A CA 1
ATOM 2842 C C . PHE B 1 112 ? -1.880 26.378 36.955 1.000 21.255 112 PHE A C 1
ATOM 2843 O O . PHE B 1 112 ? -0.925 27.135 37.190 1.000 19.980 112 PHE A O 1
ATOM 2851 N N . TYR B 1 113 ? -3.151 26.783 36.951 1.000 20.744 113 TYR A N 1
ATOM 2852 C CA . TYR B 1 113 ? -3.512 28.212 37.114 1.000 19.146 113 TYR A CA 1
ATOM 2853 C C . TYR B 1 113 ? -3.084 28.694 38.501 1.000 19.937 113 TYR A C 1
ATOM 2854 O O . TYR B 1 113 ? -2.499 29.783 38.647 1.000 19.736 113 TYR A O 1
ATOM 2863 N N . ILE B 1 114 ? -3.397 27.929 39.528 1.000 20.355 114 ILE A N 1
ATOM 2864 C CA . ILE B 1 114 ? -3.153 28.400 40.914 1.000 21.866 114 ILE A CA 1
ATOM 2865 C C . ILE B 1 114 ? -1.624 28.389 41.149 1.000 23.293 114 ILE A C 1
ATOM 2866 O O . ILE B 1 114 ? -1.101 29.379 41.680 1.000 22.937 114 ILE A O 1
ATOM 2871 N N . LEU B 1 115 ? -0.919 27.335 40.729 1.000 25.004 115 LEU A N 1
ATOM 2872 C CA . LEU B 1 115 ? 0.559 27.277 40.845 1.000 25.702 115 LEU A CA 1
ATOM 2873 C C . LEU B 1 115 ? 1.151 28.462 40.086 1.000 25.839 115 LEU A C 1
ATOM 2874 O O . LEU B 1 115 ? 2.134 29.037 40.567 1.000 29.115 115 LEU A O 1
ATOM 2879 N N . ASN B 1 116 ? 0.512 28.901 39.004 1.000 24.738 116 ASN A N 1
ATOM 2880 C CA . ASN B 1 116 ? 1.025 30.036 38.195 1.000 26.959 116 ASN A CA 1
ATOM 2881 C C . ASN B 1 116 ? 1.037 31.278 39.091 1.000 27.828 116 ASN A C 1
ATOM 2882 O O . ASN B 1 116 ? 1.946 32.102 38.986 1.000 28.726 116 ASN A O 1
ATOM 2887 N N . ARG B 1 117 ? 0.063 31.390 39.973 1.000 24.977 117 ARG A N 1
ATOM 2888 C CA . ARG B 1 117 ? -0.146 32.595 40.802 1.000 28.799 117 ARG A CA 1
ATOM 2889 C C . ARG B 1 117 ? 0.631 32.488 42.123 1.000 25.117 117 ARG A C 1
ATOM 2890 O O . ARG B 1 117 ? 0.784 33.524 42.750 1.000 26.263 117 ARG A O 1
ATOM 2898 N N . ILE B 1 118 ? 0.973 31.299 42.622 1.000 24.806 118 ILE A N 1
ATOM 2899 C CA . ILE B 1 118 ? 1.491 31.168 44.019 1.000 24.406 118 ILE A CA 1
ATOM 2900 C C . ILE B 1 118 ? 2.977 30.757 44.031 1.000 29.191 118 ILE A C 1
ATOM 2901 O O . ILE B 1 118 ? 3.530 30.513 45.134 1.000 28.930 118 ILE A O 1
ATOM 2906 N N . THR B 1 119 ? 3.634 30.733 42.883 1.000 30.796 119 THR A N 1
ATOM 2907 C CA . THR B 1 119 ? 4.997 30.183 42.743 1.000 32.316 119 THR A CA 1
ATOM 2908 C C . THR B 1 119 ? 5.936 31.356 42.426 1.000 32.072 119 THR A C 1
ATOM 2909 O O . THR B 1 119 ? 5.417 32.450 42.108 1.000 32.792 119 THR A O 1
ATOM 2913 N N . PHE B 1 120 ? 7.260 31.178 42.535 1.000 35.190 120 PHE A N 1
ATOM 2914 C CA . PHE B 1 120 ? 8.201 32.327 42.331 1.000 35.632 120 PHE A CA 1
ATOM 2915 C C . PHE B 1 120 ? 8.050 32.918 40.914 1.000 39.048 120 PHE A C 1
ATOM 2916 O O . PHE B 1 120 ? 8.060 34.149 40.834 1.000 40.455 120 PHE A O 1
ATOM 2924 N N . SER B 1 121 ? 7.890 32.150 39.830 1.000 45.971 121 SER A N 1
ATOM 2925 C CA . SER B 1 121 ? 7.841 32.781 38.475 1.000 53.071 121 SER A CA 1
ATOM 2926 C C . SER B 1 121 ? 6.730 32.233 37.554 1.000 53.864 121 SER A C 1
ATOM 2927 O O . SER B 1 121 ? 6.658 32.713 36.417 1.000 58.009 121 SER A O 1
ATOM 2930 N N . GLY B 1 122 ? 5.864 31.319 38.005 1.000 49.812 122 GLY A N 1
ATOM 2931 C CA . GLY B 1 122 ? 4.630 30.973 37.269 1.000 48.961 122 GLY A CA 1
ATOM 2932 C C . GLY B 1 122 ? 4.541 29.513 36.846 1.000 49.923 122 GLY A C 1
ATOM 2933 O O . GLY B 1 122 ? 3.504 29.127 36.241 1.000 43.818 122 GLY A O 1
ATOM 2934 N N . THR B 1 123 ? 5.576 28.726 37.133 1.000 48.083 123 THR A N 1
ATOM 2935 C CA . THR B 1 123 ? 5.609 27.251 36.929 1.000 55.058 123 THR A CA 1
ATOM 2936 C C . THR B 1 123 ? 6.147 26.607 38.209 1.000 54.429 123 THR A C 1
ATOM 2937 O O . THR B 1 123 ? 7.044 27.188 38.855 1.000 46.556 123 THR A O 1
ATOM 2941 N N . VAL B 1 124 ? 5.633 25.425 38.532 1.000 67.271 124 VAL A N 1
ATOM 2942 C CA . VAL B 1 124 ? 6.183 24.528 39.591 1.000 76.141 124 VAL A CA 1
ATOM 2943 C C . VAL B 1 124 ? 7.674 24.274 39.279 1.000 80.594 124 VAL A C 1
ATOM 2944 O O . VAL B 1 124 ? 8.490 24.350 40.200 1.000 79.215 124 VAL A O 1
ATOM 2948 N N . ASP B 1 125 ? 8.018 24.101 37.998 1.000 84.803 125 ASP A N 1
ATOM 2949 C CA . ASP B 1 125 ? 9.372 23.758 37.487 1.000 85.542 125 ASP A CA 1
ATOM 2950 C C . ASP B 1 125 ? 10.373 24.909 37.694 1.000 82.106 125 ASP A C 1
ATOM 2951 O O . ASP B 1 125 ? 11.549 24.598 37.937 1.000 83.263 125 ASP A O 1
ATOM 2956 N N . SER B 1 126 ? 9.956 26.176 37.584 1.000 74.105 126 SER A N 1
ATOM 2957 C CA . SER B 1 126 ? 10.877 27.345 37.487 1.000 65.444 126 SER A CA 1
ATOM 2958 C C . SER B 1 126 ? 10.953 28.117 38.817 1.000 64.524 126 SER A C 1
ATOM 2959 O O . SER B 1 126 ? 11.268 29.324 38.772 1.000 64.367 126 SER A O 1
ATOM 2962 N N . GLY B 1 127 ? 10.730 27.444 39.955 1.000 61.742 127 GLY A N 1
ATOM 2963 C CA . GLY B 1 127 ? 10.835 28.016 41.314 1.000 60.237 127 GLY A CA 1
ATOM 2964 C C . GLY B 1 127 ? 9.583 27.728 42.122 1.000 59.366 127 GLY A C 1
ATOM 2965 O O . GLY B 1 127 ? 8.489 27.820 41.525 1.000 60.848 127 GLY A O 1
ATOM 2966 N N . GLY B 1 128 ? 9.736 27.380 43.408 1.000 53.221 128 GLY A N 1
ATOM 2967 C CA . GLY B 1 128 ? 8.676 26.760 44.236 1.000 51.478 128 GLY A CA 1
ATOM 2968 C C . GLY B 1 128 ? 7.725 27.774 44.859 1.000 44.591 128 GLY A C 1
ATOM 2969 O O . GLY B 1 128 ? 7.512 28.859 44.261 1.000 39.043 128 GLY A O 1
ATOM 2970 N N . TYR B 1 129 ? 7.190 27.442 46.038 1.000 48.754 129 TYR A N 1
ATOM 2971 C CA . TYR B 1 129 ? 6.154 28.242 46.735 1.000 43.805 129 TYR A CA 1
ATOM 2972 C C . TYR B 1 129 ? 6.725 29.592 47.139 1.000 41.813 129 TYR A C 1
ATOM 2973 O O . TYR B 1 129 ? 7.802 29.619 47.771 1.000 44.351 129 TYR A O 1
ATOM 2982 N N . SER B 1 130 ? 5.999 30.655 46.804 1.000 35.391 130 SER A N 1
ATOM 2983 C CA . SER B 1 130 ? 6.318 32.055 47.162 1.000 34.556 130 SER A CA 1
ATOM 2984 C C . SER B 1 130 ? 5.152 32.693 47.929 1.000 37.703 130 SER A C 1
ATOM 2985 O O . SER B 1 130 ? 4.098 32.977 47.300 1.000 34.312 130 SER A O 1
ATOM 2988 N N . GLN B 1 131 ? 5.335 32.937 49.225 1.000 39.180 131 GLN A N 1
ATOM 2989 C CA . GLN B 1 131 ? 4.375 33.681 50.081 1.000 44.468 131 GLN A CA 1
ATOM 2990 C C . GLN B 1 131 ? 4.004 34.990 49.399 1.000 38.533 131 GLN A C 1
ATOM 2991 O O . GLN B 1 131 ? 2.806 35.343 49.358 1.000 35.604 131 GLN A O 1
ATOM 2997 N N . GLN B 1 132 ? 4.983 35.689 48.851 1.000 37.919 132 GLN A N 1
ATOM 2998 C CA . GLN B 1 132 ? 4.717 37.037 48.296 1.000 39.531 132 GLN A CA 1
ATOM 2999 C C . GLN B 1 132 ? 3.813 36.895 47.067 1.000 41.153 132 GLN A C 1
ATOM 3000 O O . GLN B 1 132 ? 2.916 37.728 46.908 1.000 42.643 132 GLN A O 1
ATOM 3006 N N . SER B 1 133 ? 4.043 35.897 46.203 1.000 40.063 133 SER A N 1
ATOM 3007 C CA . SER B 1 133 ? 3.168 35.641 45.018 1.000 38.485 133 SER A CA 1
ATOM 3008 C C . SER B 1 133 ? 1.744 35.322 45.507 1.000 29.214 133 SER A C 1
ATOM 3009 O O . SER B 1 133 ? 0.800 35.876 44.974 1.000 26.843 133 SER A O 1
ATOM 3012 N N . PHE B 1 134 ? 1.630 34.474 46.520 1.000 33.435 134 PHE A N 1
ATOM 3013 C CA . PHE B 1 134 ? 0.344 34.062 47.130 1.000 37.169 134 PHE A CA 1
ATOM 3014 C C . PHE B 1 134 ? -0.435 35.305 47.561 1.000 42.207 134 PHE A C 1
ATOM 3015 O O . PHE B 1 134 ? -1.634 35.387 47.242 1.000 40.958 134 PHE A O 1
ATOM 3023 N N . GLU B 1 135 ? 0.243 36.286 48.163 1.000 40.922 135 GLU A N 1
ATOM 3024 C CA . GLU B 1 135 ? -0.410 37.500 48.709 1.000 43.450 135 GLU A CA 1
ATOM 3025 C C . GLU B 1 135 ? -0.684 38.517 47.601 1.000 40.330 135 GLU A C 1
ATOM 3026 O O . GLU B 1 135 ? -1.677 39.224 47.699 1.000 40.126 135 GLU A O 1
ATOM 3032 N N . ASN B 1 136 ? 0.156 38.609 46.576 1.000 40.397 136 ASN A N 1
ATOM 3033 C CA . ASN B 1 136 ? 0.072 39.730 45.602 1.000 38.081 136 ASN A CA 1
ATOM 3034 C C . ASN B 1 136 ? -0.423 39.277 44.225 1.000 33.317 136 ASN A C 1
ATOM 3035 O O . ASN B 1 136 ? -0.798 40.152 43.422 1.000 31.655 136 ASN A O 1
ATOM 3040 N N . ARG B 1 137 ? -0.316 37.988 43.892 1.000 30.671 137 ARG A N 1
ATOM 3041 C CA . ARG B 1 137 ? -0.565 37.588 42.480 1.000 34.803 137 ARG A CA 1
ATOM 3042 C C . ARG B 1 137 ? -1.803 36.692 42.407 1.000 31.809 137 ARG A C 1
ATOM 3043 O O . ARG B 1 137 ? -2.437 36.684 41.351 1.000 34.674 137 ARG A O 1
ATOM 3048 N N . PHE B 1 138 ? -2.143 35.995 43.486 1.000 30.502 138 PHE A N 1
ATOM 3049 C CA . PHE B 1 138 ? -3.324 35.111 43.549 1.000 26.505 138 PHE A CA 1
ATOM 3050 C C . PHE B 1 138 ? -4.511 35.939 44.041 1.000 27.409 138 PHE A C 1
ATOM 3051 O O . PHE B 1 138 ? -4.954 35.758 45.183 1.000 28.451 138 PHE A O 1
ATOM 3059 N N . THR B 1 139 ? -4.964 36.852 43.183 1.000 25.145 139 THR A N 1
ATOM 3060 C CA . THR B 1 139 ? -5.928 37.905 43.531 1.000 27.038 139 THR A CA 1
ATOM 3061 C C . THR B 1 139 ? -7.262 37.627 42.838 1.000 27.546 139 THR A C 1
ATOM 3062 O O . THR B 1 139 ? -7.263 36.938 41.788 1.000 21.022 139 THR A O 1
ATOM 3066 N N . TRP B 1 140 ? -8.344 38.152 43.415 1.000 25.167 140 TRP A N 1
ATOM 3067 C CA . TRP B 1 140 ? -9.700 38.144 42.807 1.000 27.333 140 TRP A CA 1
ATOM 3068 C C . TRP B 1 140 ? -9.638 38.832 41.450 1.000 26.960 140 TRP A C 1
ATOM 3069 O O . TRP B 1 140 ? -10.318 38.374 40.496 1.000 26.147 140 TRP A O 1
ATOM 3080 N N . SER B 1 141 ? -8.886 39.925 41.348 1.000 28.001 141 SER A N 1
ATOM 3081 C CA . SER B 1 141 ? -8.888 40.716 40.094 1.000 28.161 141 SER A CA 1
ATOM 3082 C C . SER B 1 141 ? -8.202 39.907 38.968 1.000 25.746 141 SER A C 1
ATOM 3083 O O . SER B 1 141 ? -8.713 39.947 37.863 1.000 26.144 141 SER A O 1
ATOM 3086 N N . ALA B 1 142 ? -7.155 39.124 39.241 1.000 27.244 142 ALA A N 1
ATOM 3087 C CA . ALA B 1 142 ? -6.532 38.172 38.272 1.000 28.615 142 ALA A CA 1
ATOM 3088 C C . ALA B 1 142 ? -7.540 37.066 37.905 1.000 28.375 142 ALA A C 1
ATOM 3089 O O . ALA B 1 142 ? -7.684 36.780 36.714 1.000 27.122 142 ALA A O 1
ATOM 3091 N N . ILE B 1 143 ? -8.267 36.503 38.874 1.000 27.481 143 ILE A N 1
ATOM 3092 C CA . ILE B 1 143 ? -9.326 35.478 38.601 1.000 25.021 143 ILE A CA 1
ATOM 3093 C C . ILE B 1 143 ? -10.402 36.097 37.709 1.000 25.133 143 ILE A C 1
ATOM 3094 O O . ILE B 1 143 ? -10.804 35.459 36.748 1.000 24.072 143 ILE A O 1
ATOM 3099 N N . ASN B 1 144 ? -10.781 37.349 37.953 1.000 26.612 144 ASN A N 1
ATOM 3100 C CA . ASN B 1 144 ? -11.780 38.079 37.142 1.000 28.754 144 ASN A CA 1
ATOM 3101 C C . ASN B 1 144 ? -11.346 38.114 35.665 1.000 26.978 144 ASN A C 1
ATOM 3102 O O . ASN B 1 144 ? -12.200 38.189 34.781 1.000 28.796 144 ASN A O 1
ATOM 3107 N N . LYS B 1 145 ? -10.053 38.167 35.394 1.000 29.931 145 LYS A N 1
ATOM 3108 C CA . LYS B 1 145 ? -9.534 38.261 34.003 1.000 34.243 145 LYS A CA 1
ATOM 3109 C C . LYS B 1 145 ? -9.813 36.947 33.247 1.000 34.116 145 LYS A C 1
ATOM 3110 O O . LYS B 1 145 ? -9.895 37.011 32.021 1.000 34.228 145 LYS A O 1
ATOM 3116 N N . LEU B 1 146 ? -9.984 35.811 33.947 1.000 29.382 146 LEU A N 1
ATOM 3117 C CA . LEU B 1 146 ? -10.220 34.503 33.280 1.000 29.505 146 LEU A CA 1
ATOM 3118 C C . LEU B 1 146 ? -11.522 34.553 32.487 1.000 29.103 146 LEU A C 1
ATOM 3119 O O . LEU B 1 146 ? -11.570 33.989 31.385 1.000 27.471 146 LEU A O 1
ATOM 3124 N N . LYS B 1 147 ? -12.537 35.245 33.004 1.000 30.905 147 LYS A N 1
ATOM 3125 C CA . LYS B 1 147 ? -13.877 35.346 32.366 1.000 30.339 147 LYS A CA 1
ATOM 3126 C C . LYS B 1 147 ? -13.711 35.945 30.963 1.000 29.899 147 LYS A C 1
ATOM 3127 O O . LYS B 1 147 ? -14.173 35.348 29.942 1.000 27.764 147 LYS A O 1
ATOM 3133 N N . GLN B 1 148 ? -13.059 37.100 30.891 1.000 32.364 148 GLN A N 1
ATOM 3134 C CA . GLN B 1 148 ? -12.880 37.791 29.593 1.000 31.882 148 GLN A CA 1
ATOM 3135 C C . GLN B 1 148 ? -11.935 36.956 28.717 1.000 29.445 148 GLN A C 1
ATOM 3136 O O . GLN B 1 148 ? -12.188 36.886 27.508 1.000 29.115 148 GLN A O 1
ATOM 3142 N N . ALA B 1 149 ? -10.853 36.415 29.292 1.000 27.182 149 ALA A N 1
ATOM 3143 C CA . ALA B 1 149 ? -9.890 35.534 28.579 1.000 26.645 149 ALA A CA 1
ATOM 3144 C C . ALA B 1 149 ? -10.664 34.413 27.879 1.000 23.810 149 ALA A C 1
ATOM 3145 O O . ALA B 1 149 ? -10.412 34.220 26.689 1.000 23.102 149 ALA A O 1
ATOM 3147 N N . ALA B 1 150 ? -11.580 33.737 28.571 1.000 25.987 150 ALA A N 1
ATOM 3148 C CA . ALA B 1 150 ? -12.350 32.585 28.019 1.000 29.665 150 ALA A CA 1
ATOM 3149 C C . ALA B 1 150 ? -13.129 33.031 26.782 1.000 29.938 150 ALA A C 1
ATOM 3150 O O . ALA B 1 150 ? -13.195 32.262 25.796 1.000 34.512 150 ALA A O 1
ATOM 3152 N N . GLU B 1 151 ? -13.638 34.254 26.796 1.000 32.029 151 GLU A N 1
ATOM 3153 C CA . GLU B 1 151 ? -14.451 34.801 25.683 1.000 34.148 151 GLU A CA 1
ATOM 3154 C C . GLU B 1 151 ? -13.564 35.046 24.453 1.000 32.222 151 GLU A C 1
ATOM 3155 O O . GLU B 1 151 ? -13.943 34.635 23.346 1.000 34.314 151 GLU A O 1
ATOM 3161 N N . ILE B 1 152 ? -12.409 35.668 24.672 1.000 28.713 152 ILE A N 1
ATOM 3162 C CA . ILE B 1 152 ? -11.393 35.981 23.632 1.000 29.781 152 ILE A CA 1
ATOM 3163 C C . ILE B 1 152 ? -10.921 34.685 22.933 1.000 31.033 152 ILE A C 1
ATOM 3164 O O . ILE B 1 152 ? -10.706 34.696 21.712 1.000 28.588 152 ILE A O 1
ATOM 3169 N N . ILE B 1 153 ? -10.736 33.596 23.667 1.000 26.930 153 ILE A N 1
ATOM 3170 C CA . ILE B 1 153 ? -10.040 32.385 23.136 1.000 27.493 153 ILE A CA 1
ATOM 3171 C C . ILE B 1 153 ? -11.037 31.347 22.617 1.000 29.733 153 ILE A C 1
ATOM 3172 O O . ILE B 1 153 ? -10.590 30.247 22.236 1.000 26.706 153 ILE A O 1
ATOM 3177 N N . LYS B 1 154 ? -12.331 31.656 22.617 1.000 30.367 154 LYS A N 1
ATOM 3178 C CA . LYS B 1 154 ? -13.395 30.664 22.316 1.000 33.060 154 LYS A CA 1
ATOM 3179 C C . LYS B 1 154 ? -13.100 29.911 21.008 1.000 29.316 154 LYS A C 1
ATOM 3180 O O . LYS B 1 154 ? -13.362 28.701 20.989 1.000 28.743 154 LYS A O 1
ATOM 3186 N N . ASP B 1 155 ? -12.613 30.578 19.963 1.000 24.895 155 ASP A N 1
ATOM 3187 C CA . ASP B 1 155 ? -12.417 29.951 18.634 1.000 30.785 155 ASP A CA 1
ATOM 3188 C C . ASP B 1 155 ? -10.940 29.611 18.393 1.000 27.992 155 ASP A C 1
ATOM 3189 O O . ASP B 1 155 ? -10.591 29.353 17.233 1.000 27.843 155 ASP A O 1
ATOM 3194 N N . PHE B 1 156 ? -10.089 29.656 19.416 1.000 22.722 156 PHE A N 1
ATOM 3195 C CA . PHE B 1 156 ? -8.662 29.306 19.262 1.000 21.697 156 PHE A CA 1
ATOM 3196 C C . PHE B 1 156 ? -8.612 27.817 18.967 1.000 21.175 156 PHE A C 1
ATOM 3197 O O . PHE B 1 156 ? -9.356 27.095 19.586 1.000 19.179 156 PHE A O 1
ATOM 3205 N N . GLU B 1 157 ? -7.727 27.403 18.070 1.000 23.502 157 GLU A N 1
ATOM 3206 C CA . GLU B 1 157 ? -7.316 25.994 17.955 1.000 23.705 157 GLU A CA 1
ATOM 3207 C C . GLU B 1 157 ? -6.138 25.823 18.915 1.000 20.964 157 GLU A C 1
ATOM 3208 O O . GLU B 1 157 ? -5.263 26.659 18.907 1.000 24.852 157 GLU A O 1
ATOM 3214 N N . ILE B 1 158 ? -6.132 24.777 19.700 1.000 17.735 158 ILE A N 1
ATOM 3215 C CA . ILE B 1 158 ? -5.186 24.606 20.831 1.000 20.899 158 ILE A CA 1
ATOM 3216 C C . ILE B 1 158 ? -4.646 23.184 20.736 1.000 21.609 158 ILE A C 1
ATOM 3217 O O . ILE B 1 158 ? -5.462 22.287 20.671 1.000 21.700 158 ILE A O 1
ATOM 3222 N N . SER B 1 159 ? -3.331 23.020 20.735 1.000 23.237 159 SER A N 1
ATOM 3223 C CA . SER B 1 159 ? -2.690 21.680 20.696 1.000 23.542 159 SER A CA 1
ATOM 3224 C C . SER B 1 159 ? -1.545 21.641 21.710 1.000 22.311 159 SER A C 1
ATOM 3225 O O . SER B 1 159 ? -0.995 22.694 22.073 1.000 19.278 159 SER A O 1
ATOM 3228 N N A HIS B 1 160 ? -1.195 20.443 22.155 0.500 22.904 16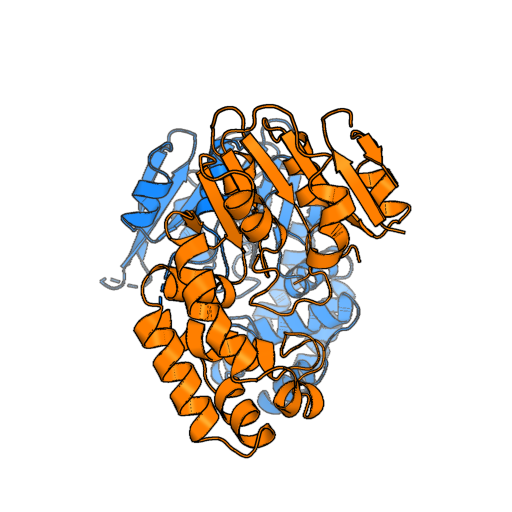0 HIS A N 1
ATOM 3229 N N B HIS B 1 160 ? -1.218 20.438 22.173 0.500 23.504 160 HIS A N 1
ATOM 3230 C CA A HIS B 1 160 ? 0.048 20.171 22.923 0.500 23.537 160 HIS A CA 1
ATOM 3231 C CA B HIS B 1 160 ? 0.008 20.094 22.939 0.500 24.476 160 HIS A CA 1
ATOM 3232 C C A HIS B 1 160 ? 0.998 19.373 22.030 0.500 24.215 160 HIS A C 1
ATOM 3233 C C B HIS B 1 160 ? 0.991 19.379 22.003 0.500 24.755 160 HIS A C 1
ATOM 3234 O O A HIS B 1 160 ? 0.519 18.486 21.282 0.500 23.527 160 HIS A O 1
ATOM 3235 O O B HIS B 1 160 ? 0.531 18.506 21.215 0.500 24.028 160 HIS A O 1
ATOM 3248 N N . GLY B 1 161 ? 2.283 19.694 22.114 1.000 23.792 161 GLY A N 1
ATOM 3249 C CA . GLY B 1 161 ? 3.363 18.914 21.487 1.000 24.896 161 GLY A CA 1
ATOM 3250 C C . GLY B 1 161 ? 4.441 19.826 20.970 1.000 23.126 161 GLY A C 1
ATOM 3251 O O . GLY B 1 161 ? 4.463 21.028 21.336 1.000 19.433 161 GLY A O 1
ATOM 3252 N N . ASP B 1 162 ? 5.326 19.260 20.152 1.000 21.944 162 ASP A N 1
ATOM 3253 C CA . ASP B 1 162 ? 6.503 19.965 19.612 1.000 23.952 162 ASP A CA 1
ATOM 3254 C C . ASP B 1 162 ? 6.044 21.056 18.631 1.000 23.014 162 ASP A C 1
ATOM 3255 O O . ASP B 1 162 ? 4.978 20.903 17.999 1.000 21.650 162 ASP A O 1
ATOM 3260 N N . TYR B 1 163 ? 6.794 22.150 18.568 1.000 20.961 163 TYR A N 1
ATOM 3261 C CA . TYR B 1 163 ? 6.498 23.337 17.719 1.000 21.770 163 TYR A CA 1
ATOM 3262 C C . TYR B 1 163 ? 6.542 22.965 16.231 1.000 21.456 163 TYR A C 1
ATOM 3263 O O . TYR B 1 163 ? 5.919 23.671 15.429 1.000 21.585 163 TYR A O 1
ATOM 3272 N N . GLU B 1 164 ? 7.313 21.943 15.846 1.000 22.787 164 GLU A N 1
ATOM 3273 C CA . GLU B 1 164 ? 7.692 21.754 14.415 1.000 23.720 164 GLU A CA 1
ATOM 3274 C C . GLU B 1 164 ? 6.412 21.601 13.571 1.000 23.656 164 GLU A C 1
ATOM 3275 O O . GLU B 1 164 ? 6.359 22.116 12.442 1.000 25.034 164 GLU A O 1
ATOM 3281 N N . LYS B 1 165 ? 5.416 20.903 14.097 1.000 26.151 165 LYS A N 1
ATOM 3282 C CA . LYS B 1 165 ? 4.179 20.559 13.352 1.000 29.022 165 LYS A CA 1
ATOM 3283 C C . LYS B 1 165 ? 3.532 21.832 12.781 1.000 28.461 165 LYS A C 1
ATOM 3284 O O . LYS B 1 165 ? 3.210 21.852 11.580 1.000 23.330 165 LYS A O 1
ATOM 3290 N N A LEU B 1 166 ? 3.371 22.860 13.618 0.500 26.811 166 LEU A N 1
ATOM 3291 N N B LEU B 1 166 ? 3.377 22.869 13.620 0.500 25.863 166 LEU A N 1
ATOM 3292 C CA A LEU B 1 166 ? 2.684 24.135 13.290 0.500 26.978 166 LEU A CA 1
ATOM 3293 C CA B LEU B 1 166 ? 2.675 24.133 13.279 0.500 25.509 166 LEU A CA 1
ATOM 3294 C C A LEU B 1 166 ? 3.562 24.975 12.353 0.500 26.897 166 LEU A C 1
ATOM 3295 C C B LEU B 1 166 ? 3.559 24.998 12.381 0.500 25.978 166 LEU A C 1
ATOM 3296 O O A LEU B 1 166 ? 3.027 25.844 11.667 0.500 28.084 166 LEU A O 1
ATOM 3297 O O B LEU B 1 166 ? 3.013 25.900 11.747 0.500 26.910 166 LEU A O 1
ATOM 3306 N N . LEU B 1 167 ? 4.877 24.768 12.385 1.000 26.191 167 LEU A N 1
ATOM 3307 C CA . LEU B 1 167 ? 5.841 25.418 11.464 1.000 27.855 167 LEU A CA 1
ATOM 3308 C C . LEU B 1 167 ? 5.546 24.990 10.033 1.000 27.802 167 LEU A C 1
ATOM 3309 O O . LEU B 1 167 ? 5.671 25.830 9.121 1.000 27.487 167 LEU A O 1
ATOM 3314 N N . PHE B 1 168 ? 5.253 23.700 9.823 1.000 25.052 168 PHE A N 1
ATOM 3315 C CA . PHE B 1 168 ? 5.233 23.109 8.464 1.000 29.086 168 PHE A CA 1
ATOM 3316 C C . PHE B 1 168 ? 3.815 22.803 7.980 1.000 28.628 168 PHE A C 1
ATOM 3317 O O . PHE B 1 168 ? 3.670 22.433 6.823 1.000 29.687 168 PHE A O 1
ATOM 3325 N N . GLU B 1 169 ? 2.806 22.937 8.829 1.000 27.073 169 GLU A N 1
ATOM 3326 C CA . GLU B 1 169 ? 1.410 22.721 8.409 1.000 27.102 169 GLU A CA 1
ATOM 3327 C C . GLU B 1 169 ? 1.104 23.651 7.237 1.000 24.169 169 GLU A C 1
ATOM 3328 O O . GLU B 1 169 ? 1.276 24.871 7.309 1.000 22.267 169 GLU A O 1
ATOM 3334 N N . PRO B 1 170 ? 0.655 23.106 6.096 1.000 26.560 170 PRO A N 1
ATOM 3335 C CA . PRO B 1 170 ? 0.269 23.954 4.969 1.000 26.205 170 PRO A CA 1
ATOM 3336 C C . PRO B 1 170 ? -0.746 25.018 5.387 1.000 24.535 170 PRO A C 1
ATOM 3337 O O . PRO B 1 170 ? -1.492 24.768 6.297 1.000 21.837 170 PRO A O 1
ATOM 3341 N N . GLY B 1 171 ? -0.756 26.171 4.711 1.000 23.634 171 GLY A N 1
ATOM 3342 C CA . GLY B 1 171 ? -1.930 27.065 4.702 1.000 21.047 171 GLY A CA 1
ATOM 3343 C C . GLY B 1 171 ? -1.694 28.295 3.849 1.000 22.920 171 GLY A C 1
ATOM 3344 O O . GLY B 1 171 ? -0.667 28.334 3.116 1.000 22.088 171 GLY A O 1
ATOM 3345 N N . ASN B 1 172 ? -2.574 29.288 3.972 1.000 21.402 172 ASN A N 1
ATOM 3346 C CA . ASN B 1 172 ? -2.463 30.549 3.206 1.000 22.575 172 ASN A CA 1
ATOM 3347 C C . ASN B 1 172 ? -2.423 31.740 4.157 1.000 22.161 172 ASN A C 1
ATOM 3348 O O . ASN B 1 172 ? -3.238 31.784 5.107 1.000 22.444 172 ASN A O 1
ATOM 3353 N N . GLU B 1 173 ? -1.569 32.706 3.836 1.000 21.573 173 GLU A N 1
ATOM 3354 C CA . GLU B 1 173 ? -1.459 34.019 4.513 1.000 23.445 173 GLU A CA 1
ATOM 3355 C C . GLU B 1 173 ? -1.173 33.756 5.992 1.000 23.522 173 GLU A C 1
ATOM 3356 O O . GLU B 1 173 ? -1.769 34.423 6.831 1.000 20.688 173 GLU A O 1
ATOM 3362 N N . VAL B 1 174 ? -0.265 32.820 6.257 1.000 22.827 174 VAL A N 1
ATOM 3363 C CA . VAL B 1 174 ? 0.032 32.352 7.637 1.000 23.691 174 VAL A CA 1
ATOM 3364 C C . VAL B 1 174 ? 1.165 33.209 8.207 1.000 23.183 174 VAL A C 1
ATOM 3365 O O . VAL B 1 174 ? 2.167 33.438 7.521 1.000 20.679 174 VAL A O 1
ATOM 3369 N N . PHE B 1 175 ? 0.997 33.668 9.452 1.000 22.951 175 PHE A N 1
ATOM 3370 C CA . PHE B 1 175 ? 2.047 34.379 10.210 1.000 22.498 175 PHE A CA 1
ATOM 3371 C C . PHE B 1 175 ? 2.274 33.577 11.498 1.000 20.056 175 PHE A C 1
ATOM 3372 O O . PHE B 1 175 ? 1.316 33.166 12.133 1.000 19.345 175 PHE A O 1
ATOM 3380 N N . ILE B 1 176 ? 3.530 33.310 11.803 1.000 20.134 176 ILE A N 1
ATOM 3381 C CA . ILE B 1 176 ? 3.941 32.463 12.944 1.000 20.046 176 ILE A CA 1
ATOM 3382 C C . ILE B 1 176 ? 4.827 33.296 13.853 1.000 18.741 176 ILE A C 1
ATOM 3383 O O . ILE B 1 176 ? 5.922 33.772 13.410 1.000 17.733 176 ILE A O 1
ATOM 3388 N N . PHE B 1 177 ? 4.386 33.454 15.089 1.000 20.102 177 PHE A N 1
ATOM 3389 C CA . PHE B 1 177 ? 5.156 34.173 16.132 1.000 20.285 177 PHE A CA 1
ATOM 3390 C C . PHE B 1 177 ? 5.798 33.151 17.069 1.000 20.163 177 PHE A C 1
ATOM 3391 O O . PHE B 1 177 ? 5.097 32.282 17.575 1.000 20.905 177 PHE A O 1
ATOM 3399 N N . LEU B 1 178 ? 7.118 33.238 17.230 1.000 20.835 178 LEU A N 1
ATOM 3400 C CA . LEU B 1 178 ? 7.937 32.248 17.972 1.000 23.926 178 LEU A CA 1
ATOM 3401 C C . LEU B 1 178 ? 8.737 32.964 19.065 1.000 22.802 178 LEU A C 1
ATOM 3402 O O . LEU B 1 178 ? 9.478 33.935 18.790 1.000 19.040 178 LEU A O 1
ATOM 3407 N N . ASP B 1 179 ? 8.589 32.484 20.292 1.000 22.202 179 ASP A N 1
ATOM 3408 C CA . ASP B 1 179 ? 9.347 33.015 21.445 1.000 22.931 179 ASP A CA 1
ATOM 3409 C C . ASP B 1 179 ? 9.981 31.824 22.147 1.000 22.253 179 ASP A C 1
ATOM 3410 O O . ASP B 1 179 ? 9.397 31.302 23.077 1.000 24.454 179 ASP A O 1
ATOM 3415 N N . PRO B 1 180 ? 11.144 31.324 21.690 1.000 23.123 180 PRO A N 1
ATOM 3416 C CA . PRO B 1 180 ? 11.709 30.090 22.231 1.000 24.698 180 PRO A CA 1
ATOM 3417 C C . PRO B 1 180 ? 12.219 30.254 23.663 1.000 22.241 180 PRO A C 1
ATOM 3418 O O . PRO B 1 180 ? 12.405 31.378 24.130 1.000 20.654 180 PRO A O 1
ATOM 3422 N N . PRO B 1 181 ? 12.418 29.142 24.394 1.000 23.488 181 PRO A N 1
ATOM 3423 C CA . PRO B 1 181 ? 13.121 29.184 25.681 1.000 26.743 181 PRO A CA 1
ATOM 3424 C C . PRO B 1 181 ? 14.440 29.953 25.525 1.000 28.318 181 PRO A C 1
ATOM 3425 O O . PRO B 1 181 ? 15.086 29.811 24.462 1.000 25.183 181 PRO A O 1
ATOM 3429 N N . TYR B 1 182 ? 14.790 30.790 26.504 1.000 31.922 182 TYR A N 1
ATOM 3430 C CA . TYR B 1 182 ? 16.033 31.624 26.564 1.000 34.783 182 TYR A CA 1
ATOM 3431 C C . TYR B 1 182 ? 17.224 30.864 25.956 1.000 32.347 182 TYR A C 1
ATOM 3432 O O . TYR B 1 182 ? 17.408 29.670 26.265 1.000 31.861 182 TYR A O 1
ATOM 3441 N N . TYR B 1 183 ? 18.033 31.499 25.102 1.000 36.011 183 TYR A N 1
ATOM 3442 C CA . TYR B 1 183 ? 19.300 30.889 24.623 1.000 41.093 183 TYR A CA 1
ATOM 3443 C C . TYR B 1 183 ? 20.333 30.973 25.756 1.000 43.475 183 TYR A C 1
ATOM 3444 O O . TYR B 1 183 ? 20.574 32.097 26.199 1.000 45.657 183 TYR A O 1
ATOM 3453 N N . SER B 1 184 ? 20.919 29.854 26.194 1.000 46.075 184 SER A N 1
ATOM 3454 C CA . SER B 1 184 ? 22.021 29.834 27.200 1.000 56.297 184 SER A CA 1
ATOM 3455 C C . SER B 1 184 ? 23.387 29.892 26.494 1.000 55.820 184 SER A C 1
ATOM 3456 O O . SER B 1 184 ? 23.978 28.808 26.298 1.000 58.567 184 SER A O 1
ATOM 3459 N N . LEU B 1 190 ? 27.035 22.538 33.535 1.000 39.080 190 LEU A N 1
ATOM 3460 C CA . LEU B 1 190 ? 28.208 22.532 34.454 1.000 36.392 190 LEU A CA 1
ATOM 3461 C C . LEU B 1 190 ? 27.732 22.586 35.910 1.000 34.584 190 LEU A C 1
ATOM 3462 O O . LEU B 1 190 ? 28.325 21.931 36.740 1.000 32.390 190 LEU A O 1
ATOM 3467 N N . TYR B 1 191 ? 26.737 23.395 36.228 1.000 34.382 191 TYR A N 1
ATOM 3468 C CA . TYR B 1 191 ? 26.139 23.445 37.580 1.000 38.098 191 TYR A CA 1
ATOM 3469 C C . TYR B 1 191 ? 24.617 23.260 37.438 1.000 41.318 191 TYR A C 1
ATOM 3470 O O . TYR B 1 191 ? 24.123 22.624 38.382 1.000 48.502 191 TYR A O 1
ATOM 3479 N N . SER B 1 200 ? 15.962 20.292 27.839 1.000 49.845 200 SER A N 1
ATOM 3480 C CA . SER B 1 200 ? 16.232 21.698 27.433 1.000 50.447 200 SER A CA 1
ATOM 3481 C C . SER B 1 200 ? 16.177 21.853 25.896 1.000 43.607 200 SER A C 1
ATOM 3482 O O . SER B 1 200 ? 16.125 20.849 25.150 1.000 40.722 200 SER A O 1
ATOM 3485 N N . PHE B 1 201 ? 16.165 23.096 25.425 1.000 34.016 201 PHE A N 1
ATOM 3486 C CA . PHE B 1 201 ? 15.732 23.430 24.051 1.000 29.113 201 PHE A CA 1
ATOM 3487 C C . PHE B 1 201 ? 16.915 23.344 23.077 1.000 29.612 201 PHE A C 1
ATOM 3488 O O . PHE B 1 201 ? 18.042 23.877 23.349 1.000 27.816 201 PHE A O 1
ATOM 3496 N N . ASP B 1 202 ? 16.676 22.721 21.926 1.000 26.702 202 ASP A N 1
ATOM 3497 C CA . ASP B 1 202 ? 17.714 22.522 20.886 1.000 25.344 202 ASP A CA 1
ATOM 3498 C C . ASP B 1 202 ? 17.610 23.683 19.909 1.000 28.941 202 ASP A C 1
ATOM 3499 O O . ASP B 1 202 ? 16.775 23.581 18.996 1.000 27.282 202 ASP A O 1
ATOM 3504 N N . HIS B 1 203 ? 18.364 24.761 20.139 1.000 25.894 203 HIS A N 1
ATOM 3505 C CA . HIS B 1 203 ? 18.323 25.981 19.302 1.000 27.677 203 HIS A CA 1
ATOM 3506 C C . HIS B 1 203 ? 18.822 25.689 17.880 1.000 28.356 203 HIS A C 1
ATOM 3507 O O . HIS B 1 203 ? 18.370 26.383 16.978 1.000 26.191 203 HIS A O 1
ATOM 3514 N N . GLU B 1 204 ? 19.704 24.702 17.668 1.000 29.293 204 GLU A N 1
ATOM 3515 C CA . GLU B 1 204 ? 20.249 24.404 16.317 1.000 27.740 204 GLU A CA 1
ATOM 3516 C C . GLU B 1 204 ? 19.145 23.732 15.506 1.000 27.224 204 GLU A C 1
ATOM 3517 O O . GLU B 1 204 ? 19.013 24.050 14.315 1.000 26.085 204 GLU A O 1
ATOM 3520 N N . ARG B 1 205 ? 18.410 22.804 16.114 1.000 25.692 205 ARG A N 1
ATOM 3521 C CA . ARG B 1 205 ? 17.258 22.140 15.455 1.000 27.914 205 ARG A CA 1
ATOM 3522 C C . ARG B 1 205 ? 16.219 23.213 15.116 1.000 28.057 205 ARG A C 1
ATOM 3523 O O . ARG B 1 205 ? 15.726 23.216 13.987 1.000 22.608 205 ARG A O 1
ATOM 3531 N N . PHE B 1 206 ? 15.961 24.130 16.049 1.000 24.765 206 PHE A N 1
ATOM 3532 C CA . PHE B 1 206 ? 14.985 25.225 15.851 1.000 24.108 206 PHE A CA 1
ATOM 3533 C C . PHE B 1 206 ? 15.396 26.051 14.622 1.000 24.180 206 PHE A C 1
ATOM 3534 O O . PHE B 1 206 ? 14.565 26.209 13.714 1.000 20.892 206 PHE A O 1
ATOM 3542 N N . ALA B 1 207 ? 16.628 26.577 14.595 1.000 25.022 207 ALA A N 1
ATOM 3543 C CA . ALA B 1 207 ? 17.156 27.430 13.509 1.000 22.808 207 ALA A CA 1
ATOM 3544 C C . ALA B 1 207 ? 17.082 26.679 12.164 1.000 24.287 207 ALA A C 1
ATOM 3545 O O . ALA B 1 207 ? 16.669 27.293 11.198 1.000 22.856 207 ALA A O 1
ATOM 3547 N N . PHE B 1 208 ? 17.458 25.397 12.116 1.000 22.193 208 PHE A N 1
ATOM 3548 C CA . PHE B 1 208 ? 17.382 24.534 10.910 1.000 23.182 208 PHE A CA 1
ATOM 3549 C C . PHE B 1 208 ? 15.943 24.484 10.382 1.000 22.993 208 PHE A C 1
ATOM 3550 O O . PHE B 1 208 ? 15.712 24.622 9.185 1.000 22.221 208 PHE A O 1
ATOM 3553 N N . ASN B 1 209 ? 14.971 24.266 11.260 1.000 22.868 209 ASN A N 1
ATOM 3554 C CA . ASN B 1 209 ? 13.529 24.167 10.896 1.000 23.891 209 ASN A CA 1
ATOM 3555 C C . ASN B 1 209 ? 12.983 25.532 10.453 1.000 22.178 209 ASN A C 1
ATOM 3556 O O . ASN B 1 209 ? 12.274 25.611 9.456 1.000 23.719 209 ASN A O 1
ATOM 3561 N N . ILE B 1 210 ? 13.320 26.585 11.140 1.000 22.191 210 ILE A N 1
ATOM 3562 C CA . ILE B 1 210 ? 12.867 27.962 10.769 1.000 25.575 210 ILE A CA 1
ATOM 3563 C C . ILE B 1 210 ? 13.325 28.313 9.352 1.000 24.512 210 ILE A C 1
ATOM 3564 O O . ILE B 1 210 ? 12.561 28.876 8.631 1.000 24.929 210 ILE A O 1
ATOM 3569 N N . LYS B 1 211 ? 14.560 27.977 9.020 1.000 27.176 211 LYS A N 1
ATOM 3570 C CA . LYS B 1 211 ? 15.177 28.214 7.692 1.000 32.091 211 LYS A CA 1
ATOM 3571 C C . LYS B 1 211 ? 14.293 27.589 6.608 1.000 29.311 211 LYS A C 1
ATOM 3572 O O . LYS B 1 211 ? 14.244 28.140 5.520 1.000 30.979 211 LYS A O 1
ATOM 3578 N N . LYS B 1 212 ? 13.631 26.469 6.870 1.000 26.129 212 LYS A N 1
ATOM 3579 C CA . LYS B 1 212 ? 12.768 25.834 5.847 1.000 27.188 212 LYS A CA 1
ATOM 3580 C C . LYS B 1 212 ? 11.296 26.046 6.190 1.000 28.400 212 LYS A C 1
ATOM 3581 O O . LYS B 1 212 ? 10.479 25.279 5.682 1.000 29.203 212 LYS A O 1
ATOM 3587 N N . CYS B 1 213 ? 10.943 27.046 6.998 1.000 24.990 213 CYS A N 1
ATOM 3588 C CA . CYS B 1 213 ? 9.529 27.280 7.374 1.000 24.864 213 CYS A CA 1
ATOM 3589 C C . CYS B 1 213 ? 8.889 28.068 6.248 1.000 22.115 213 CYS A C 1
ATOM 3590 O O . CYS B 1 213 ? 9.316 29.179 5.975 1.000 24.202 213 CYS A O 1
ATOM 3593 N N . PRO B 1 214 ? 7.887 27.529 5.531 1.000 23.848 214 PRO A N 1
ATOM 3594 C CA . PRO B 1 214 ? 7.416 28.143 4.289 1.000 24.114 214 PRO A CA 1
ATOM 3595 C C . PRO B 1 214 ? 6.179 28.999 4.571 1.000 24.373 214 PRO A C 1
ATOM 3596 O O . PRO B 1 214 ? 5.117 28.776 3.964 1.000 25.503 214 PRO A O 1
ATOM 3600 N N . HIS B 1 215 ? 6.279 29.878 5.581 1.000 23.184 215 HIS A N 1
ATOM 3601 C CA . HIS B 1 215 ? 5.277 30.914 5.931 1.000 21.356 215 HIS A CA 1
ATOM 3602 C C . HIS B 1 215 ? 6.037 32.157 6.396 1.000 22.111 215 HIS A C 1
ATOM 3603 O O . HIS B 1 215 ? 7.256 32.085 6.447 1.000 24.105 215 HIS A O 1
ATOM 3610 N N . LEU B 1 216 ? 5.351 33.239 6.738 1.000 21.515 216 LEU A N 1
ATOM 3611 C CA . LEU B 1 216 ? 5.967 34.435 7.367 1.000 21.050 216 LEU A CA 1
ATOM 3612 C C . LEU B 1 216 ? 6.152 34.155 8.867 1.000 20.584 216 LEU A C 1
ATOM 3613 O O . LEU B 1 216 ? 5.231 33.581 9.496 1.000 19.070 216 LEU A O 1
ATOM 3618 N N . TRP B 1 217 ? 7.311 34.509 9.406 1.000 23.030 217 TRP A N 1
ATOM 3619 C CA . TRP B 1 217 ? 7.594 34.292 10.844 1.000 22.103 217 TRP A CA 1
ATOM 3620 C C . TRP B 1 217 ? 8.428 35.423 11.449 1.000 23.511 217 TRP A C 1
ATOM 3621 O O . TRP B 1 217 ? 9.217 36.101 10.729 1.000 21.084 217 TRP A O 1
ATOM 3632 N N . MET B 1 218 ? 8.269 35.557 12.771 1.000 21.995 218 MET A N 1
ATOM 3633 C CA . MET B 1 218 ? 9.015 36.470 13.659 1.000 22.264 218 MET A CA 1
ATOM 3634 C C . MET B 1 218 ? 9.456 35.628 14.858 1.000 21.709 218 MET A C 1
ATOM 3635 O O . MET B 1 218 ? 8.567 34.940 15.427 1.000 19.338 218 MET A O 1
ATOM 3640 N N . ILE B 1 219 ? 10.748 35.680 15.202 1.000 21.044 219 ILE A N 1
ATOM 3641 C CA . ILE B 1 219 ? 11.287 35.105 16.473 1.000 22.423 219 ILE A CA 1
ATOM 3642 C C . ILE B 1 219 ? 11.753 36.244 17.378 1.000 23.874 219 ILE A C 1
ATOM 3643 O O . ILE B 1 219 ? 12.427 37.161 16.859 1.000 26.242 219 ILE A O 1
ATOM 3648 N N . THR B 1 220 ? 11.478 36.144 18.679 1.000 24.933 220 THR A N 1
ATOM 3649 C CA . THR B 1 220 ? 12.059 37.033 19.724 1.000 27.643 220 THR A CA 1
ATOM 3650 C C . THR B 1 220 ? 13.170 36.285 20.450 1.000 27.351 220 THR A C 1
ATOM 3651 O O . THR B 1 220 ? 12.931 35.137 20.904 1.000 25.223 220 THR A O 1
ATOM 3655 N N . TYR B 1 221 ? 14.354 36.897 20.499 1.000 24.619 221 TYR A N 1
ATOM 3656 C CA . TYR B 1 221 ? 15.548 36.373 21.198 1.000 26.962 221 TYR A CA 1
ATOM 3657 C C . TYR B 1 221 ? 16.220 37.506 21.975 1.000 29.031 221 TYR A C 1
ATOM 3658 O O . TYR B 1 221 ? 16.164 38.653 21.525 1.000 25.705 221 TYR A O 1
ATOM 3667 N N . ASP B 1 222 ? 16.845 37.162 23.099 1.000 31.824 222 ASP A N 1
ATOM 3668 C CA . ASP B 1 222 ? 17.896 37.978 23.767 1.000 36.876 222 ASP A CA 1
ATOM 3669 C C . ASP B 1 222 ? 19.054 38.092 22.767 1.000 33.799 222 ASP A C 1
ATOM 3670 O O . ASP B 1 222 ? 19.366 37.085 22.122 1.000 30.145 222 ASP A O 1
ATOM 3675 N N . ASP B 1 223 ? 19.628 39.285 22.600 1.000 37.120 223 ASP A N 1
ATOM 3676 C CA . ASP B 1 223 ? 20.781 39.502 21.691 1.000 38.468 223 ASP A CA 1
ATOM 3677 C C . ASP B 1 223 ? 21.971 38.671 22.188 1.000 39.600 223 ASP A C 1
ATOM 3678 O O . ASP B 1 223 ? 22.279 38.692 23.379 1.000 41.740 223 ASP A O 1
ATOM 3683 N N . SER B 1 224 ? 22.583 37.916 21.296 1.000 38.726 224 SER A N 1
ATOM 3684 C CA . SER B 1 224 ? 23.802 37.127 21.572 1.000 42.058 224 SER A CA 1
ATOM 3685 C C . SER B 1 224 ? 24.468 36.873 20.233 1.000 41.397 224 SER A C 1
ATOM 3686 O O . SER B 1 224 ? 23.785 36.783 19.218 1.000 40.030 224 SER A O 1
ATOM 3689 N N . PRO B 1 225 ? 25.812 36.843 20.181 1.000 40.972 225 PRO A N 1
ATOM 3690 C CA . PRO B 1 225 ? 26.505 36.573 18.929 1.000 41.296 225 PRO A CA 1
ATOM 3691 C C . PRO B 1 225 ? 26.179 35.140 18.472 1.000 38.186 225 PRO A C 1
ATOM 3692 O O . PRO B 1 225 ? 26.095 34.932 17.288 1.000 42.240 225 PRO A O 1
ATOM 3696 N N . GLU B 1 226 ? 25.973 34.205 19.407 1.000 35.627 226 GLU A N 1
ATOM 3697 C CA . GLU B 1 226 ? 25.637 32.787 19.096 1.000 39.442 226 GLU A CA 1
ATOM 3698 C C . GLU B 1 226 ? 24.334 32.723 18.292 1.000 39.601 226 GLU A C 1
ATOM 3699 O O . GLU B 1 226 ? 24.245 31.899 17.369 1.000 36.923 226 GLU A O 1
ATOM 3705 N N . VAL B 1 227 ? 23.357 33.564 18.650 1.000 37.445 227 VAL A N 1
ATOM 3706 C CA . VAL B 1 227 ? 22.012 33.602 18.008 1.000 38.166 227 VAL A CA 1
ATOM 3707 C C . VAL B 1 227 ? 22.144 34.304 16.647 1.000 35.371 227 VAL A C 1
ATOM 3708 O O . VAL B 1 227 ? 21.603 33.789 15.650 1.000 34.790 227 VAL A O 1
ATOM 3712 N N . ARG B 1 228 ? 22.876 35.416 16.596 1.000 38.494 228 ARG A N 1
ATOM 3713 C CA . ARG B 1 228 ? 23.160 36.162 15.337 1.000 39.316 228 ARG A CA 1
ATOM 3714 C C . ARG B 1 228 ? 23.810 35.219 14.318 1.000 38.638 228 ARG A C 1
ATOM 3715 O O . ARG B 1 228 ? 23.419 35.255 13.150 1.000 39.534 228 ARG A O 1
ATOM 3723 N N . LYS B 1 229 ? 24.714 34.361 14.780 1.000 40.325 229 LYS A N 1
ATOM 3724 C CA . LYS B 1 229 ? 25.446 33.383 13.938 1.000 47.146 229 LYS A CA 1
ATOM 3725 C C . LYS B 1 229 ? 24.461 32.307 13.462 1.000 43.970 229 LYS A C 1
ATOM 3726 O O . LYS B 1 229 ? 24.399 32.042 12.252 1.000 41.569 229 LYS A O 1
ATOM 3732 N N . LEU B 1 230 ? 23.721 31.700 14.389 1.000 40.222 230 LEU A N 1
ATOM 3733 C CA . LEU B 1 230 ? 22.689 30.680 14.088 1.000 37.775 230 LEU A CA 1
ATOM 3734 C C . LEU B 1 230 ? 21.668 31.212 13.068 1.000 32.284 230 LEU A C 1
ATOM 3735 O O . LEU B 1 230 ? 21.196 30.418 12.240 1.000 27.090 230 LEU A O 1
ATOM 3740 N N . PHE B 1 231 ? 21.301 32.493 13.121 1.000 31.864 231 PHE A N 1
ATOM 3741 C CA . PHE B 1 231 ? 20.222 33.053 12.254 1.000 32.972 231 PHE A CA 1
ATOM 3742 C C . PHE B 1 231 ? 20.789 34.053 11.230 1.000 33.313 231 PHE A C 1
ATOM 3743 O O . PHE B 1 231 ? 20.028 34.921 10.750 1.000 30.689 231 PHE A O 1
ATOM 3751 N N . LYS B 1 232 ? 22.063 33.916 10.840 1.000 37.394 232 LYS A N 1
ATOM 3752 C CA . LYS B 1 232 ? 22.713 34.881 9.897 1.000 40.120 232 LYS A CA 1
ATOM 3753 C C . LYS B 1 232 ? 21.875 34.971 8.602 1.000 35.187 232 LYS A C 1
ATOM 3754 O O . LYS B 1 232 ? 21.706 36.073 8.098 1.000 37.238 232 LYS A O 1
ATOM 3757 N N . PHE B 1 233 ? 21.279 33.858 8.163 1.000 35.438 233 PHE A N 1
ATOM 3758 C CA . PHE B 1 233 ? 20.426 33.725 6.950 1.000 32.317 233 PHE A CA 1
ATOM 3759 C C . PHE B 1 233 ? 19.181 34.626 6.990 1.000 32.510 233 PHE A C 1
ATOM 3760 O O . PHE B 1 233 ? 18.514 34.759 5.955 1.000 28.944 233 PHE A O 1
ATOM 3768 N N . ALA B 1 234 ? 18.810 35.209 8.130 1.000 29.602 234 ALA A N 1
ATOM 3769 C CA . ALA B 1 234 ? 17.478 35.850 8.285 1.000 31.289 234 ALA A CA 1
ATOM 3770 C C . ALA B 1 234 ? 17.649 37.358 8.440 1.000 28.791 234 ALA A C 1
ATOM 3771 O O . ALA B 1 234 ? 18.807 37.785 8.548 1.000 30.362 234 ALA A O 1
ATOM 3773 N N . ASN B 1 235 ? 16.548 38.107 8.517 1.000 31.026 235 ASN A N 1
ATOM 3774 C CA . ASN B 1 235 ? 16.574 39.550 8.872 1.000 31.959 235 ASN A CA 1
ATOM 3775 C C . ASN B 1 235 ? 16.631 39.672 10.399 1.000 34.962 235 ASN A C 1
ATOM 3776 O O . ASN B 1 235 ? 15.725 39.132 11.068 1.000 37.591 235 ASN A O 1
ATOM 3781 N N . ILE B 1 236 ? 17.686 40.305 10.916 1.000 31.631 236 ILE A N 1
ATOM 3782 C CA . ILE B 1 236 ? 17.907 40.509 12.374 1.000 30.967 236 ILE A CA 1
ATOM 3783 C C . ILE B 1 236 ? 17.711 41.995 12.679 1.000 32.456 236 ILE A C 1
ATOM 3784 O O . ILE B 1 236 ? 18.358 42.833 12.029 1.000 33.132 236 ILE A O 1
ATOM 3789 N N . TYR B 1 237 ? 16.819 42.311 13.614 1.000 34.420 237 TYR A N 1
ATOM 3790 C CA . TYR B 1 237 ? 16.539 43.705 14.049 1.000 36.896 237 TYR A CA 1
ATOM 3791 C C . TYR B 1 237 ? 16.794 43.807 15.555 1.000 39.967 237 TYR A C 1
ATOM 3792 O O . TYR B 1 237 ? 16.270 42.953 16.286 1.000 35.257 237 TYR A O 1
ATOM 3801 N N . GLU B 1 238 ? 17.578 44.799 15.988 1.000 37.354 238 GLU A N 1
ATOM 3802 C CA . GLU B 1 238 ? 17.865 45.075 17.424 1.000 40.437 238 GLU A CA 1
ATOM 3803 C C . GLU B 1 238 ? 16.748 45.941 18.002 1.000 40.157 238 GLU A C 1
ATOM 3804 O O . GLU B 1 238 ? 16.339 46.905 17.325 1.000 40.548 238 GLU A O 1
ATOM 3810 N N . TRP B 1 239 ? 16.262 45.584 19.196 1.000 39.456 239 TRP A N 1
ATOM 3811 C CA . TRP B 1 239 ? 15.356 46.424 20.013 1.000 37.746 239 TRP A CA 1
ATOM 3812 C C . TRP B 1 239 ? 15.712 46.224 21.491 1.000 38.086 239 TRP A C 1
ATOM 3813 O O . TRP B 1 239 ? 16.475 45.261 21.833 1.000 34.583 239 TRP A O 1
ATOM 3824 N N . GLU B 1 240 ? 15.240 47.144 22.326 1.000 42.507 240 GLU A N 1
ATOM 3825 C CA . GLU B 1 240 ? 15.618 47.213 23.758 1.000 44.471 240 GLU A CA 1
ATOM 3826 C C . GLU B 1 240 ? 14.340 47.204 24.597 1.000 46.158 240 GLU A C 1
ATOM 3827 O O . GLU B 1 240 ? 13.413 47.992 24.292 1.000 48.571 240 GLU A O 1
ATOM 3833 N N . LEU B 1 241 ? 14.281 46.286 25.562 1.000 44.302 241 LEU A N 1
ATOM 3834 C CA . LEU B 1 241 ? 13.172 46.141 26.542 1.000 49.530 241 LEU A CA 1
ATOM 3835 C C . LEU B 1 241 ? 13.581 46.948 27.778 1.000 48.440 241 LEU A C 1
ATOM 3836 O O . LEU B 1 241 ? 14.677 46.666 28.304 1.000 46.123 241 LEU A O 1
ATOM 3841 N N . GLN B 1 242 ? 12.793 47.944 28.186 1.000 48.648 242 GLN A N 1
ATOM 3842 C CA . GLN B 1 242 ? 13.022 48.674 29.469 1.000 50.875 242 GLN A CA 1
ATOM 3843 C C . GLN B 1 242 ? 12.358 47.858 30.599 1.000 54.757 242 GLN A C 1
ATOM 3844 O O . GLN B 1 242 ? 11.108 47.723 30.580 1.000 59.369 242 GLN A O 1
ATOM 3847 N N . TYR B 1 243 ? 13.148 47.296 31.530 1.000 55.277 243 TYR A N 1
ATOM 3848 C CA . TYR B 1 243 ? 12.650 46.430 32.637 1.000 56.366 243 TYR A CA 1
ATOM 3849 C C . TYR B 1 243 ? 12.048 47.287 33.770 1.000 57.386 243 TYR A C 1
ATOM 3850 O O . TYR B 1 243 ? 12.729 48.208 34.312 1.000 58.547 243 TYR A O 1
ATOM 3859 N N . ALA B 1 253 ? 18.837 52.129 34.048 1.000 44.572 253 ALA A N 1
ATOM 3860 C CA . ALA B 1 253 ? 19.724 51.513 33.032 1.000 47.040 253 ALA A CA 1
ATOM 3861 C C . ALA B 1 253 ? 19.452 50.000 32.893 1.000 43.567 253 ALA A C 1
ATOM 3862 O O . ALA B 1 253 ? 20.266 49.326 32.243 1.000 47.886 253 ALA A O 1
ATOM 3864 N N . GLU B 1 254 ? 18.349 49.494 33.459 1.000 43.341 254 GLU A N 1
ATOM 3865 C CA . GLU B 1 254 ? 17.964 48.059 33.469 1.000 47.684 254 GLU A CA 1
ATOM 3866 C C . GLU B 1 254 ? 17.248 47.766 32.134 1.000 47.308 254 GLU A C 1
ATOM 3867 O O . GLU B 1 254 ? 16.007 47.806 32.099 1.000 47.373 254 GLU A O 1
ATOM 3873 N N . LYS B 1 255 ? 18.025 47.554 31.064 1.000 46.249 255 LYS A N 1
ATOM 3874 C CA . LYS B 1 255 ? 17.557 47.444 29.649 1.000 46.726 255 LYS A CA 1
ATOM 3875 C C . LYS B 1 255 ? 17.983 46.067 29.104 1.000 46.022 255 LYS A C 1
ATOM 3876 O O . LYS B 1 255 ? 19.140 45.672 29.342 1.000 40.041 255 LYS A O 1
ATOM 3879 N N . GLY B 1 256 ? 17.077 45.327 28.455 1.000 39.760 256 GLY A N 1
ATOM 3880 C CA . GLY B 1 256 ? 17.415 44.059 27.777 1.000 39.133 256 GLY A CA 1
ATOM 3881 C C . GLY B 1 256 ? 17.762 44.320 26.323 1.000 33.889 256 GLY A C 1
ATOM 3882 O O . GLY B 1 256 ? 17.103 45.160 25.702 1.000 31.048 256 GLY A O 1
ATOM 3883 N N . LYS B 1 257 ? 18.814 43.699 25.813 1.000 33.419 257 LYS A N 1
ATOM 3884 C CA . LYS B 1 257 ? 19.152 43.758 24.367 1.000 34.088 257 LYS A CA 1
ATOM 3885 C C . LYS B 1 257 ? 18.442 42.581 23.685 1.000 30.352 257 LYS A C 1
ATOM 3886 O O . LYS B 1 257 ? 18.781 41.415 23.980 1.000 28.746 257 LYS A O 1
ATOM 3892 N N . GLU B 1 258 ? 17.469 42.879 22.833 1.000 30.582 258 GLU A N 1
ATOM 3893 C CA . GLU B 1 258 ? 16.614 41.869 22.170 1.000 30.983 258 GLU A CA 1
ATOM 3894 C C . GLU B 1 258 ? 16.858 41.872 20.662 1.000 30.285 258 GLU A C 1
ATOM 3895 O O . GLU B 1 258 ? 17.242 42.901 20.120 1.000 27.092 258 GLU A O 1
ATOM 3901 N N . LEU B 1 259 ? 16.527 40.764 20.007 1.000 30.565 259 LEU A N 1
ATOM 3902 C CA . LEU B 1 259 ? 16.417 40.649 18.530 1.000 28.546 259 LEU A CA 1
ATOM 3903 C C . LEU B 1 259 ? 14.970 40.331 18.137 1.000 27.906 259 LEU A C 1
ATOM 3904 O O . LEU B 1 259 ? 14.311 39.491 18.807 1.000 26.004 259 LEU A O 1
ATOM 3909 N N . PHE B 1 260 ? 14.525 40.923 17.032 1.000 27.654 260 PHE A N 1
ATOM 3910 C CA . PHE B 1 260 ? 13.514 40.352 16.111 1.000 30.152 260 PHE A CA 1
ATOM 3911 C C . PHE B 1 260 ? 14.259 39.640 14.979 1.000 30.652 260 PHE A C 1
ATOM 3912 O O . PHE B 1 260 ? 15.191 40.213 14.394 1.000 28.416 260 PHE A O 1
ATOM 3920 N N . ILE B 1 261 ? 13.913 38.376 14.756 1.000 27.633 261 ILE A N 1
ATOM 3921 C CA . ILE B 1 261 ? 14.418 37.593 13.604 1.000 26.649 261 ILE A CA 1
ATOM 3922 C C . ILE B 1 261 ? 13.209 37.287 12.726 1.000 27.182 261 ILE A C 1
ATOM 3923 O O . ILE B 1 261 ? 12.223 36.675 13.223 1.000 25.553 261 ILE A O 1
ATOM 3928 N N . THR B 1 262 ? 13.255 37.711 11.456 1.000 28.685 262 THR A N 1
ATOM 3929 C CA . THR B 1 262 ? 12.091 37.586 10.536 1.000 25.202 262 THR A CA 1
ATOM 3930 C C . THR B 1 262 ? 12.553 37.163 9.148 1.000 23.748 262 THR A C 1
ATOM 3931 O O . THR B 1 262 ? 13.752 37.243 8.841 1.000 22.870 262 THR A O 1
ATOM 3935 N N . ASN B 1 263 ? 11.598 36.734 8.349 1.000 25.375 263 ASN A N 1
ATOM 3936 C CA . ASN B 1 263 ? 11.832 36.456 6.910 1.000 28.348 263 ASN A CA 1
ATOM 3937 C C . ASN B 1 263 ? 11.019 37.455 6.100 1.000 28.822 263 ASN A C 1
ATOM 3938 O O . ASN B 1 263 ? 10.728 37.160 4.948 1.000 30.732 263 ASN A O 1
ATOM 3943 N N . TYR B 1 264 ? 10.655 38.593 6.697 1.000 31.622 264 TYR A N 1
ATOM 3944 C CA . TYR B 1 264 ? 9.994 39.714 5.990 1.000 31.176 264 TYR A CA 1
ATOM 3945 C C . TYR B 1 264 ? 10.597 41.018 6.519 1.000 37.901 264 TYR A C 1
ATOM 3946 O O . TYR B 1 264 ? 11.025 41.074 7.694 1.000 33.180 264 TYR A O 1
ATOM 3955 N N . LYS B 1 265 ? 10.665 42.041 5.671 1.000 38.244 265 LYS A N 1
ATOM 3956 C CA . LYS B 1 265 ? 11.388 43.299 5.993 1.000 45.126 265 LYS A CA 1
ATOM 3957 C C . LYS B 1 265 ? 10.491 44.158 6.895 1.000 44.414 265 LYS A C 1
ATOM 3958 O O . LYS B 1 265 ? 9.304 44.338 6.561 1.000 43.893 265 LYS A O 1
ATOM 3964 N N . LEU B 1 266 ? 11.029 44.627 8.025 1.000 46.325 266 LEU A N 1
ATOM 3965 C CA . LEU B 1 266 ? 10.360 45.607 8.930 1.000 50.328 266 LEU A CA 1
ATOM 3966 C C . LEU B 1 266 ? 10.676 47.016 8.402 1.000 49.730 266 LEU A C 1
ATOM 3967 O O . LEU B 1 266 ? 9.891 47.639 7.691 1.000 58.604 266 LEU A O 1
#

F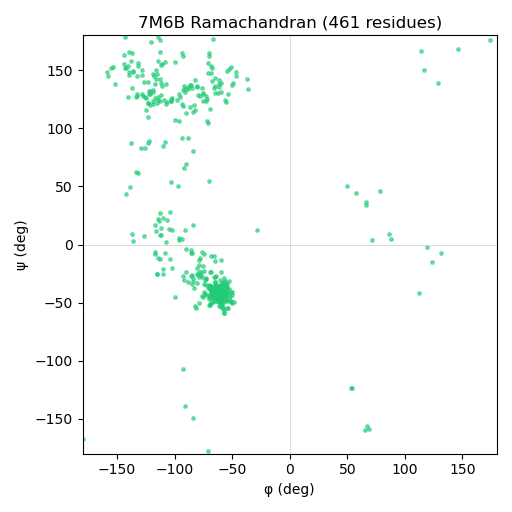oldseek 3Di:
DDQWLFFAVLRCSVVCVVVVVPFDPPFQEEEEAAQQRNRVVLVCCVVPVRHAAEYEHQPLLSLLQLVCLQPPVVVLLVVLVVLLVPCVDLVVSQVVLVPDDDDDSSNSNNSQSQQRQQAPGGDCVVGHGDPCSSVPRSDVVSSVCSNVVNVSCNRYHYYHDGSLCVQAPDDDSYEYEYEADAPDVDDDVLVVLVSNVVRPHKYWYKYQCDVVVCVSLVVFDWDPVITITINDDD/DDAPLFQFDLDCLLVCVVPVVPFDPPQQEEEEAAQTRNRVVLVCLVVDPNRAAEYEHQPLLSLLQLVCLQVPVVVLLVVLVVLLVPCPDQVVSQCVLVVDDDDDSSSSNSSQSQQRQQAPGGGCVPGGGDPVSNVPRSDPVSSVSSNVVNVSCNRYHTYHDHSLCVQAPDDPSYEYEYEADADDVVHDDVLVVLVSNVVRPHKYKYKYQDDVVVCVSQVVWDWDWDWRDVVNITTMIITINDDD

Nearest PDB structures (foldseek):
  7m6b-assembly1_B  TM=1.004E+00  e=3.946E-50  Caldicellulosiruptor bescii DSM 6725
  7m6b-assembly2_A  TM=9.846E-01  e=1.703E-44  Caldicellulosiruptor bescii DSM 6725
  4rtk-assembly1_A  TM=7.825E-01  e=5.071E-13  Escherichia coli str. K-12 substr. MDS42
  6ecv-assembly1_B  TM=6.312E-01  e=6.600E-02  Stigmatella aurantiaca
  3gnl-assembly2_B  TM=5.497E-01  e=5.856E-02  Listeria monocytogenes serotype 4b str. F2365

Organism: Caldicellulosiruptor bescii (strain ATCC BAA-1888 / DSM 6725 / KCTC 15123 / Z-1320) (NCBI:txid521460)

Radius of gyration: 25.45 Å; Cα contacts (8 Å, |Δi|>4): 825; chains: 2; bounding box: 61×62×56 Å